Protein AF-A0A8H5GKX6-F1 (afdb_monomer_lite)

Secondary structure (DSSP, 8-state):
--PPPTTSTTS-HHHHHHHHHHHTT-TTTTSTT-STTTT-TTTS-HHHHHHHHHHHHHHHHHHHHGGGHHHH-TT-S--SHHHHHHHHHHHHHHHHHHHHHHHHTT-HHHHHHHT----HHHHHH--HHHHHHHHHHHHHHHHHHHHHHHTTSSS--HHHHHHHHHHHHHHHHHHHHHHHHHHHHHHHHHHHHHHHHHHHHHH-----TTTTS-HHHHHHHHHHHHHHHHTSGGG-SHHHHHHHHHHHHHTT-----TT-------------------SSHHHHTT-HHHHHHHTS-HHHHHHHHHHHHHHHHHHHTTS-------THHHHHHHHHHHHHHHHHHHHHHHHHHHHHHHHHHHHHHHHHHHHHHTS---------S--------------HHHHHHHHHHHHHHHHHHHHHHHHTT--

Structure (mmCIF, N/CA/C/O backbone):
data_AF-A0A8H5GKX6-F1
#
_entry.id   AF-A0A8H5GKX6-F1
#
loop_
_atom_site.group_PDB
_atom_site.id
_atom_site.type_symbol
_atom_site.label_atom_id
_atom_site.label_alt_id
_atom_site.label_comp_id
_atom_site.label_asym_id
_atom_site.label_entity_id
_atom_site.label_seq_id
_atom_site.pdbx_PDB_ins_code
_atom_site.Cartn_x
_atom_site.Cartn_y
_atom_site.Cartn_z
_atom_site.occupancy
_atom_site.B_iso_or_equiv
_atom_site.auth_seq_id
_atom_site.auth_comp_id
_atom_site.auth_asym_id
_atom_site.auth_atom_id
_atom_site.pdbx_PDB_model_num
ATOM 1 N N . MET A 1 1 ? -4.868 22.974 -3.781 1.00 35.56 1 MET A N 1
ATOM 2 C CA . MET A 1 1 ? -3.713 22.080 -4.003 1.00 35.56 1 MET A CA 1
ATOM 3 C C . MET A 1 1 ? -3.679 21.113 -2.839 1.00 35.56 1 MET A C 1
ATOM 5 O O . MET A 1 1 ? -3.471 21.555 -1.722 1.00 35.56 1 MET A O 1
ATOM 9 N N . ASN A 1 2 ? -4.000 19.843 -3.072 1.00 34.03 2 ASN A N 1
ATOM 10 C CA . ASN A 1 2 ? -4.006 18.838 -2.012 1.00 34.03 2 ASN A CA 1
ATOM 11 C C . ASN A 1 2 ? -2.554 18.437 -1.746 1.00 34.03 2 ASN A C 1
ATOM 13 O O . ASN A 1 2 ? -1.939 17.802 -2.602 1.00 34.03 2 ASN A O 1
ATOM 17 N N . GLU A 1 3 ? -1.998 18.859 -0.611 1.00 35.94 3 GLU A N 1
ATOM 18 C CA . GLU A 1 3 ? -0.699 18.372 -0.149 1.00 35.94 3 GLU A CA 1
ATOM 19 C C . GLU A 1 3 ? -0.780 16.845 -0.030 1.00 35.94 3 GLU A C 1
ATOM 21 O O . GLU A 1 3 ? -1.661 16.312 0.651 1.00 35.94 3 GLU A O 1
ATOM 26 N N . LEU A 1 4 ? 0.094 16.126 -0.747 1.00 47.97 4 LEU A N 1
ATOM 27 C CA . LEU A 1 4 ? 0.244 14.691 -0.525 1.00 47.97 4 LEU A CA 1
ATOM 28 C C . LEU A 1 4 ? 0.603 14.472 0.955 1.00 47.97 4 LEU A C 1
ATOM 30 O O . LEU A 1 4 ? 1.373 15.259 1.511 1.00 47.97 4 LEU A O 1
ATOM 34 N N . PRO A 1 5 ? 0.081 13.419 1.602 1.00 44.38 5 PRO A N 1
ATOM 35 C CA . PRO A 1 5 ? 0.433 13.114 2.982 1.00 44.38 5 PRO A CA 1
ATOM 36 C C . PRO A 1 5 ? 1.957 12.974 3.105 1.00 44.38 5 PRO A C 1
ATOM 38 O O . PRO A 1 5 ? 2.549 12.082 2.494 1.00 44.38 5 PRO A O 1
ATOM 41 N N . LYS A 1 6 ? 2.572 13.858 3.906 1.00 49.34 6 LYS A N 1
ATOM 42 C CA . LYS A 1 6 ? 4.030 13.975 4.128 1.00 49.34 6 LYS A CA 1
ATOM 43 C C . LYS A 1 6 ? 4.700 12.647 4.517 1.00 49.34 6 LYS A C 1
ATOM 45 O O . LYS A 1 6 ? 5.879 12.447 4.264 1.00 49.34 6 LYS A O 1
ATOM 50 N N . ASN A 1 7 ? 3.921 11.702 5.033 1.00 48.16 7 ASN A N 1
ATOM 51 C CA . ASN A 1 7 ? 4.400 10.428 5.558 1.00 48.16 7 ASN A CA 1
ATOM 52 C C . ASN A 1 7 ? 4.845 9.430 4.470 1.00 48.16 7 ASN A C 1
ATOM 54 O O . ASN A 1 7 ? 5.562 8.484 4.771 1.00 48.16 7 ASN A O 1
ATOM 58 N N . VAL A 1 8 ? 4.413 9.585 3.211 1.00 49.75 8 VAL A N 1
ATOM 59 C CA . VAL A 1 8 ? 4.771 8.629 2.138 1.00 49.75 8 VAL A CA 1
ATOM 60 C C . VAL A 1 8 ? 6.132 8.947 1.518 1.00 49.75 8 VAL A C 1
ATOM 62 O O . VAL A 1 8 ? 6.836 8.046 1.070 1.00 49.75 8 VAL A O 1
ATOM 65 N N . THR A 1 9 ? 6.530 10.219 1.526 1.00 56.81 9 THR A N 1
ATOM 66 C CA . THR A 1 9 ? 7.820 10.676 0.991 1.00 56.81 9 THR A CA 1
ATOM 67 C C . THR A 1 9 ? 9.015 10.336 1.884 1.00 56.81 9 THR A C 1
ATOM 69 O O . THR A 1 9 ? 10.148 10.553 1.472 1.00 56.81 9 THR A O 1
ATOM 72 N N . GLU A 1 10 ? 8.783 9.798 3.083 1.00 74.31 10 GLU A N 1
ATOM 73 C CA . GLU A 1 10 ? 9.840 9.443 4.041 1.00 74.31 10 GLU A CA 1
ATOM 74 C C . GLU A 1 10 ? 10.400 8.026 3.836 1.00 74.31 10 GLU A C 1
ATOM 76 O O . GLU A 1 10 ? 11.446 7.684 4.386 1.00 74.31 10 GLU A O 1
ATOM 81 N N . LEU A 1 11 ? 9.734 7.188 3.033 1.00 80.06 11 LEU A N 1
ATOM 82 C CA . LEU A 1 11 ? 10.223 5.842 2.735 1.00 80.06 11 LEU A CA 1
ATOM 83 C C . LEU A 1 11 ? 11.444 5.901 1.799 1.00 80.06 11 LEU A C 1
ATOM 85 O O . LEU A 1 11 ? 11.398 6.598 0.781 1.00 80.06 11 LEU A O 1
ATOM 89 N N . PRO A 1 12 ? 12.511 5.120 2.068 1.00 90.94 12 PRO A N 1
ATOM 90 C CA . PRO A 1 12 ? 13.634 4.995 1.148 1.00 90.94 12 PRO A CA 1
ATOM 91 C C . PRO A 1 12 ? 13.162 4.573 -0.249 1.00 90.94 12 PRO A C 1
ATOM 93 O O . PRO A 1 12 ? 12.416 3.604 -0.401 1.00 90.94 12 PRO A O 1
ATOM 96 N N . LEU A 1 13 ? 13.631 5.272 -1.286 1.00 90.44 13 LEU A N 1
ATOM 97 C CA . LEU A 1 13 ? 13.225 5.019 -2.675 1.00 90.44 13 LEU A CA 1
ATOM 98 C C . LEU A 1 13 ? 13.402 3.564 -3.144 1.00 90.44 13 LEU A C 1
ATOM 100 O O . LEU A 1 13 ? 12.508 3.084 -3.842 1.00 90.44 13 LEU A O 1
ATOM 104 N N . PRO A 1 14 ? 14.485 2.836 -2.787 1.00 92.56 14 PRO A N 1
ATOM 105 C CA . PRO A 1 14 ? 14.607 1.433 -3.174 1.00 92.56 14 PRO A CA 1
ATOM 106 C C . PRO A 1 14 ? 13.485 0.574 -2.590 1.00 92.56 14 PRO A C 1
ATOM 108 O O . PRO A 1 14 ? 12.909 -0.250 -3.293 1.00 92.56 14 PRO A O 1
ATOM 111 N N . LEU A 1 15 ? 13.118 0.818 -1.328 1.00 89.44 15 LEU A N 1
ATOM 112 C CA . LEU A 1 15 ? 12.037 0.095 -0.669 1.00 89.44 15 LEU A CA 1
ATOM 113 C C . LEU A 1 15 ? 10.699 0.390 -1.350 1.00 89.44 15 LEU A C 1
ATOM 115 O O . LEU A 1 15 ? 9.940 -0.529 -1.636 1.00 89.44 15 LEU A O 1
ATOM 119 N N . LEU A 1 16 ? 10.435 1.657 -1.678 1.00 89.06 16 LEU A N 1
ATOM 120 C CA . LEU A 1 16 ? 9.231 2.044 -2.411 1.00 89.06 16 LEU A CA 1
ATOM 121 C C . LEU A 1 16 ? 9.159 1.381 -3.798 1.00 89.06 16 LEU A C 1
ATOM 123 O O . LEU A 1 16 ? 8.092 0.934 -4.216 1.00 89.06 16 LEU A O 1
ATOM 127 N N . LEU A 1 17 ? 10.293 1.263 -4.495 1.00 93.44 17 LEU A N 1
ATOM 128 C CA . LEU A 1 17 ? 10.361 0.544 -5.764 1.00 93.44 17 LEU A CA 1
ATOM 129 C C . LEU A 1 17 ? 10.027 -0.942 -5.583 1.00 93.44 17 LEU A C 1
ATOM 131 O O . LEU A 1 17 ? 9.151 -1.438 -6.285 1.00 93.44 17 LEU A O 1
ATOM 135 N N . LEU A 1 18 ? 10.655 -1.637 -4.628 1.00 91.88 18 LEU A N 1
ATOM 136 C CA . LEU A 1 18 ? 10.366 -3.051 -4.336 1.00 91.88 18 LEU A CA 1
ATOM 137 C C . LEU A 1 18 ? 8.887 -3.271 -4.008 1.00 91.88 18 LEU A C 1
ATOM 139 O O . LEU A 1 18 ? 8.263 -4.206 -4.506 1.00 91.88 18 LEU A O 1
ATOM 143 N N . ILE A 1 19 ? 8.307 -2.352 -3.234 1.00 88.88 19 ILE A N 1
ATOM 144 C CA . ILE A 1 19 ? 6.883 -2.331 -2.914 1.00 88.88 19 ILE A CA 1
ATOM 145 C C . ILE A 1 19 ? 6.038 -2.297 -4.193 1.00 88.88 19 ILE A C 1
ATOM 147 O O . ILE A 1 19 ? 5.119 -3.101 -4.355 1.00 88.88 19 ILE A O 1
ATOM 151 N N . HIS A 1 20 ? 6.358 -1.401 -5.131 1.00 92.00 20 HIS A N 1
ATOM 152 C CA . HIS A 1 20 ? 5.631 -1.319 -6.396 1.00 92.00 20 HIS A CA 1
ATOM 153 C C . HIS A 1 20 ? 5.776 -2.590 -7.232 1.00 92.00 20 HIS A C 1
ATOM 155 O O . HIS A 1 20 ? 4.793 -3.050 -7.812 1.00 92.00 20 HIS A O 1
ATOM 161 N N . LEU A 1 21 ? 6.975 -3.171 -7.283 1.00 93.06 21 LEU A N 1
ATOM 162 C CA . LEU A 1 21 ? 7.231 -4.403 -8.028 1.00 93.06 21 LEU A CA 1
ATOM 163 C C . LEU A 1 21 ? 6.457 -5.590 -7.457 1.00 93.06 21 LEU A C 1
ATOM 165 O O . LEU A 1 21 ? 5.887 -6.359 -8.232 1.00 93.06 21 LEU A O 1
ATOM 169 N N . GLN A 1 22 ? 6.356 -5.688 -6.130 1.00 90.75 22 GLN A N 1
ATOM 170 C CA . GLN A 1 22 ? 5.552 -6.712 -5.468 1.00 90.75 22 GLN A CA 1
ATOM 171 C C . GLN A 1 22 ? 4.064 -6.560 -5.803 1.00 90.75 22 GLN A C 1
ATOM 173 O O . GLN A 1 22 ? 3.411 -7.531 -6.180 1.00 90.75 22 GLN A O 1
ATOM 178 N N . ILE A 1 23 ? 3.523 -5.336 -5.735 1.00 86.81 23 ILE A N 1
ATOM 179 C CA . ILE A 1 23 ? 2.110 -5.070 -6.066 1.00 86.81 23 ILE A CA 1
ATOM 180 C C . ILE A 1 23 ? 1.822 -5.382 -7.541 1.00 86.81 23 ILE A C 1
ATOM 182 O O . ILE A 1 23 ? 0.769 -5.923 -7.873 1.00 86.81 23 ILE A O 1
ATOM 186 N N . LEU A 1 24 ? 2.758 -5.059 -8.436 1.00 89.19 24 LEU A N 1
ATOM 187 C CA . LEU A 1 24 ? 2.642 -5.346 -9.866 1.00 89.19 24 LEU A CA 1
ATOM 188 C C . LEU A 1 24 ? 2.914 -6.826 -10.217 1.00 89.19 24 LEU A C 1
ATOM 190 O O . LEU A 1 24 ? 2.796 -7.190 -11.393 1.00 89.19 24 LEU A O 1
ATOM 194 N N . GLN A 1 25 ? 3.242 -7.661 -9.222 1.00 92.00 25 GLN A N 1
ATOM 195 C CA . GLN A 1 25 ? 3.573 -9.083 -9.357 1.00 92.00 25 GLN A CA 1
ATOM 196 C C . GLN A 1 25 ? 4.727 -9.314 -10.340 1.00 92.00 25 GLN A C 1
ATOM 198 O O . GLN A 1 25 ? 4.605 -10.067 -11.312 1.00 92.00 25 GLN A O 1
ATOM 203 N N . TYR A 1 26 ? 5.841 -8.606 -10.140 1.00 93.69 26 TYR A N 1
ATOM 204 C CA . TYR A 1 26 ? 7.043 -8.853 -10.929 1.00 93.69 26 TYR A CA 1
ATOM 205 C C . TYR A 1 26 ? 7.587 -10.269 -10.628 1.00 93.69 26 TY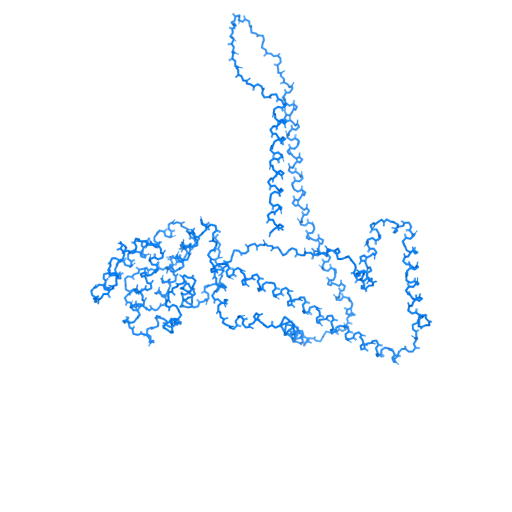R A C 1
ATOM 207 O O . TYR A 1 26 ? 7.713 -10.628 -9.458 1.00 93.69 26 TYR A O 1
ATOM 215 N N . PRO A 1 27 ? 7.878 -11.108 -11.645 1.00 89.56 27 PRO A N 1
ATOM 216 C CA . PRO A 1 27 ? 8.153 -12.532 -11.424 1.00 89.56 27 PRO A CA 1
ATOM 217 C C . PRO A 1 27 ? 9.353 -12.814 -10.517 1.00 89.56 27 PRO A C 1
ATOM 219 O O . PRO A 1 27 ? 9.318 -13.765 -9.747 1.00 89.56 27 PRO A O 1
ATOM 222 N N . ALA A 1 28 ? 10.389 -11.977 -10.593 1.00 86.81 28 ALA A N 1
ATOM 223 C CA . ALA A 1 28 ? 11.640 -12.182 -9.870 1.00 86.81 28 ALA A CA 1
ATOM 224 C C . ALA A 1 28 ? 11.704 -11.444 -8.519 1.00 86.81 28 ALA A C 1
ATOM 226 O O . ALA A 1 28 ? 12.755 -11.418 -7.899 1.00 86.81 28 ALA A O 1
ATOM 227 N N . VAL A 1 29 ? 10.610 -10.840 -8.021 1.00 82.56 29 VAL A N 1
ATOM 228 C CA . VAL A 1 29 ? 10.658 -10.100 -6.732 1.00 82.56 29 VAL A CA 1
ATOM 229 C C . VAL A 1 29 ? 10.996 -11.006 -5.551 1.00 82.56 29 VAL A C 1
ATOM 231 O O . VAL A 1 29 ? 11.575 -10.537 -4.579 1.00 82.56 29 VAL A O 1
ATOM 234 N N . ASN A 1 30 ? 10.651 -12.292 -5.633 1.00 76.56 30 ASN A N 1
ATOM 235 C CA . ASN A 1 30 ? 10.942 -13.255 -4.572 1.00 76.56 30 ASN A CA 1
ATOM 236 C C . ASN A 1 30 ? 12.366 -13.825 -4.645 1.00 76.56 30 ASN A C 1
ATOM 238 O O . ASN A 1 30 ? 12.731 -14.611 -3.776 1.00 76.56 30 ASN A O 1
ATOM 242 N N . ASP A 1 31 ? 13.150 -13.468 -5.664 1.00 87.88 31 ASP A N 1
ATOM 243 C CA . ASP A 1 31 ? 14.541 -13.892 -5.736 1.00 87.88 31 ASP A CA 1
ATOM 244 C C . ASP A 1 31 ? 15.358 -13.085 -4.720 1.00 87.88 31 ASP A C 1
ATOM 246 O O . ASP A 1 31 ? 15.210 -11.865 -4.625 1.00 87.88 31 ASP A O 1
ATOM 250 N N . ASP A 1 32 ? 16.306 -13.730 -4.034 1.00 83.69 32 ASP A N 1
ATOM 251 C CA . ASP A 1 32 ? 17.217 -13.081 -3.069 1.00 83.69 32 ASP A CA 1
ATOM 252 C C . ASP A 1 32 ? 18.021 -11.917 -3.686 1.00 83.69 32 ASP A C 1
ATOM 254 O O . ASP A 1 32 ? 18.623 -11.096 -2.997 1.00 83.69 32 ASP A O 1
ATOM 258 N N . GLN A 1 33 ? 18.020 -11.827 -5.017 1.00 83.69 33 GLN A N 1
ATOM 259 C CA . GLN A 1 33 ? 18.612 -10.744 -5.788 1.00 83.69 33 GLN A CA 1
ATOM 260 C C . GLN A 1 33 ? 17.774 -9.456 -5.795 1.00 83.69 33 GLN A C 1
ATOM 262 O O . GLN A 1 33 ? 18.244 -8.467 -6.359 1.00 83.69 33 GLN A O 1
ATOM 267 N N . PHE A 1 34 ? 16.579 -9.411 -5.207 1.00 87.69 34 PHE A N 1
ATOM 268 C CA . PHE A 1 34 ? 15.748 -8.205 -5.118 1.00 87.69 34 PHE A CA 1
ATOM 269 C C . PHE A 1 34 ? 15.714 -7.652 -3.687 1.00 87.69 34 PHE A C 1
ATOM 271 O O . PHE A 1 34 ? 14.730 -7.774 -2.963 1.00 87.69 34 PHE A O 1
ATOM 278 N N . ASP A 1 35 ? 16.813 -7.005 -3.294 1.00 90.62 35 ASP A N 1
ATOM 279 C CA . ASP A 1 35 ? 17.009 -6.369 -1.990 1.00 90.62 35 ASP A CA 1
ATOM 280 C C . ASP A 1 35 ? 16.969 -4.830 -2.068 1.00 90.62 35 ASP A C 1
ATOM 282 O O . ASP A 1 35 ? 16.834 -4.224 -3.135 1.00 90.62 35 ASP A O 1
ATOM 286 N N . ILE A 1 36 ? 17.079 -4.167 -0.910 1.00 91.25 36 ILE A N 1
ATOM 287 C CA . ILE A 1 36 ? 17.129 -2.693 -0.797 1.00 91.25 36 ILE A CA 1
ATOM 288 C C . ILE A 1 36 ? 18.320 -2.119 -1.591 1.00 91.25 36 ILE A C 1
ATOM 290 O O . ILE A 1 36 ? 18.286 -0.970 -2.034 1.00 91.25 36 ILE A O 1
ATOM 294 N N . ASP A 1 37 ? 19.340 -2.938 -1.834 1.00 93.06 37 ASP A N 1
ATOM 295 C CA . ASP A 1 37 ? 20.574 -2.591 -2.526 1.00 93.06 37 ASP A CA 1
ATOM 296 C C . ASP A 1 37 ? 20.551 -2.928 -4.030 1.00 93.06 37 ASP A C 1
ATOM 298 O O . ASP A 1 37 ? 21.600 -2.982 -4.680 1.00 93.06 37 ASP A O 1
ATOM 302 N N . LEU A 1 38 ? 19.359 -3.109 -4.617 1.00 91.81 38 LEU A N 1
ATOM 303 C CA . LEU A 1 38 ? 19.153 -3.497 -6.021 1.00 91.81 38 LEU A CA 1
ATOM 304 C C . LEU A 1 38 ? 19.981 -2.671 -7.024 1.00 91.81 38 LEU A C 1
ATOM 306 O O . LEU A 1 38 ? 20.470 -3.200 -8.024 1.00 91.81 38 LEU A O 1
ATOM 310 N N . PHE A 1 39 ? 20.147 -1.374 -6.749 1.00 95.19 39 PHE A N 1
ATOM 311 C CA . PHE A 1 39 ? 20.893 -0.424 -7.581 1.00 95.19 39 PHE A CA 1
ATOM 312 C C . PHE A 1 39 ? 22.049 0.263 -6.835 1.00 95.19 39 PHE A C 1
ATOM 314 O O . PHE A 1 39 ? 22.498 1.336 -7.249 1.00 95.19 39 PHE A O 1
ATOM 321 N N . ASP A 1 40 ? 22.550 -0.343 -5.755 1.00 94.69 40 ASP A N 1
ATOM 322 C CA . ASP A 1 40 ? 23.729 0.160 -5.048 1.00 94.69 40 ASP A CA 1
ATOM 323 C C . ASP A 1 40 ? 25.000 -0.092 -5.878 1.00 94.69 40 ASP A C 1
ATOM 325 O O . ASP A 1 40 ? 25.330 -1.228 -6.237 1.00 94.69 40 ASP A O 1
ATOM 329 N N . SER A 1 41 ? 25.728 0.982 -6.193 1.00 96.00 41 SER A N 1
ATOM 330 C CA . SER A 1 41 ? 26.987 0.924 -6.935 1.00 96.00 41 SER A CA 1
ATOM 331 C C . SER A 1 41 ? 28.113 0.229 -6.176 1.00 96.00 41 SER A C 1
ATOM 333 O O . SER A 1 41 ? 29.036 -0.264 -6.820 1.00 96.00 41 SER A O 1
ATOM 335 N N . HIS A 1 42 ? 28.051 0.185 -4.843 1.00 96.44 42 HIS A N 1
ATOM 336 C CA . HIS A 1 42 ? 29.086 -0.431 -4.013 1.00 96.44 42 HIS A CA 1
ATOM 337 C C . HIS A 1 42 ? 28.940 -1.948 -3.927 1.00 96.44 42 HIS A C 1
ATOM 339 O O . HIS A 1 42 ? 29.939 -2.663 -3.901 1.00 96.44 42 HIS A O 1
ATOM 345 N N . LYS A 1 43 ? 27.700 -2.446 -3.909 1.00 94.88 43 LYS A N 1
ATOM 346 C CA . LYS A 1 43 ? 27.406 -3.878 -3.762 1.00 94.88 43 LYS A CA 1
ATOM 347 C C . LYS A 1 43 ? 27.258 -4.594 -5.101 1.00 94.88 43 LYS A C 1
ATOM 349 O O . LYS A 1 43 ? 27.577 -5.776 -5.197 1.00 94.88 43 LYS A O 1
ATOM 354 N N . ARG A 1 44 ? 26.796 -3.900 -6.151 1.00 95.06 44 ARG A N 1
ATOM 355 C CA . ARG A 1 44 ? 26.541 -4.501 -7.470 1.00 95.06 44 ARG A CA 1
ATOM 356 C C . ARG A 1 44 ? 27.339 -3.829 -8.580 1.00 95.06 44 ARG A C 1
ATOM 358 O O . ARG A 1 44 ? 27.273 -2.617 -8.800 1.00 95.06 44 ARG A O 1
ATOM 365 N N . GLY A 1 45 ? 28.027 -4.656 -9.366 1.00 96.56 45 GLY A N 1
ATOM 366 C CA . GLY A 1 45 ? 28.746 -4.209 -10.556 1.00 96.56 45 GLY A CA 1
ATOM 367 C C . GLY A 1 45 ? 27.819 -3.576 -11.602 1.00 96.56 45 GLY A C 1
ATOM 368 O O . GLY A 1 45 ? 26.651 -3.949 -11.735 1.00 96.56 45 GLY A O 1
ATOM 369 N N . LEU A 1 46 ? 28.360 -2.641 -12.389 1.00 95.50 46 LEU A N 1
ATOM 370 C CA . LEU A 1 46 ? 27.614 -1.879 -13.400 1.00 95.50 46 LEU A CA 1
ATOM 371 C C . LEU A 1 46 ? 26.840 -2.778 -14.378 1.00 95.50 46 LEU A C 1
ATOM 373 O O . LEU A 1 46 ? 25.684 -2.512 -14.685 1.00 95.50 46 LEU A O 1
ATOM 377 N N . ARG A 1 47 ? 27.450 -3.882 -14.824 1.00 95.38 47 ARG A N 1
ATOM 378 C CA . ARG A 1 47 ? 26.822 -4.837 -15.750 1.00 95.38 47 ARG A CA 1
ATOM 379 C C . ARG A 1 47 ? 25.561 -5.487 -15.171 1.00 95.38 47 ARG A C 1
ATOM 381 O O . ARG A 1 47 ? 24.582 -5.642 -15.892 1.00 95.38 47 ARG A O 1
ATOM 388 N N . ALA A 1 48 ? 25.579 -5.854 -13.888 1.00 95.38 48 ALA A N 1
ATOM 389 C CA . ALA A 1 48 ? 24.422 -6.449 -13.219 1.00 95.38 48 ALA A CA 1
ATOM 390 C C . ALA A 1 48 ? 23.293 -5.422 -13.062 1.00 95.38 48 ALA A C 1
ATOM 392 O O . ALA A 1 48 ? 22.142 -5.721 -13.364 1.00 95.38 48 ALA A O 1
ATOM 393 N N . ARG A 1 49 ? 23.636 -4.186 -12.672 1.00 96.06 49 ARG A N 1
ATOM 394 C CA . ARG A 1 49 ? 22.670 -3.085 -12.535 1.00 96.06 49 ARG A CA 1
ATOM 395 C C . ARG A 1 49 ? 22.041 -2.685 -13.871 1.00 96.06 49 ARG A C 1
ATOM 397 O O . ARG A 1 49 ? 20.836 -2.469 -13.920 1.00 96.06 49 ARG A O 1
ATOM 404 N N . LEU A 1 50 ? 22.824 -2.650 -14.953 1.00 96.25 50 LEU A N 1
ATOM 405 C CA . LEU A 1 50 ? 22.315 -2.400 -16.307 1.00 96.25 50 LEU A CA 1
ATOM 406 C C . LEU A 1 50 ? 21.336 -3.487 -16.745 1.00 96.25 50 LEU A C 1
ATOM 408 O O . LEU A 1 50 ? 20.228 -3.163 -17.156 1.00 96.25 50 LEU A O 1
ATOM 412 N N . LYS A 1 51 ? 21.703 -4.763 -16.578 1.00 95.81 51 LYS A N 1
ATOM 413 C CA . LYS A 1 51 ? 20.815 -5.882 -16.911 1.00 95.81 51 LYS A CA 1
ATOM 414 C C . LYS A 1 51 ? 19.499 -5.815 -16.128 1.00 95.81 51 LYS A C 1
ATOM 416 O O . LYS A 1 51 ? 18.431 -5.918 -16.718 1.00 95.81 51 LYS A O 1
ATOM 421 N N . LEU A 1 52 ? 19.571 -5.555 -14.821 1.00 95.69 52 LEU A N 1
ATOM 422 C CA . LEU A 1 52 ? 18.381 -5.377 -13.983 1.00 95.69 52 LEU A CA 1
ATOM 423 C C . LEU A 1 52 ? 17.524 -4.193 -14.440 1.00 95.69 52 LEU A C 1
ATOM 425 O O . LEU A 1 52 ? 16.306 -4.314 -14.489 1.00 95.69 52 LEU A O 1
ATOM 429 N N . MET A 1 53 ? 18.134 -3.058 -14.791 1.00 96.69 53 MET A N 1
ATOM 430 C CA . MET A 1 53 ? 17.410 -1.902 -15.327 1.00 96.69 53 MET A CA 1
ATOM 431 C C . MET A 1 53 ? 16.722 -2.225 -16.658 1.00 96.69 53 MET A C 1
ATOM 433 O O . MET A 1 53 ? 15.585 -1.804 -16.854 1.00 96.69 53 MET A O 1
ATOM 437 N N . GLU A 1 54 ? 17.370 -2.981 -17.545 1.00 96.56 54 GLU A N 1
ATOM 438 C CA . GLU A 1 54 ? 16.805 -3.402 -18.831 1.00 96.56 54 GLU A CA 1
ATOM 439 C C . GLU A 1 54 ? 15.607 -4.334 -18.649 1.00 96.56 54 GLU A C 1
ATOM 441 O O . GLU A 1 54 ? 14.534 -4.058 -19.189 1.00 96.56 54 GLU A O 1
ATOM 446 N N . ASP A 1 55 ? 15.770 -5.387 -17.846 1.00 96.88 55 ASP A N 1
ATOM 447 C CA . ASP A 1 55 ? 14.717 -6.363 -17.556 1.00 96.88 55 ASP A CA 1
ATOM 448 C C . ASP A 1 55 ? 13.518 -5.685 -16.879 1.00 96.88 55 ASP A C 1
ATOM 450 O O . ASP A 1 55 ? 12.365 -5.842 -17.299 1.00 96.88 55 ASP A O 1
ATOM 454 N N . LEU A 1 56 ? 13.793 -4.839 -15.882 1.00 97.00 56 LEU A N 1
ATOM 455 C CA . LEU A 1 56 ? 12.770 -4.102 -15.152 1.00 97.00 56 LEU A CA 1
ATOM 456 C C . LEU A 1 56 ? 12.070 -3.064 -16.032 1.00 97.00 56 LEU A C 1
ATOM 458 O O . LEU A 1 56 ? 10.844 -2.949 -16.015 1.00 97.00 56 LEU A O 1
ATOM 462 N N . GLY A 1 57 ? 12.842 -2.305 -16.810 1.00 97.44 57 GLY A N 1
ATOM 463 C CA . GLY A 1 57 ? 12.338 -1.288 -17.723 1.00 97.44 57 GLY A CA 1
ATOM 464 C C . GLY A 1 57 ? 11.447 -1.896 -18.798 1.00 97.44 57 GLY A C 1
ATOM 465 O O . GLY A 1 57 ? 10.324 -1.430 -18.993 1.00 97.44 57 GLY A O 1
ATOM 466 N N . TYR A 1 58 ? 11.894 -2.978 -19.441 1.00 98.00 58 TYR A N 1
ATOM 467 C CA . TYR A 1 58 ? 11.099 -3.690 -20.437 1.00 98.00 58 TYR A CA 1
ATOM 468 C C . TYR A 1 58 ? 9.793 -4.213 -19.844 1.00 98.00 58 TYR A C 1
ATOM 470 O O . TYR A 1 58 ? 8.726 -3.980 -20.413 1.00 98.00 58 TYR A O 1
ATOM 478 N N . TRP A 1 59 ? 9.853 -4.863 -18.680 1.00 97.81 59 TRP A N 1
ATOM 479 C CA . TRP A 1 59 ? 8.665 -5.407 -18.032 1.00 97.81 59 TRP A CA 1
ATOM 480 C C . TRP A 1 59 ? 7.659 -4.320 -17.624 1.00 97.81 59 TRP A C 1
ATOM 482 O O . TRP A 1 59 ? 6.457 -4.465 -17.862 1.00 97.81 59 TRP A O 1
ATOM 492 N N . LEU A 1 60 ? 8.124 -3.195 -17.068 1.00 97.62 60 LEU A N 1
ATOM 493 C CA . LEU A 1 60 ? 7.251 -2.070 -16.716 1.00 97.62 60 LEU A CA 1
ATOM 494 C C . LEU A 1 60 ? 6.578 -1.475 -17.962 1.00 97.62 60 LEU A C 1
ATOM 496 O O . LEU A 1 60 ? 5.367 -1.238 -17.959 1.00 97.62 60 LEU A O 1
ATOM 500 N N . VAL A 1 61 ? 7.324 -1.293 -19.056 1.00 97.69 61 VAL A N 1
ATOM 501 C CA . VAL A 1 61 ? 6.756 -0.823 -20.333 1.00 97.69 61 VAL A CA 1
ATOM 502 C C . VAL A 1 61 ? 5.800 -1.859 -20.923 1.00 97.69 61 VAL A C 1
ATOM 504 O O . VAL A 1 61 ? 4.751 -1.492 -21.446 1.00 97.69 61 VAL A O 1
ATOM 507 N N . GLN A 1 62 ? 6.080 -3.153 -20.778 1.00 97.25 62 GLN A N 1
ATOM 508 C CA . GLN A 1 62 ? 5.171 -4.223 -21.183 1.00 97.25 62 GLN A CA 1
ATOM 509 C C . GLN A 1 62 ? 3.846 -4.169 -20.417 1.00 97.25 62 GLN A C 1
ATOM 511 O O . GLN A 1 62 ? 2.788 -4.327 -21.025 1.00 97.25 62 GLN A O 1
ATOM 516 N N . LYS A 1 63 ? 3.861 -3.888 -19.109 1.00 95.69 63 LYS A N 1
ATOM 517 C CA . LYS A 1 63 ? 2.630 -3.686 -18.325 1.00 95.69 63 LYS A CA 1
ATOM 518 C C . LYS A 1 63 ? 1.850 -2.448 -18.790 1.00 95.69 63 LYS A C 1
ATOM 520 O O . LYS A 1 63 ? 0.618 -2.480 -18.848 1.00 95.69 63 LYS A O 1
ATOM 525 N N . LEU A 1 64 ? 2.541 -1.375 -19.181 1.00 95.94 64 LEU A N 1
ATOM 526 C CA . LEU A 1 64 ? 1.913 -0.154 -19.700 1.00 95.94 64 LEU A CA 1
ATOM 527 C C . LEU A 1 64 ? 1.321 -0.324 -21.104 1.00 95.94 64 LEU A C 1
ATOM 529 O O . LEU A 1 64 ? 0.168 0.051 -21.322 1.00 95.94 64 LEU A O 1
ATOM 533 N N . GLU A 1 65 ? 2.079 -0.876 -22.045 1.00 96.56 65 GLU A N 1
ATOM 534 C CA . GLU A 1 65 ? 1.754 -0.905 -23.481 1.00 96.56 65 GLU A CA 1
ATOM 535 C C . GLU A 1 65 ? 1.147 -2.235 -23.948 1.00 96.56 65 GLU A C 1
ATOM 537 O O . GLU A 1 65 ? 0.599 -2.337 -25.050 1.00 96.56 65 GLU A O 1
ATOM 542 N N . GLY A 1 66 ? 1.227 -3.278 -23.120 1.00 95.25 66 GLY A N 1
ATOM 543 C CA . GLY A 1 66 ? 0.755 -4.618 -23.446 1.00 95.25 66 GLY A CA 1
ATOM 544 C C . GLY A 1 66 ? 1.488 -5.187 -24.660 1.00 95.25 66 GLY A C 1
ATOM 545 O O . GLY A 1 66 ? 2.714 -5.294 -24.687 1.00 95.25 66 GLY A O 1
ATOM 546 N N . ARG A 1 67 ? 0.729 -5.538 -25.705 1.00 94.69 67 ARG A N 1
ATOM 547 C CA . ARG A 1 67 ? 1.267 -6.147 -26.937 1.00 94.69 67 ARG A CA 1
ATOM 548 C C . ARG A 1 67 ? 2.150 -5.194 -27.752 1.00 94.69 67 ARG A C 1
ATOM 550 O O . ARG A 1 67 ? 2.944 -5.656 -28.567 1.00 94.69 67 ARG A O 1
ATOM 557 N N . ASN A 1 68 ? 2.047 -3.883 -27.524 1.00 96.25 68 ASN A N 1
ATOM 558 C CA . ASN A 1 68 ? 2.797 -2.877 -28.276 1.00 96.25 68 ASN A CA 1
ATOM 559 C C . ASN A 1 68 ? 4.228 -2.651 -27.759 1.00 96.25 68 ASN A C 1
ATOM 561 O O . ASN A 1 68 ? 4.960 -1.877 -28.372 1.00 96.25 68 ASN A O 1
ATOM 565 N N . VAL A 1 69 ? 4.670 -3.342 -26.699 1.00 96.94 69 VAL A N 1
ATOM 566 C CA . VAL A 1 69 ? 6.027 -3.165 -26.143 1.00 96.94 69 VAL A CA 1
ATOM 567 C C . VAL A 1 69 ? 7.127 -3.369 -27.185 1.00 96.94 69 VAL A C 1
ATOM 569 O O . VAL A 1 69 ? 8.077 -2.599 -27.218 1.00 96.94 69 VAL A O 1
ATOM 572 N N . LYS A 1 70 ? 6.964 -4.325 -28.111 1.00 96.25 70 LYS A N 1
ATOM 573 C CA . LYS A 1 70 ? 7.943 -4.588 -29.180 1.00 96.25 70 LYS A CA 1
ATOM 574 C C . LYS A 1 70 ? 8.084 -3.428 -30.169 1.00 96.25 70 LYS A C 1
ATOM 576 O O . LYS A 1 70 ? 9.116 -3.312 -30.811 1.00 96.25 70 LYS A O 1
ATOM 581 N N . LYS A 1 71 ? 7.065 -2.572 -30.302 1.00 96.38 71 LYS A N 1
ATOM 582 C CA . LYS A 1 71 ? 7.147 -1.360 -31.134 1.00 96.38 71 LYS A CA 1
ATOM 583 C C . LYS A 1 71 ? 7.923 -0.250 -30.427 1.00 96.38 71 LYS A C 1
ATOM 585 O O . LYS A 1 71 ? 8.606 0.523 -31.085 1.00 96.38 71 LYS A O 1
ATOM 590 N N . VAL A 1 72 ? 7.809 -0.177 -29.100 1.00 96.31 72 VAL A N 1
ATOM 591 C CA . VAL A 1 72 ? 8.469 0.843 -28.273 1.00 96.31 72 VAL A CA 1
ATOM 592 C C . VAL A 1 72 ? 9.927 0.474 -27.994 1.00 96.31 72 VAL A C 1
ATOM 594 O O . VAL A 1 72 ? 10.814 1.310 -28.134 1.00 96.31 72 VAL A O 1
ATOM 597 N N . LEU A 1 73 ? 10.173 -0.785 -27.631 1.00 97.25 73 LEU A N 1
ATOM 598 C CA . LEU A 1 73 ? 11.479 -1.338 -27.274 1.00 97.25 73 LEU A CA 1
ATOM 599 C C . LEU A 1 73 ? 11.781 -2.569 -28.153 1.00 97.25 73 LEU A C 1
ATOM 601 O O . LEU A 1 73 ? 11.746 -3.699 -27.662 1.00 97.25 73 LEU A O 1
ATOM 605 N N . PRO A 1 74 ? 12.060 -2.383 -29.459 1.00 96.75 74 PRO A N 1
ATOM 606 C CA . PRO A 1 74 ? 12.263 -3.495 -30.395 1.00 96.75 74 PRO A CA 1
ATOM 607 C C . PRO A 1 74 ? 13.550 -4.295 -30.153 1.00 96.75 74 PRO A C 1
ATOM 609 O O . PRO A 1 74 ? 13.698 -5.386 -30.689 1.00 96.75 74 PRO A O 1
ATOM 612 N N . ILE A 1 75 ? 14.480 -3.749 -29.371 1.00 96.19 75 ILE A N 1
ATOM 613 C CA . ILE A 1 75 ? 15.857 -4.248 -29.232 1.00 96.19 75 ILE A CA 1
ATOM 614 C C . ILE A 1 75 ? 15.999 -5.239 -28.061 1.00 96.19 75 ILE A C 1
ATOM 616 O O . ILE A 1 75 ? 17.047 -5.843 -27.882 1.00 96.19 75 ILE A O 1
ATOM 620 N N . TYR A 1 76 ? 14.948 -5.436 -27.262 1.00 96.69 76 TYR A N 1
ATOM 621 C CA . TYR A 1 76 ? 14.982 -6.353 -26.124 1.00 96.69 76 TYR A CA 1
ATOM 622 C C . TYR A 1 76 ? 14.652 -7.803 -26.542 1.00 96.69 76 TYR A C 1
ATOM 624 O O . TYR A 1 76 ? 13.670 -8.004 -27.268 1.00 96.69 76 TYR A O 1
ATOM 632 N N . PRO A 1 77 ? 15.378 -8.823 -26.039 1.00 96.12 77 PRO A N 1
ATOM 633 C CA . PRO A 1 77 ? 16.486 -8.739 -25.080 1.00 96.12 77 PRO A CA 1
ATOM 634 C C . PRO A 1 77 ? 17.800 -8.268 -25.721 1.00 96.12 77 PRO A C 1
ATOM 636 O O . PRO A 1 77 ? 18.133 -8.677 -26.830 1.00 96.12 77 PRO A O 1
ATOM 639 N N . CYS A 1 78 ? 18.566 -7.446 -24.999 1.00 95.25 78 CYS A N 1
ATOM 640 C CA . CYS A 1 78 ? 19.862 -6.952 -25.461 1.00 95.25 78 CYS A CA 1
ATOM 641 C C . CYS A 1 78 ? 20.922 -8.058 -25.336 1.00 95.25 78 CYS A C 1
ATOM 643 O O . CYS A 1 78 ? 21.317 -8.427 -24.230 1.00 95.25 78 CYS A O 1
ATOM 645 N N . ILE A 1 79 ? 21.412 -8.583 -26.458 1.00 93.88 79 ILE A N 1
ATOM 646 C CA . ILE A 1 79 ? 22.455 -9.620 -26.479 1.00 93.88 79 ILE A CA 1
ATOM 647 C C . ILE A 1 79 ? 23.831 -8.966 -26.639 1.00 93.88 79 ILE A C 1
ATOM 649 O O . ILE A 1 79 ? 24.812 -9.398 -26.027 1.00 93.88 79 ILE A O 1
ATOM 653 N N . LYS A 1 80 ? 23.915 -7.902 -27.447 1.00 95.25 80 LYS A N 1
ATOM 654 C CA . LYS A 1 80 ? 25.171 -7.203 -27.756 1.00 95.25 80 LYS A CA 1
ATOM 655 C C . LYS A 1 80 ? 25.319 -5.899 -26.961 1.00 95.25 80 LYS A C 1
ATOM 657 O O . LYS A 1 80 ? 24.338 -5.191 -26.743 1.00 95.25 80 LYS A O 1
ATOM 662 N N . PRO A 1 81 ? 26.549 -5.474 -26.619 1.00 90.44 81 PRO A N 1
ATOM 663 C CA . PRO A 1 81 ? 26.776 -4.177 -25.971 1.00 90.44 81 PRO A CA 1
ATOM 664 C C . PRO A 1 81 ? 26.257 -2.968 -26.771 1.00 90.44 81 PRO A C 1
ATOM 666 O O . PRO A 1 81 ? 25.830 -1.972 -26.188 1.00 90.44 81 PRO A O 1
ATOM 669 N N . SER A 1 82 ? 26.257 -3.045 -28.106 1.00 93.31 82 SER A N 1
ATOM 670 C CA . SER A 1 82 ? 25.691 -2.002 -28.974 1.00 93.31 82 SER A CA 1
ATOM 671 C C . SER A 1 82 ? 24.168 -1.892 -28.841 1.00 93.31 82 SER A C 1
ATOM 673 O O . SER A 1 82 ? 23.624 -0.786 -28.839 1.00 93.31 82 SER A O 1
ATOM 675 N N . GLU A 1 83 ? 23.486 -3.023 -28.662 1.00 96.25 83 GLU A N 1
ATOM 676 C CA . GLU A 1 83 ? 22.036 -3.102 -28.461 1.00 96.25 83 GLU A CA 1
ATOM 677 C C . GLU A 1 83 ? 21.628 -2.452 -27.133 1.00 96.25 83 GLU A C 1
ATOM 679 O O . GLU A 1 83 ? 20.643 -1.720 -27.096 1.00 96.25 83 GLU A O 1
ATOM 684 N N . ILE A 1 84 ? 22.450 -2.583 -26.086 1.00 94.94 84 ILE A N 1
ATOM 685 C CA . ILE A 1 84 ? 22.247 -1.916 -24.787 1.00 94.94 84 ILE A CA 1
ATOM 686 C C . ILE A 1 84 ? 22.207 -0.384 -24.937 1.00 94.94 84 ILE A C 1
ATOM 688 O O . ILE A 1 84 ? 21.390 0.310 -24.325 1.00 94.94 84 ILE A O 1
ATOM 692 N N . ILE A 1 85 ? 23.084 0.198 -25.764 1.00 95.62 85 ILE A N 1
ATOM 693 C CA . ILE A 1 85 ? 23.088 1.650 -26.021 1.00 95.62 85 ILE A CA 1
ATOM 694 C C . ILE A 1 85 ? 21.798 2.074 -26.733 1.00 95.62 85 ILE A C 1
ATOM 696 O O . ILE A 1 85 ? 21.197 3.101 -26.391 1.00 95.62 85 ILE A O 1
ATOM 700 N N . ALA A 1 86 ? 21.365 1.285 -27.714 1.00 96.12 86 ALA A N 1
ATOM 701 C CA . ALA A 1 86 ? 20.169 1.568 -28.489 1.00 96.12 86 ALA A CA 1
ATOM 702 C C . ALA A 1 86 ? 18.891 1.407 -27.643 1.00 96.12 86 ALA A C 1
ATOM 704 O O . ALA A 1 86 ? 18.044 2.305 -27.656 1.00 96.12 86 ALA A O 1
ATOM 705 N N . PHE A 1 87 ? 18.806 0.359 -26.815 1.00 97.44 87 PHE A N 1
ATOM 706 C CA . PHE A 1 87 ? 17.742 0.166 -25.830 1.00 97.44 87 PHE A CA 1
ATOM 707 C C . PHE A 1 87 ? 17.637 1.373 -24.898 1.00 97.44 87 PHE A C 1
ATOM 709 O O . PHE A 1 87 ? 16.588 2.011 -24.855 1.00 97.44 87 PHE A O 1
ATOM 716 N N . ARG A 1 88 ? 18.732 1.782 -24.242 1.00 95.75 88 ARG A N 1
ATOM 717 C CA . ARG A 1 88 ? 18.743 2.945 -23.332 1.00 95.75 88 ARG A CA 1
ATOM 718 C C . ARG A 1 88 ? 18.303 4.237 -24.012 1.00 95.75 88 ARG A C 1
ATOM 720 O O . ARG A 1 88 ? 17.591 5.039 -23.415 1.00 95.75 88 ARG A O 1
ATOM 727 N N . THR A 1 89 ? 18.689 4.431 -25.271 1.00 96.62 89 THR A N 1
ATOM 728 C CA . THR A 1 89 ? 18.278 5.605 -26.054 1.00 96.62 89 THR A CA 1
ATOM 729 C C . THR A 1 89 ? 16.774 5.580 -26.339 1.00 96.62 89 THR A C 1
ATOM 731 O O . THR A 1 89 ? 16.100 6.591 -26.142 1.00 96.62 89 THR A O 1
ATOM 734 N N . SER A 1 90 ? 16.229 4.431 -26.755 1.00 97.25 90 SER A N 1
ATOM 735 C CA . SER A 1 90 ? 14.784 4.265 -26.971 1.00 97.25 90 SER A CA 1
ATOM 736 C C . SER A 1 90 ? 13.983 4.400 -25.671 1.00 97.25 90 SER A C 1
ATOM 738 O O . SER A 1 90 ? 12.976 5.106 -25.637 1.00 97.25 90 SER A O 1
ATOM 740 N N . PHE A 1 91 ? 14.485 3.827 -24.576 1.00 97.62 91 PHE A N 1
ATOM 741 C CA . PHE A 1 91 ? 13.853 3.865 -23.267 1.00 97.62 91 PHE A CA 1
ATOM 742 C C . PHE A 1 91 ? 13.854 5.282 -22.680 1.00 97.62 91 PHE A C 1
ATOM 744 O O . PHE A 1 91 ? 12.804 5.760 -22.268 1.00 97.62 91 PHE A O 1
ATOM 751 N N . SER A 1 92 ? 14.973 6.015 -22.738 1.00 97.56 92 SER A N 1
ATOM 752 C CA . SER A 1 92 ? 15.035 7.427 -22.319 1.00 97.56 92 SER A CA 1
ATOM 753 C C . SER A 1 92 ? 14.039 8.301 -23.087 1.00 97.56 92 SER A C 1
ATOM 755 O O . SER A 1 92 ? 13.323 9.084 -22.465 1.00 97.56 92 SER A O 1
ATOM 757 N N . ARG A 1 93 ? 13.925 8.129 -24.414 1.00 97.81 93 ARG A N 1
ATOM 758 C CA . ARG A 1 93 ? 12.929 8.853 -25.225 1.00 97.81 93 ARG A CA 1
ATOM 759 C C . ARG A 1 93 ? 11.502 8.521 -24.797 1.00 97.81 93 ARG A C 1
ATOM 761 O O . ARG A 1 93 ? 10.701 9.434 -24.630 1.00 97.81 93 ARG A O 1
ATOM 768 N N . TYR A 1 94 ? 11.202 7.240 -24.579 1.00 97.88 94 TYR A N 1
ATOM 769 C CA . TYR A 1 94 ? 9.886 6.809 -24.109 1.00 97.88 94 TYR A CA 1
ATOM 770 C C . TYR A 1 94 ? 9.534 7.419 -22.746 1.00 97.88 94 TYR A C 1
ATOM 772 O O . TYR A 1 94 ? 8.439 7.952 -22.581 1.00 97.88 94 TYR A O 1
ATOM 780 N N . LEU A 1 95 ? 10.465 7.399 -21.788 1.00 97.69 95 LEU A N 1
ATOM 781 C CA . LEU A 1 95 ? 10.258 7.979 -20.459 1.00 97.69 95 LEU A CA 1
ATOM 782 C C . LEU A 1 95 ? 10.034 9.492 -20.518 1.00 97.69 95 LEU A C 1
ATOM 784 O O . LEU A 1 95 ? 9.169 10.001 -19.810 1.00 97.69 95 LEU A O 1
ATOM 788 N N . GLU A 1 96 ? 10.756 10.208 -21.381 1.00 97.44 96 GLU A N 1
ATOM 789 C CA . GLU A 1 96 ? 10.558 11.649 -21.555 1.00 97.44 96 GLU A CA 1
ATOM 790 C C . GLU A 1 96 ? 9.201 11.964 -22.207 1.00 97.44 96 GLU A C 1
ATOM 792 O O . GLU A 1 96 ? 8.495 12.867 -21.759 1.00 97.44 96 GLU A O 1
ATOM 797 N N . SER A 1 97 ? 8.768 11.184 -23.203 1.00 97.19 97 SER A N 1
ATOM 798 C CA . SER A 1 97 ? 7.416 11.311 -23.763 1.00 97.19 97 SER A CA 1
ATOM 799 C C . SER A 1 97 ? 6.335 11.014 -22.718 1.00 97.19 97 SER A C 1
ATOM 801 O O . SER A 1 97 ? 5.372 11.771 -22.592 1.00 97.19 97 SER A O 1
ATOM 803 N N . LEU A 1 98 ? 6.508 9.955 -21.919 1.00 95.88 98 LEU A N 1
ATOM 804 C CA . LEU A 1 98 ? 5.576 9.584 -20.851 1.00 95.88 98 LEU A CA 1
ATOM 805 C C . LEU A 1 98 ? 5.483 10.675 -19.776 1.00 95.88 98 LEU A C 1
ATOM 807 O O . LEU A 1 98 ? 4.389 10.990 -19.298 1.00 95.88 98 LEU A O 1
ATOM 811 N N . ARG A 1 99 ? 6.620 11.288 -19.430 1.00 95.69 99 ARG A N 1
ATOM 812 C CA . ARG A 1 99 ? 6.711 12.443 -18.533 1.00 95.69 99 ARG A CA 1
ATOM 813 C C . ARG A 1 99 ? 5.902 13.625 -19.065 1.00 95.69 99 ARG A C 1
ATOM 815 O O . ARG A 1 99 ? 5.074 14.163 -18.333 1.00 95.69 99 ARG A O 1
ATOM 822 N N . GLN A 1 100 ? 6.104 14.007 -20.327 1.00 96.31 100 GLN A N 1
ATOM 823 C CA . GLN A 1 100 ? 5.403 15.140 -20.945 1.00 96.31 100 GLN A CA 1
ATOM 824 C C . GLN A 1 100 ? 3.883 14.948 -20.944 1.00 96.31 100 GLN A C 1
ATOM 826 O O . GLN A 1 100 ? 3.151 15.859 -20.553 1.00 96.31 100 GLN A O 1
ATOM 831 N N . VAL A 1 101 ? 3.412 13.751 -21.307 1.00 95.12 101 VAL A N 1
ATOM 832 C CA . VAL A 1 101 ? 1.982 13.402 -21.269 1.00 95.12 101 VAL A CA 1
ATOM 833 C C . VAL A 1 101 ? 1.446 13.466 -19.835 1.00 95.12 101 VAL A C 1
ATOM 835 O O . VAL A 1 101 ? 0.456 14.142 -19.574 1.00 95.12 101 VAL A O 1
ATOM 838 N N . SER A 1 102 ? 2.151 12.857 -18.875 1.00 92.88 102 SER A N 1
ATOM 839 C CA . SER A 1 102 ? 1.712 12.807 -17.471 1.00 92.88 102 SER A CA 1
ATOM 840 C C . SER A 1 102 ? 1.583 14.190 -16.828 1.00 92.88 102 SER A C 1
ATOM 842 O O . SER A 1 102 ? 0.675 14.405 -16.022 1.00 92.88 102 SER A O 1
ATOM 844 N N . ILE A 1 103 ? 2.497 15.110 -17.161 1.00 92.62 103 ILE A N 1
ATOM 845 C CA . ILE A 1 103 ? 2.475 16.497 -16.680 1.00 92.62 103 ILE A CA 1
ATOM 846 C C . ILE A 1 103 ? 1.318 17.266 -17.329 1.00 92.62 103 ILE A C 1
ATOM 848 O O . ILE A 1 103 ? 0.602 17.977 -16.626 1.00 92.62 103 ILE A O 1
ATOM 852 N N . LYS A 1 104 ? 1.108 17.100 -18.642 1.00 94.38 104 LYS A N 1
ATOM 853 C CA . LYS A 1 104 ? 0.041 17.785 -19.386 1.00 94.38 104 LYS A CA 1
ATOM 854 C C . LYS A 1 104 ? -1.354 17.379 -18.912 1.00 94.38 104 LYS A C 1
ATOM 856 O O . LYS A 1 104 ? -2.211 18.243 -18.755 1.00 94.38 104 LYS A O 1
ATOM 861 N N . ASP A 1 105 ? -1.560 16.098 -18.624 1.00 87.38 105 ASP A N 1
ATOM 862 C CA . ASP A 1 105 ? -2.859 15.570 -18.191 1.00 87.38 105 ASP A CA 1
ATOM 863 C C . ASP A 1 105 ? -3.229 15.981 -16.751 1.00 87.38 105 ASP A C 1
ATOM 865 O O . ASP A 1 105 ? -4.327 15.682 -16.285 1.00 87.38 105 ASP A O 1
ATOM 869 N N . ASN A 1 106 ? -2.313 16.634 -16.018 1.00 80.25 106 ASN A N 1
ATOM 870 C CA . ASN A 1 106 ? -2.449 17.015 -14.604 1.00 80.25 106 ASN A CA 1
ATOM 871 C C . ASN A 1 106 ? -2.960 15.870 -13.702 1.00 80.25 106 ASN A C 1
ATOM 873 O O . ASN A 1 106 ? -3.644 16.073 -12.696 1.00 80.25 106 ASN A O 1
ATOM 877 N N . SER A 1 107 ? -2.630 14.641 -14.094 1.00 76.12 107 SER A N 1
ATOM 878 C CA . SER A 1 107 ? -2.977 13.416 -13.384 1.00 76.12 107 SER A CA 1
ATOM 879 C C . SER A 1 107 ? -2.214 13.319 -12.058 1.00 76.12 107 SER A C 1
ATOM 881 O O . SER A 1 107 ? -1.155 13.924 -11.886 1.00 76.12 107 SER A O 1
ATOM 883 N N . ILE A 1 108 ? -2.698 12.496 -11.119 1.00 73.56 108 ILE A N 1
ATOM 884 C CA . ILE A 1 108 ? -1.986 12.224 -9.852 1.00 73.56 108 ILE A CA 1
ATOM 885 C C . ILE A 1 108 ? -0.575 11.670 -10.128 1.00 73.56 108 ILE A C 1
ATOM 887 O O . ILE A 1 108 ? 0.378 12.016 -9.429 1.00 73.56 108 ILE A O 1
ATOM 891 N N . SER A 1 109 ? -0.410 10.881 -11.197 1.00 74.38 109 SER A N 1
ATOM 892 C CA . SER A 1 109 ? 0.899 10.427 -11.677 1.00 74.38 109 SER A CA 1
ATOM 893 C C . SER A 1 109 ? 1.823 11.579 -12.069 1.00 74.38 109 SER A C 1
ATOM 895 O O . SER A 1 109 ? 3.023 11.483 -11.836 1.00 74.38 109 SER A O 1
ATOM 897 N N . GLY A 1 110 ? 1.291 12.680 -12.607 1.00 79.69 110 GLY A N 1
ATOM 898 C CA . GLY A 1 110 ? 2.069 13.844 -13.030 1.00 79.69 110 GLY A CA 1
ATOM 899 C C . GLY A 1 110 ? 2.902 14.471 -11.912 1.00 79.69 110 GLY A C 1
ATOM 900 O O . GLY A 1 110 ? 3.975 14.995 -12.193 1.00 79.69 110 GLY A O 1
ATOM 901 N N . VAL A 1 111 ? 2.473 14.363 -10.647 1.00 83.69 111 VAL A N 1
ATOM 902 C CA . VAL A 1 111 ? 3.232 14.870 -9.487 1.00 83.69 111 VAL A CA 1
ATOM 903 C C . VAL A 1 111 ? 4.603 14.197 -9.378 1.00 83.69 111 VAL A C 1
ATOM 905 O O . VAL A 1 111 ? 5.600 14.884 -9.183 1.00 83.69 111 VAL A O 1
ATOM 908 N N . TRP A 1 112 ? 4.672 12.883 -9.602 1.00 84.69 112 TRP A N 1
ATOM 909 C CA . TRP A 1 112 ? 5.915 12.105 -9.531 1.00 84.69 112 TRP A CA 1
ATOM 910 C C . TRP A 1 112 ? 6.881 12.392 -10.686 1.00 84.69 112 TRP A C 1
ATOM 912 O O . TRP A 1 112 ? 8.067 12.099 -10.587 1.00 84.69 112 TRP A O 1
ATOM 922 N N . TRP A 1 113 ? 6.385 12.979 -11.775 1.00 92.56 113 TRP A N 1
ATOM 923 C CA . TRP A 1 113 ? 7.162 13.286 -12.976 1.00 92.56 113 TRP A CA 1
ATOM 924 C C . TRP A 1 113 ? 7.733 14.713 -13.000 1.00 92.56 113 TRP A C 1
ATOM 926 O O . TRP A 1 113 ? 8.597 15.000 -13.834 1.00 92.56 113 TRP A O 1
ATOM 936 N N . ARG A 1 114 ? 7.286 15.611 -12.106 1.00 89.25 114 ARG A N 1
ATOM 937 C CA . ARG A 1 114 ? 7.731 17.021 -12.090 1.00 89.25 114 ARG A CA 1
ATOM 938 C C . ARG A 1 114 ? 9.227 17.147 -11.819 1.00 89.25 114 ARG A C 1
ATOM 940 O O . ARG A 1 114 ? 9.925 17.813 -12.581 1.00 89.25 114 ARG A O 1
ATOM 947 N N . ASP A 1 115 ? 9.708 16.428 -10.808 1.00 86.50 115 ASP A N 1
ATOM 948 C CA . ASP A 1 115 ? 11.085 16.536 -10.304 1.00 86.50 115 ASP A CA 1
ATOM 949 C C . ASP A 1 115 ? 12.032 15.473 -10.880 1.00 86.50 115 ASP A C 1
ATOM 951 O O . ASP A 1 115 ? 13.174 15.322 -10.442 1.00 86.50 115 ASP A O 1
ATOM 955 N N . VAL A 1 116 ? 11.563 14.713 -11.870 1.00 93.00 116 VAL A N 1
ATOM 956 C CA . VAL A 1 116 ? 12.305 13.615 -12.488 1.00 93.00 116 VAL A CA 1
ATOM 957 C C . VAL A 1 116 ? 12.738 14.024 -13.890 1.00 93.00 116 VAL A C 1
ATOM 959 O O . VAL A 1 116 ? 11.928 14.489 -14.687 1.00 93.00 116 VAL A O 1
ATOM 962 N N . GLN A 1 117 ? 14.020 13.831 -14.207 1.00 92.94 117 GLN A N 1
ATOM 963 C CA . GLN A 1 117 ? 14.571 14.068 -15.543 1.00 92.94 117 GLN A CA 1
ATOM 964 C C . GLN A 1 117 ? 15.028 12.744 -16.158 1.00 92.94 117 GLN A C 1
ATOM 966 O O . GLN A 1 117 ? 15.919 12.085 -15.619 1.00 92.94 117 GLN A O 1
ATOM 971 N N . ALA A 1 118 ? 14.455 12.364 -17.301 1.00 93.12 118 ALA A N 1
ATOM 972 C CA . ALA A 1 118 ? 14.775 11.115 -17.987 1.00 93.12 118 ALA A CA 1
ATOM 973 C C . ALA A 1 118 ? 15.974 11.287 -18.940 1.00 93.12 118 ALA A C 1
ATOM 975 O O . ALA A 1 118 ? 15.853 11.179 -20.159 1.00 93.12 118 ALA A O 1
ATOM 976 N N . ARG A 1 119 ? 17.159 11.577 -18.387 1.00 94.00 119 ARG A N 1
ATOM 977 C CA . ARG A 1 119 ? 18.394 11.729 -19.178 1.00 94.00 119 ARG A CA 1
ATOM 978 C C . ARG A 1 119 ? 19.032 10.377 -19.488 1.00 94.00 119 ARG A C 1
ATOM 980 O O . ARG A 1 119 ? 19.029 9.481 -18.651 1.00 94.00 119 ARG A O 1
ATOM 987 N N . LYS A 1 120 ? 19.677 10.269 -20.654 1.00 94.75 120 LYS A N 1
ATOM 988 C CA . LYS A 1 120 ? 20.420 9.065 -21.054 1.00 94.75 120 LYS A CA 1
ATOM 989 C C . LYS A 1 120 ? 21.511 8.688 -20.044 1.00 94.75 120 LYS A C 1
ATOM 991 O O . LYS A 1 120 ? 21.545 7.538 -19.635 1.00 94.75 120 LYS A O 1
ATOM 996 N N . SER A 1 121 ? 22.326 9.644 -19.589 1.00 95.69 121 SER A N 1
ATOM 997 C CA . SER A 1 121 ? 23.430 9.395 -18.641 1.00 95.69 121 SER A CA 1
ATOM 998 C C . SER A 1 121 ? 22.971 8.739 -17.333 1.00 95.69 121 SER A C 1
ATOM 1000 O O . SER A 1 121 ? 23.640 7.865 -16.797 1.00 95.69 121 SER A O 1
ATOM 1002 N N . LEU A 1 122 ? 21.768 9.080 -16.868 1.00 96.25 122 LEU A N 1
ATOM 1003 C CA . LEU A 1 122 ? 21.159 8.497 -15.673 1.00 96.25 122 LEU A CA 1
ATOM 1004 C C . LEU A 1 122 ? 20.891 6.988 -15.832 1.00 96.25 122 LEU A C 1
ATOM 1006 O O . LEU A 1 122 ? 21.060 6.216 -14.891 1.00 96.25 122 LEU A O 1
ATOM 1010 N N . LEU A 1 123 ? 20.492 6.568 -17.038 1.00 96.56 123 LEU A N 1
ATOM 1011 C CA . LEU A 1 123 ? 20.309 5.159 -17.402 1.00 96.56 123 LEU A CA 1
ATOM 1012 C C . LEU A 1 123 ? 21.633 4.457 -17.734 1.00 96.56 123 LEU A C 1
ATOM 1014 O O . LEU A 1 123 ? 21.652 3.239 -17.879 1.00 96.56 123 LEU A O 1
ATOM 1018 N N . GLU A 1 124 ? 22.726 5.196 -17.923 1.00 95.81 124 GLU A N 1
ATOM 1019 C CA . GLU A 1 124 ? 24.054 4.606 -18.106 1.00 95.81 124 GLU A CA 1
ATOM 1020 C C . GLU A 1 124 ? 24.696 4.265 -16.765 1.00 95.81 124 GLU A C 1
ATOM 1022 O O . GLU A 1 124 ? 25.341 3.227 -16.663 1.00 95.81 124 GLU A O 1
ATOM 1027 N N . GLU A 1 125 ? 24.468 5.092 -15.744 1.00 95.50 125 GLU A N 1
ATOM 1028 C CA . GLU A 1 125 ? 24.986 4.878 -14.393 1.00 95.50 125 GLU A CA 1
ATOM 1029 C C . GLU A 1 125 ? 24.178 3.842 -13.599 1.00 95.50 125 GLU A C 1
ATOM 1031 O O . GLU A 1 125 ? 24.771 3.098 -12.820 1.00 95.50 125 GLU A O 1
ATOM 1036 N N . CYS A 1 126 ? 22.848 3.775 -13.781 1.00 96.25 126 CYS A N 1
ATOM 1037 C CA . CYS A 1 126 ? 21.934 2.873 -13.053 1.00 96.25 126 CYS A CA 1
ATOM 1038 C C . CYS A 1 126 ? 22.152 2.859 -11.526 1.00 96.25 126 CYS A C 1
ATOM 1040 O O . CYS A 1 126 ? 22.102 1.804 -10.888 1.00 96.25 126 CYS A O 1
ATOM 1042 N N . SER A 1 127 ? 22.463 4.015 -10.941 1.00 96.38 127 SER A N 1
ATOM 1043 C CA . SER A 1 127 ? 22.684 4.203 -9.501 1.00 96.38 127 SER A CA 1
ATOM 1044 C C . SER A 1 127 ? 22.224 5.577 -9.047 1.00 96.38 127 SER A C 1
ATOM 1046 O O . SER A 1 127 ? 22.038 6.498 -9.842 1.00 96.38 127 SER A O 1
ATOM 1048 N N . GLY A 1 128 ? 22.107 5.714 -7.730 1.00 95.12 128 GLY A N 1
ATOM 1049 C CA . GLY A 1 128 ? 21.871 6.989 -7.080 1.00 95.12 128 GLY A CA 1
ATOM 1050 C C . GLY A 1 128 ? 20.400 7.374 -7.019 1.00 95.12 128 GLY A C 1
ATOM 1051 O O . GLY A 1 128 ? 19.515 6.783 -7.643 1.00 95.12 128 GLY A O 1
ATOM 1052 N N . GLU A 1 129 ? 20.142 8.407 -6.227 1.00 94.12 129 GLU A N 1
ATOM 1053 C CA . GLU A 1 129 ? 18.789 8.805 -5.865 1.00 94.12 129 GLU A CA 1
ATOM 1054 C C . GLU A 1 129 ? 17.960 9.228 -7.085 1.00 94.12 129 GLU A C 1
ATOM 1056 O O . GLU A 1 129 ? 16.806 8.832 -7.228 1.00 94.12 129 GLU A O 1
ATOM 1061 N N . ARG A 1 130 ? 18.558 9.979 -8.017 1.00 95.19 130 ARG A N 1
ATOM 1062 C CA . ARG A 1 130 ? 17.865 10.466 -9.220 1.00 95.19 130 ARG A CA 1
ATOM 1063 C C . ARG A 1 130 ? 17.396 9.319 -10.126 1.00 95.19 130 ARG A C 1
ATOM 1065 O O . ARG A 1 130 ? 16.295 9.393 -10.667 1.00 95.19 130 ARG A O 1
ATOM 1072 N N . PHE A 1 131 ? 18.204 8.265 -10.267 1.00 96.75 131 PHE A N 1
ATOM 1073 C CA . PHE A 1 131 ? 17.837 7.062 -11.019 1.00 96.75 131 PHE A CA 1
ATOM 1074 C C . PHE A 1 131 ? 16.691 6.310 -10.343 1.00 96.75 131 PHE A C 1
ATOM 1076 O O . PHE A 1 131 ? 15.697 5.976 -10.987 1.00 96.75 131 PHE A O 1
ATOM 1083 N N . LEU A 1 132 ? 16.779 6.119 -9.027 1.00 95.62 132 LEU A N 1
ATOM 1084 C CA . LEU A 1 132 ? 15.720 5.470 -8.260 1.00 95.62 132 LEU A CA 1
ATOM 1085 C C . LEU A 1 132 ? 14.404 6.252 -8.324 1.00 95.62 132 LEU A C 1
ATOM 1087 O O . LEU A 1 132 ? 13.359 5.646 -8.539 1.00 95.62 132 LEU A O 1
ATOM 1091 N N . ARG A 1 133 ? 14.440 7.590 -8.233 1.00 94.31 133 ARG A N 1
ATOM 1092 C CA . ARG A 1 133 ? 13.247 8.436 -8.422 1.00 94.31 133 ARG A CA 1
ATOM 1093 C C . ARG A 1 133 ? 12.614 8.225 -9.799 1.00 94.31 133 ARG A C 1
ATOM 1095 O O . ARG A 1 133 ? 11.392 8.149 -9.881 1.00 94.31 133 ARG A O 1
ATOM 1102 N N . LEU A 1 134 ? 13.414 8.075 -10.860 1.00 96.38 134 LEU A N 1
ATOM 1103 C CA . LEU A 1 134 ? 12.907 7.768 -12.204 1.00 96.38 134 LEU A CA 1
ATOM 1104 C C . LEU A 1 134 ? 12.195 6.408 -12.254 1.00 96.38 134 LEU A C 1
ATOM 1106 O O . LEU A 1 134 ? 11.078 6.322 -12.764 1.00 96.38 134 LEU A O 1
ATOM 1110 N N . MET A 1 135 ? 12.797 5.362 -11.685 1.00 97.12 135 MET A N 1
ATOM 1111 C CA . MET A 1 135 ? 12.189 4.024 -11.648 1.00 97.12 135 MET A CA 1
ATOM 1112 C C . MET A 1 135 ? 10.931 3.978 -10.766 1.00 97.12 135 MET A C 1
ATOM 1114 O O . MET A 1 135 ? 9.941 3.326 -11.114 1.00 97.12 135 MET A O 1
ATOM 1118 N N . VAL A 1 136 ? 10.922 4.712 -9.651 1.00 94.56 136 VAL A N 1
ATOM 1119 C CA . VAL A 1 136 ? 9.745 4.884 -8.788 1.00 94.56 136 VAL A CA 1
ATOM 1120 C C . VAL A 1 136 ? 8.636 5.633 -9.527 1.00 94.56 136 VAL A C 1
ATOM 1122 O O . VAL A 1 136 ? 7.494 5.183 -9.501 1.00 94.56 136 VAL A O 1
ATOM 1125 N N . ALA A 1 137 ? 8.944 6.720 -10.240 1.00 94.44 137 ALA A N 1
ATOM 1126 C CA . ALA A 1 137 ? 7.953 7.468 -11.015 1.00 94.44 137 ALA A CA 1
ATOM 1127 C C . ALA A 1 137 ? 7.324 6.601 -12.117 1.00 94.44 137 ALA A C 1
ATOM 1129 O O . ALA A 1 137 ? 6.099 6.578 -12.266 1.00 94.44 137 ALA A O 1
ATOM 1130 N N . LEU A 1 138 ? 8.144 5.820 -12.831 1.00 96.69 138 LEU A N 1
ATOM 1131 C CA . LEU A 1 138 ? 7.672 4.876 -13.841 1.00 96.69 138 LEU A CA 1
ATOM 1132 C C . LEU A 1 138 ? 6.768 3.794 -13.237 1.00 96.69 138 LEU A C 1
ATOM 1134 O O . LEU A 1 138 ? 5.646 3.610 -13.703 1.00 96.69 138 LEU A O 1
ATOM 1138 N N . SER A 1 139 ? 7.221 3.103 -12.189 1.00 95.31 139 SER A N 1
ATOM 1139 C CA . SER A 1 139 ? 6.445 2.039 -11.529 1.00 95.31 139 SER A CA 1
ATOM 1140 C C . SER A 1 139 ? 5.143 2.555 -10.910 1.00 95.31 139 SER A C 1
ATOM 1142 O O . SER A 1 139 ? 4.098 1.922 -11.059 1.00 95.31 139 SER A O 1
ATOM 1144 N N . THR A 1 140 ? 5.166 3.751 -10.321 1.00 91.75 140 THR A N 1
ATOM 1145 C CA . THR A 1 140 ? 3.963 4.452 -9.846 1.00 91.75 140 THR A CA 1
ATOM 1146 C C . THR A 1 140 ? 2.985 4.699 -10.989 1.00 91.75 140 THR A C 1
ATOM 1148 O O . THR A 1 140 ? 1.796 4.409 -10.863 1.00 91.75 140 THR A O 1
ATOM 1151 N N . HIS A 1 141 ? 3.469 5.198 -12.132 1.00 92.75 141 HIS A N 1
ATOM 1152 C CA . HIS A 1 141 ? 2.630 5.406 -13.311 1.00 92.75 141 HIS A CA 1
ATOM 1153 C C . HIS A 1 141 ? 2.000 4.080 -13.776 1.00 92.75 141 HIS A C 1
ATOM 1155 O O . HIS A 1 141 ? 0.801 4.038 -14.064 1.00 92.75 141 HIS A O 1
ATOM 1161 N N . VAL A 1 142 ? 2.769 2.983 -13.798 1.00 94.50 142 VAL A N 1
ATOM 1162 C CA . VAL A 1 142 ? 2.261 1.644 -14.149 1.00 94.50 142 VAL A CA 1
ATOM 1163 C C . VAL A 1 142 ? 1.154 1.198 -13.204 1.00 94.50 142 VAL A C 1
ATOM 1165 O O . VAL A 1 142 ? 0.118 0.724 -13.675 1.00 94.50 142 VAL A O 1
ATOM 1168 N N . LEU A 1 143 ? 1.329 1.387 -11.895 1.00 90.25 143 LEU A N 1
ATOM 1169 C CA . LEU A 1 143 ? 0.315 1.067 -10.891 1.00 90.25 143 LEU A CA 1
ATOM 1170 C C . LEU A 1 143 ? -0.985 1.835 -11.129 1.00 90.25 143 LEU A C 1
ATOM 1172 O O . LEU A 1 143 ? -2.045 1.217 -11.218 1.00 90.25 143 LEU A O 1
ATOM 1176 N N . TYR A 1 144 ? -0.909 3.156 -11.309 1.00 86.75 144 TYR A N 1
ATOM 1177 C CA . TYR A 1 144 ? -2.094 3.980 -11.563 1.00 86.75 144 TYR A CA 1
ATOM 1178 C C . TYR A 1 144 ? -2.816 3.572 -12.848 1.00 86.75 144 TYR A C 1
ATOM 1180 O O . TYR A 1 144 ? -4.038 3.417 -12.845 1.00 86.75 144 TYR A O 1
ATOM 1188 N N . LYS A 1 145 ? -2.080 3.344 -13.942 1.00 89.81 145 LYS A N 1
ATOM 1189 C CA . LYS A 1 145 ? -2.677 2.930 -15.221 1.00 89.81 145 LYS A CA 1
ATOM 1190 C C . LYS A 1 145 ? -3.286 1.528 -15.136 1.00 89.81 145 LYS A C 1
ATOM 1192 O O . LYS A 1 145 ? -4.345 1.285 -15.711 1.00 89.81 145 LYS A O 1
ATOM 1197 N N . SER A 1 146 ? -2.656 0.615 -14.398 1.00 87.25 146 SER A N 1
ATOM 1198 C CA . SER A 1 146 ? -3.176 -0.740 -14.165 1.00 87.25 146 SER A CA 1
ATOM 1199 C C . SER A 1 146 ? -4.447 -0.713 -13.319 1.00 87.25 146 SER A C 1
ATOM 1201 O O . SER A 1 146 ? -5.413 -1.399 -13.641 1.00 87.25 146 SER A O 1
ATOM 1203 N N . GLN A 1 147 ? -4.487 0.138 -12.291 1.00 81.81 147 GLN A N 1
ATOM 1204 C CA . GLN A 1 147 ? -5.678 0.336 -11.472 1.00 81.81 147 GLN A CA 1
ATOM 1205 C C . GLN A 1 147 ? -6.823 0.959 -12.279 1.00 81.81 147 GLN A C 1
ATOM 1207 O O . GLN A 1 147 ? -7.956 0.503 -12.172 1.00 81.81 147 GLN A O 1
ATOM 1212 N N . ALA A 1 148 ? -6.534 1.948 -13.130 1.00 82.25 148 ALA A N 1
ATOM 1213 C CA . ALA A 1 148 ? -7.534 2.549 -14.012 1.00 82.25 148 ALA A CA 1
ATOM 1214 C C . ALA A 1 148 ? -8.113 1.535 -15.015 1.00 82.25 148 ALA A C 1
ATOM 1216 O O . ALA A 1 148 ? -9.305 1.570 -15.299 1.00 82.25 148 ALA A O 1
ATOM 1217 N N . ARG A 1 149 ? -7.292 0.602 -15.519 1.00 81.12 149 ARG A N 1
ATOM 1218 C CA . ARG A 1 149 ? -7.758 -0.505 -16.373 1.00 81.12 149 ARG A CA 1
ATOM 1219 C C . ARG A 1 149 ? -8.619 -1.511 -15.611 1.00 81.12 149 ARG A C 1
ATOM 1221 O O . ARG A 1 149 ? -9.614 -1.968 -16.157 1.00 81.12 149 ARG A O 1
ATOM 1228 N N . SER A 1 150 ? -8.246 -1.835 -14.371 1.00 68.88 150 SER A N 1
ATOM 1229 C CA . SER A 1 150 ? -9.012 -2.744 -13.507 1.00 68.88 150 SER A CA 1
ATOM 1230 C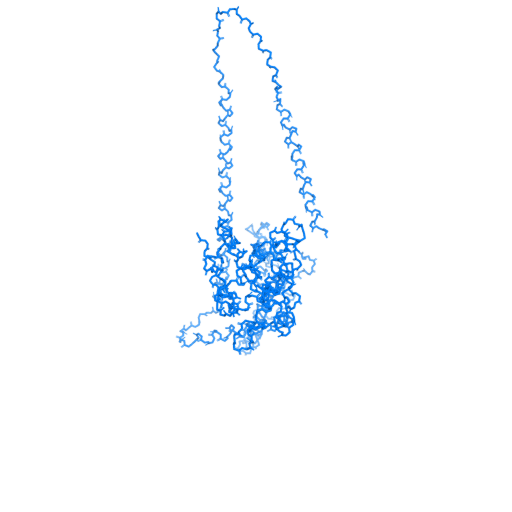 C . SER A 1 150 ? -10.345 -2.143 -13.073 1.00 68.88 150 SER A C 1
ATOM 1232 O O . SER A 1 150 ? -11.305 -2.883 -12.983 1.00 68.88 150 SER A O 1
ATOM 1234 N N . ALA A 1 151 ? -10.449 -0.828 -12.866 1.00 66.62 151 ALA A N 1
ATOM 1235 C CA . ALA A 1 151 ? -11.700 -0.191 -12.445 1.00 66.62 151 ALA A CA 1
ATOM 1236 C C . ALA A 1 151 ? -12.849 -0.293 -13.472 1.00 66.62 151 ALA A C 1
ATOM 1238 O O . ALA A 1 151 ? -13.994 -0.050 -13.110 1.00 66.62 151 ALA A O 1
ATOM 1239 N N . ASN A 1 152 ? -12.554 -0.641 -14.729 1.00 63.00 152 ASN A N 1
ATOM 1240 C CA . ASN A 1 152 ? -13.558 -0.865 -15.777 1.00 63.00 152 ASN A CA 1
ATOM 1241 C C . ASN A 1 152 ? -14.016 -2.330 -15.883 1.00 63.00 152 ASN A C 1
ATOM 1243 O O . ASN A 1 152 ? -14.856 -2.642 -16.723 1.00 63.00 152 ASN A O 1
ATOM 1247 N N . ILE A 1 153 ? -13.444 -3.230 -15.085 1.00 62.03 153 ILE A N 1
ATOM 1248 C CA . ILE A 1 153 ? -13.824 -4.639 -15.014 1.00 62.03 153 ILE A CA 1
ATOM 1249 C C . ILE A 1 153 ? -14.294 -4.848 -13.574 1.00 62.03 153 ILE A C 1
ATOM 1251 O O . ILE A 1 153 ? -13.531 -4.583 -12.653 1.00 62.03 153 ILE A O 1
ATOM 1255 N N . ASP A 1 154 ? -15.528 -5.307 -13.366 1.00 60.41 154 ASP A N 1
ATOM 1256 C CA . ASP A 1 154 ? -16.150 -5.497 -12.038 1.00 60.41 154 ASP A CA 1
ATOM 1257 C C . ASP A 1 154 ? -15.401 -6.472 -11.097 1.00 60.41 154 ASP A C 1
ATOM 1259 O O . ASP A 1 154 ? -15.855 -6.732 -9.986 1.00 60.41 154 ASP A O 1
ATOM 1263 N N . ASP A 1 155 ? -14.234 -6.978 -11.501 1.00 53.19 155 ASP A N 1
ATOM 1264 C CA . ASP A 1 155 ? -13.320 -7.737 -10.658 1.00 53.19 155 ASP A CA 1
ATOM 1265 C C . ASP A 1 155 ? -12.237 -6.819 -10.061 1.00 53.19 155 ASP A C 1
ATOM 1267 O O . ASP A 1 155 ? -11.248 -6.471 -10.728 1.00 53.19 155 ASP A O 1
ATOM 1271 N N . PRO A 1 156 ? -12.365 -6.413 -8.783 1.00 55.72 156 PRO A N 1
ATOM 1272 C CA . PRO A 1 156 ? -11.273 -5.758 -8.085 1.00 55.72 156 PRO A CA 1
ATOM 1273 C C . PRO A 1 156 ? -10.068 -6.701 -8.034 1.00 55.72 156 PRO A C 1
ATOM 1275 O O . PRO A 1 156 ? -10.162 -7.839 -7.576 1.00 55.72 156 PRO A O 1
ATOM 1278 N N . SER A 1 157 ? -8.914 -6.202 -8.492 1.00 58.53 157 SER A N 1
ATOM 1279 C CA . SER A 1 157 ? -7.645 -6.935 -8.466 1.00 58.53 157 SER A CA 1
ATOM 1280 C C . SER A 1 157 ? -7.447 -7.663 -7.123 1.00 58.53 157 SER A C 1
ATOM 1282 O O . SER A 1 157 ? -7.575 -7.030 -6.068 1.00 58.53 157 SER A O 1
ATOM 1284 N N . PRO A 1 158 ? -7.094 -8.963 -7.122 1.00 59.09 158 PRO A N 1
ATOM 1285 C CA . PRO A 1 158 ? -6.995 -9.773 -5.906 1.00 59.09 158 PRO A CA 1
ATOM 1286 C C . PRO A 1 158 ? -6.020 -9.196 -4.868 1.00 59.09 158 PRO A C 1
ATOM 1288 O O . PRO A 1 158 ? -6.218 -9.377 -3.669 1.00 59.09 158 PRO A O 1
ATOM 1291 N N . ALA A 1 159 ? -5.013 -8.428 -5.297 1.00 55.62 159 ALA A N 1
ATOM 1292 C CA . ALA A 1 159 ? -4.100 -7.722 -4.397 1.00 55.62 159 ALA A CA 1
ATOM 1293 C C . ALA A 1 159 ? -4.778 -6.562 -3.639 1.00 55.62 159 ALA A C 1
ATOM 1295 O O . ALA A 1 159 ? -4.511 -6.350 -2.457 1.00 55.62 159 ALA A O 1
ATOM 1296 N N . LEU A 1 160 ? -5.689 -5.832 -4.293 1.00 63.38 160 LEU A N 1
ATOM 1297 C CA . LEU A 1 160 ? -6.484 -4.780 -3.653 1.00 63.38 160 LEU A CA 1
ATOM 1298 C C . LEU A 1 160 ? -7.542 -5.370 -2.716 1.00 63.38 160 LEU A C 1
ATOM 1300 O O . LEU A 1 160 ? -7.758 -4.820 -1.640 1.00 63.38 160 LEU A O 1
ATOM 1304 N N . LEU A 1 161 ? -8.145 -6.503 -3.091 1.00 62.66 161 LEU A N 1
ATOM 1305 C CA . LEU A 1 161 ? -9.064 -7.249 -2.227 1.00 62.66 161 LEU A CA 1
ATOM 1306 C C . LEU A 1 161 ? -8.371 -7.797 -0.977 1.00 62.66 161 LEU A C 1
ATOM 1308 O O . LEU A 1 161 ? -8.912 -7.728 0.124 1.00 62.66 161 LEU A O 1
ATOM 1312 N N . TYR A 1 162 ? -7.167 -8.346 -1.131 1.00 62.62 162 TYR A N 1
ATOM 1313 C CA . TYR A 1 162 ? -6.379 -8.836 -0.005 1.00 62.62 162 TYR A CA 1
ATOM 1314 C C . TYR A 1 162 ? -6.023 -7.698 0.955 1.00 62.62 162 TYR A C 1
ATOM 1316 O O . TYR A 1 162 ? -6.223 -7.806 2.164 1.00 62.62 162 TYR A O 1
ATOM 1324 N N . ALA A 1 163 ? -5.575 -6.571 0.409 1.00 63.59 163 ALA A N 1
ATOM 1325 C CA . ALA A 1 163 ? -5.270 -5.375 1.174 1.00 63.59 163 ALA A CA 1
ATOM 1326 C C . ALA A 1 163 ? -6.465 -4.805 1.935 1.00 63.59 163 ALA A C 1
ATOM 1328 O O . ALA A 1 163 ? -6.336 -4.471 3.114 1.00 63.59 163 ALA A O 1
ATOM 1329 N N . SER A 1 164 ? -7.618 -4.690 1.271 1.00 66.94 164 SER A N 1
ATOM 1330 C CA . SER A 1 164 ? -8.835 -4.212 1.920 1.00 66.94 164 SER A CA 1
ATOM 1331 C C . SER A 1 164 ? -9.245 -5.164 3.038 1.00 66.94 164 SER A C 1
ATOM 1333 O O . SER A 1 164 ? -9.467 -4.715 4.156 1.00 66.94 164 SER A O 1
ATOM 1335 N N . ARG A 1 165 ? -9.205 -6.481 2.793 1.00 70.88 165 ARG A N 1
ATOM 1336 C CA . ARG A 1 165 ? -9.500 -7.489 3.820 1.00 70.88 165 ARG A CA 1
ATOM 1337 C C . ARG A 1 165 ? -8.554 -7.410 5.014 1.00 70.88 165 ARG A C 1
ATOM 1339 O O . ARG A 1 165 ? -9.010 -7.513 6.146 1.00 70.88 165 ARG A O 1
ATOM 1346 N N 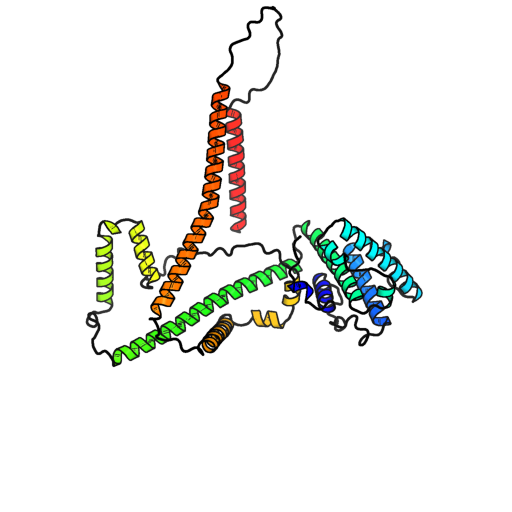. ILE A 1 166 ? -7.254 -7.207 4.801 1.00 73.00 166 ILE A N 1
ATOM 1347 C CA . ILE A 1 166 ? -6.308 -7.045 5.914 1.00 73.00 166 ILE A CA 1
ATOM 1348 C C . ILE A 1 166 ? -6.603 -5.786 6.715 1.00 73.00 166 ILE A C 1
ATOM 1350 O O . ILE A 1 166 ? -6.552 -5.826 7.945 1.00 73.00 166 ILE A O 1
ATOM 1354 N N . LEU A 1 167 ? -6.916 -4.679 6.043 1.00 75.69 167 LEU A N 1
ATOM 1355 C CA . LEU A 1 167 ? -7.285 -3.447 6.724 1.00 75.69 167 LEU A CA 1
ATOM 1356 C C . LEU A 1 167 ? -8.554 -3.645 7.564 1.00 75.69 167 LEU A C 1
ATOM 1358 O O . LEU A 1 167 ? -8.573 -3.254 8.730 1.00 75.69 167 LEU A O 1
ATOM 1362 N N . ASP A 1 168 ? -9.566 -4.314 7.015 1.00 74.00 168 ASP A N 1
ATOM 1363 C CA . ASP A 1 168 ? -10.812 -4.626 7.718 1.00 74.00 168 ASP A CA 1
ATOM 1364 C C . ASP A 1 168 ? -10.553 -5.502 8.951 1.00 74.00 168 ASP A C 1
ATOM 1366 O O . ASP A 1 168 ? -11.032 -5.200 10.047 1.00 74.00 168 ASP A O 1
ATOM 1370 N N . VAL A 1 169 ? -9.718 -6.538 8.815 1.00 77.69 169 VAL A N 1
ATOM 1371 C CA . VAL A 1 169 ? -9.311 -7.406 9.931 1.00 77.69 169 VAL A CA 1
ATOM 1372 C C . VAL A 1 169 ? -8.533 -6.621 10.989 1.00 77.69 169 VAL A C 1
ATOM 1374 O O . VAL A 1 169 ? -8.785 -6.791 12.180 1.00 77.69 169 VAL A O 1
ATOM 1377 N N . GLN A 1 170 ? -7.625 -5.725 10.596 1.00 82.12 170 GLN A N 1
ATOM 1378 C CA . GLN A 1 170 ? -6.872 -4.882 11.530 1.00 82.12 170 GLN A CA 1
ATOM 1379 C C . GLN A 1 170 ? -7.773 -3.907 12.291 1.00 82.12 170 GLN A C 1
ATOM 1381 O O . GLN A 1 170 ? -7.597 -3.711 13.496 1.00 82.12 170 GLN A O 1
ATOM 1386 N N . LEU A 1 171 ? -8.732 -3.285 11.606 1.00 79.94 171 LEU A N 1
ATOM 1387 C CA . LEU A 1 171 ? -9.702 -2.386 12.226 1.00 79.94 171 LEU A CA 1
ATOM 1388 C C . LEU A 1 171 ? -10.605 -3.147 13.198 1.00 79.94 171 LEU A C 1
ATOM 1390 O O . LEU A 1 171 ? -10.790 -2.698 14.332 1.00 79.94 171 LEU A O 1
ATOM 1394 N N . ALA A 1 172 ? -11.091 -4.325 12.799 1.00 81.56 172 ALA A N 1
ATOM 1395 C CA . ALA A 1 172 ? -11.842 -5.208 13.678 1.00 81.56 172 ALA A CA 1
ATOM 1396 C C . ALA A 1 172 ? -11.005 -5.597 14.904 1.00 81.56 172 ALA A C 1
ATOM 1398 O O . ALA A 1 172 ? -11.466 -5.430 16.032 1.00 81.56 172 ALA A O 1
ATOM 1399 N N . GLN A 1 173 ? -9.757 -6.038 14.710 1.00 88.12 173 GLN A N 1
ATOM 1400 C CA . GLN A 1 173 ? -8.855 -6.419 15.797 1.00 88.12 173 GLN A CA 1
ATOM 1401 C C . GLN A 1 173 ? -8.633 -5.262 16.778 1.00 88.12 173 GLN A C 1
ATOM 1403 O O . GLN A 1 173 ? -8.719 -5.479 17.982 1.00 88.12 173 GLN A O 1
ATOM 1408 N N . ARG A 1 174 ? -8.413 -4.028 16.301 1.00 83.56 174 ARG A N 1
ATOM 1409 C CA . ARG A 1 174 ? -8.307 -2.843 17.175 1.00 83.56 174 ARG A CA 1
ATOM 1410 C C . ARG A 1 174 ? -9.572 -2.641 18.007 1.00 83.56 174 ARG A C 1
ATOM 1412 O O . ARG A 1 174 ? -9.469 -2.474 19.218 1.00 83.56 174 ARG A O 1
ATOM 1419 N N . GLY A 1 175 ? -10.747 -2.738 17.383 1.00 84.56 175 GLY A N 1
ATOM 1420 C CA . GLY A 1 175 ? -12.026 -2.650 18.089 1.00 84.56 175 GLY A CA 1
ATOM 1421 C C . GLY A 1 175 ? -12.197 -3.738 19.155 1.00 84.56 175 GLY A C 1
ATOM 1422 O O . GLY A 1 175 ? -12.673 -3.458 20.255 1.00 84.56 175 GLY A O 1
ATOM 1423 N N . TRP A 1 176 ? -11.768 -4.969 18.869 1.00 90.19 176 TRP A N 1
ATOM 1424 C CA . TRP A 1 176 ? -11.770 -6.061 19.843 1.00 90.19 176 TRP A CA 1
ATOM 1425 C C . TRP A 1 176 ? -10.773 -5.840 20.981 1.00 90.19 176 TRP A C 1
ATOM 1427 O O . TRP A 1 176 ? -11.127 -6.063 22.136 1.00 90.19 176 TRP A O 1
ATOM 1437 N N . VAL A 1 177 ? -9.563 -5.366 20.677 1.00 92.62 177 VAL A N 1
ATOM 1438 C CA . VAL A 1 177 ? -8.545 -5.029 21.681 1.00 92.62 177 VAL A CA 1
ATOM 1439 C C . VAL A 1 177 ? -9.062 -3.936 22.612 1.00 92.62 177 VAL A C 1
ATOM 1441 O O . VAL A 1 177 ? -8.951 -4.083 23.822 1.00 92.62 177 VAL A O 1
ATOM 1444 N N . ASP A 1 178 ? -9.700 -2.888 22.090 1.00 89.00 178 ASP A N 1
ATOM 1445 C CA . ASP A 1 178 ? -10.269 -1.814 22.914 1.00 89.00 178 ASP A CA 1
ATOM 1446 C C . ASP A 1 178 ? -11.381 -2.317 23.845 1.00 89.00 178 ASP A C 1
ATOM 1448 O O . ASP A 1 178 ? -11.436 -1.946 25.018 1.00 89.00 178 ASP A O 1
ATOM 1452 N N . ARG A 1 179 ? -12.252 -3.210 23.358 1.00 90.44 179 ARG A N 1
ATOM 1453 C CA . ARG A 1 179 ? -13.283 -3.850 24.195 1.00 90.44 179 ARG A CA 1
ATOM 1454 C C . ARG A 1 179 ? -12.671 -4.758 25.259 1.00 90.44 179 ARG A C 1
ATOM 1456 O O . ARG A 1 179 ? -13.134 -4.754 26.396 1.00 90.44 179 ARG A O 1
ATOM 1463 N N . ALA A 1 180 ? -11.640 -5.517 24.899 1.00 93.56 180 ALA A N 1
ATOM 1464 C CA . ALA A 1 180 ? -10.920 -6.384 25.821 1.00 93.56 180 ALA A CA 1
ATOM 1465 C C . ALA A 1 180 ? -10.197 -5.580 26.912 1.00 93.56 180 ALA A C 1
ATOM 1467 O O . ALA A 1 180 ? -10.250 -5.976 28.071 1.00 93.56 180 ALA A O 1
ATOM 1468 N N . VAL A 1 181 ? -9.606 -4.425 26.580 1.00 93.12 181 VAL A N 1
ATOM 1469 C CA . VAL A 1 181 ? -9.020 -3.505 27.572 1.00 93.12 181 VAL A CA 1
ATOM 1470 C C . VAL A 1 181 ? -10.077 -3.073 28.588 1.00 93.12 181 VAL A C 1
ATOM 1472 O O . VAL A 1 181 ? -9.871 -3.267 29.782 1.00 93.12 181 VAL A O 1
ATOM 1475 N N . ARG A 1 182 ? -11.251 -2.612 28.135 1.00 90.19 182 ARG A N 1
ATOM 1476 C CA . ARG A 1 182 ? -12.356 -2.230 29.037 1.00 90.19 182 ARG A CA 1
ATOM 1477 C C . ARG A 1 182 ? -12.842 -3.388 29.909 1.00 90.19 182 ARG A C 1
ATOM 1479 O O . ARG A 1 182 ? -13.271 -3.179 31.040 1.00 90.19 182 ARG A O 1
ATOM 1486 N N . LEU A 1 183 ? -12.822 -4.612 29.384 1.00 92.88 183 LEU A N 1
ATOM 1487 C CA . LEU A 1 183 ? -13.191 -5.801 30.149 1.00 92.88 183 LEU A CA 1
ATOM 1488 C C . LEU A 1 183 ? -12.167 -6.093 31.252 1.00 92.88 183 LEU A C 1
ATOM 1490 O O . LEU A 1 183 ? -12.570 -6.331 32.386 1.00 92.88 183 LEU A O 1
ATOM 1494 N N . LEU A 1 184 ? -10.869 -6.012 30.948 1.00 94.69 184 LEU A N 1
ATOM 1495 C CA . LEU A 1 184 ? -9.794 -6.186 31.932 1.00 94.69 184 LEU A CA 1
ATOM 1496 C C . LEU A 1 184 ? -9.803 -5.068 32.991 1.00 94.69 184 LEU A C 1
ATOM 1498 O O . LEU A 1 184 ? -9.606 -5.325 34.178 1.00 94.69 184 LEU A O 1
ATOM 1502 N N . GLU A 1 185 ? -10.106 -3.828 32.604 1.00 91.31 185 GLU A N 1
ATOM 1503 C CA . GLU A 1 185 ? -10.322 -2.721 33.547 1.00 91.31 185 GLU A CA 1
ATOM 1504 C C . GLU A 1 185 ? -11.501 -3.007 34.487 1.00 91.31 185 GLU A C 1
ATOM 1506 O O . GLU A 1 185 ? -11.400 -2.821 35.699 1.00 91.31 185 GLU A O 1
ATOM 1511 N N . ARG A 1 186 ? -12.612 -3.539 33.965 1.00 88.81 186 ARG A N 1
ATOM 1512 C CA . ARG A 1 186 ? -13.748 -3.965 34.797 1.00 88.81 186 ARG A CA 1
ATOM 1513 C C . ARG A 1 186 ? -13.392 -5.130 35.712 1.00 88.81 186 ARG A C 1
ATOM 1515 O O . ARG A 1 186 ? -13.824 -5.134 36.859 1.00 88.81 186 ARG A O 1
ATOM 1522 N N . GLU A 1 187 ? -12.614 -6.097 35.238 1.00 94.12 187 GLU A N 1
ATOM 1523 C CA . GLU A 1 187 ? -12.146 -7.226 36.047 1.00 94.12 187 GLU A CA 1
ATOM 1524 C C . GLU A 1 187 ? -11.293 -6.744 37.226 1.00 94.12 187 GLU A C 1
ATOM 1526 O O . GLU A 1 187 ? -11.570 -7.095 38.373 1.00 94.12 187 GLU A O 1
ATOM 1531 N N . THR A 1 188 ? -10.313 -5.875 36.966 1.00 91.94 188 THR A N 1
ATOM 1532 C CA . THR A 1 188 ? -9.470 -5.283 38.018 1.00 91.94 188 THR A CA 1
ATOM 1533 C C . THR A 1 188 ? -10.283 -4.427 38.990 1.00 91.94 188 THR A C 1
ATOM 1535 O O . THR A 1 188 ? -10.066 -4.497 40.199 1.00 91.94 188 THR A O 1
ATOM 1538 N N . HIS A 1 189 ? -11.276 -3.685 38.497 1.00 86.81 189 HIS A N 1
ATOM 1539 C CA . HIS A 1 189 ? -12.196 -2.925 39.338 1.00 86.81 189 HIS A CA 1
ATOM 1540 C C . HIS A 1 189 ? -13.054 -3.830 40.232 1.00 86.81 189 HIS A C 1
ATOM 1542 O O . HIS A 1 189 ? -13.172 -3.583 41.430 1.00 86.81 189 HIS A O 1
ATOM 1548 N N . LEU A 1 190 ? -13.624 -4.903 39.680 1.00 87.44 190 LEU A N 1
ATOM 1549 C CA . LEU A 1 190 ? -14.401 -5.878 40.446 1.00 87.44 190 LEU A CA 1
ATOM 1550 C C . LEU A 1 190 ? -13.533 -6.599 41.482 1.00 87.44 190 LEU A C 1
ATOM 1552 O O . LEU A 1 190 ? -13.991 -6.832 42.599 1.00 87.44 190 LEU A O 1
ATOM 1556 N N . ALA A 1 191 ? -12.281 -6.919 41.149 1.00 91.19 191 ALA A N 1
ATOM 1557 C CA . ALA A 1 191 ? -11.327 -7.479 42.099 1.00 91.19 191 ALA A CA 1
ATOM 1558 C C . ALA A 1 191 ? -11.045 -6.500 43.252 1.00 91.19 191 ALA A C 1
ATOM 1560 O O . ALA A 1 191 ? -11.133 -6.891 44.414 1.00 91.19 191 ALA A O 1
ATOM 1561 N N . ALA A 1 192 ? -10.809 -5.218 42.953 1.00 88.25 192 ALA A N 1
ATOM 1562 C CA . ALA A 1 192 ? -10.616 -4.184 43.971 1.00 88.25 192 ALA A CA 1
ATOM 1563 C C . ALA A 1 192 ? -11.861 -3.996 44.856 1.00 88.25 192 ALA A C 1
ATOM 1565 O O . ALA A 1 192 ? -11.744 -3.895 46.075 1.00 88.25 192 ALA A O 1
ATOM 1566 N N . GLN A 1 193 ? -13.062 -4.013 44.269 1.00 83.25 193 GLN A N 1
ATOM 1567 C CA . GLN A 1 193 ? -14.315 -3.949 45.025 1.00 83.25 193 GLN A CA 1
ATOM 1568 C C . GLN A 1 193 ? -14.514 -5.170 45.925 1.00 83.25 193 GLN A C 1
ATOM 1570 O O . GLN A 1 193 ? -14.969 -5.021 47.055 1.00 83.25 193 GLN A O 1
ATOM 1575 N N . ARG A 1 194 ? -14.157 -6.375 45.464 1.00 87.50 194 ARG A N 1
ATOM 1576 C CA . ARG A 1 194 ? -14.200 -7.586 46.298 1.00 87.50 194 ARG A CA 1
ATOM 1577 C C . ARG A 1 194 ? -13.280 -7.459 47.507 1.00 87.50 194 ARG A C 1
ATOM 1579 O O . ARG A 1 194 ? -13.728 -7.746 48.611 1.00 87.50 194 ARG A O 1
ATOM 1586 N N . VAL A 1 195 ? -12.055 -6.969 47.308 1.00 89.31 195 VAL A N 1
ATOM 1587 C CA . VAL A 1 195 ? -11.101 -6.710 48.399 1.00 89.31 195 VAL A CA 1
ATOM 1588 C C . VAL A 1 195 ? -11.671 -5.684 49.385 1.00 89.31 195 VAL A C 1
ATOM 1590 O O . VAL A 1 195 ? -11.734 -5.956 50.582 1.00 89.31 195 VAL A O 1
ATOM 1593 N N . GLN A 1 196 ? -12.210 -4.564 48.893 1.00 84.44 196 GLN A N 1
ATOM 1594 C CA . GLN A 1 196 ? -12.851 -3.552 49.742 1.00 84.44 196 GLN A CA 1
ATOM 1595 C C . GLN A 1 196 ? -14.054 -4.098 50.519 1.00 84.44 196 GLN A C 1
ATOM 1597 O O . GLN A 1 196 ? -14.246 -3.739 51.678 1.00 84.44 196 GLN A O 1
ATOM 1602 N N . LEU A 1 197 ? -14.873 -4.968 49.923 1.00 81.62 197 LEU A N 1
ATOM 1603 C CA . LEU A 1 197 ? -16.001 -5.603 50.611 1.00 81.62 197 LEU A CA 1
ATOM 1604 C C . LEU A 1 197 ? -15.527 -6.568 51.705 1.00 81.62 197 LEU A C 1
ATOM 1606 O O . LEU A 1 197 ? -16.109 -6.593 52.789 1.00 81.62 197 LEU A O 1
ATOM 1610 N N . THR A 1 198 ? -14.448 -7.317 51.465 1.00 86.31 198 THR A N 1
ATOM 1611 C CA . THR A 1 198 ? -13.858 -8.194 52.487 1.00 86.31 198 THR A CA 1
ATOM 1612 C C . THR A 1 198 ? -13.194 -7.412 53.624 1.00 86.31 198 THR A C 1
ATOM 1614 O O . THR A 1 198 ? -13.340 -7.792 54.783 1.00 86.31 198 THR A O 1
ATOM 1617 N N . GLU A 1 199 ? -12.533 -6.289 53.328 1.00 85.88 199 GLU A N 1
ATOM 1618 C CA . GLU A 1 199 ? -11.881 -5.426 54.326 1.00 85.88 199 GLU A CA 1
ATOM 1619 C C . GLU A 1 199 ? -12.888 -4.572 55.114 1.00 85.88 199 GLU A C 1
ATOM 1621 O O . GLU A 1 199 ? -12.789 -4.423 56.330 1.00 85.88 199 GLU A O 1
ATOM 1626 N N . SER A 1 200 ? -13.917 -4.033 54.458 1.00 74.62 200 SER A N 1
ATOM 1627 C CA . SER A 1 200 ? -14.968 -3.266 55.144 1.00 74.62 200 SER A CA 1
ATOM 1628 C C . SER A 1 200 ? -15.809 -4.140 56.076 1.00 74.62 200 SER A C 1
ATOM 1630 O O . SER A 1 200 ? -16.228 -3.667 57.137 1.00 74.62 200 SER A O 1
ATOM 1632 N N . SER A 1 201 ? -15.981 -5.426 55.746 1.00 67.25 201 SER A N 1
ATOM 1633 C CA . SER A 1 201 ? -16.650 -6.397 56.617 1.00 67.25 201 SER A CA 1
ATOM 1634 C C . SER A 1 201 ? -15.929 -6.609 57.952 1.00 67.25 201 SER A C 1
ATOM 1636 O O . SER A 1 201 ? -16.582 -6.995 58.923 1.00 67.25 201 SER A O 1
ATOM 1638 N N . THR A 1 202 ? -14.614 -6.387 58.035 1.00 69.75 202 THR A N 1
ATOM 1639 C CA . THR A 1 202 ? -13.863 -6.574 59.286 1.00 69.75 202 THR A CA 1
ATOM 1640 C C . THR A 1 202 ? -13.793 -5.296 60.124 1.00 69.75 202 THR A C 1
ATOM 1642 O O . THR A 1 202 ? -13.763 -5.384 61.353 1.00 69.75 202 THR A O 1
ATOM 1645 N N . VAL A 1 203 ? -13.845 -4.113 59.498 1.00 68.19 203 VAL A N 1
ATOM 1646 C CA . VAL A 1 203 ? -13.627 -2.822 60.182 1.00 68.19 203 VAL A CA 1
ATOM 1647 C C . VAL A 1 203 ? -14.928 -2.101 60.578 1.00 68.19 203 VAL A C 1
ATOM 1649 O O . VAL A 1 203 ? -14.948 -1.408 61.595 1.00 68.19 203 VAL A O 1
ATOM 1652 N N . GLN A 1 204 ? -16.050 -2.289 59.870 1.00 57.00 204 GLN A N 1
ATOM 1653 C CA . GLN A 1 204 ? -17.342 -1.684 60.237 1.00 57.00 204 GLN A CA 1
ATOM 1654 C C . GLN A 1 204 ? -18.376 -2.741 60.647 1.00 57.00 204 GLN A C 1
ATOM 1656 O O . GLN A 1 204 ? -19.228 -3.158 59.869 1.00 57.00 204 GLN A O 1
ATOM 1661 N N . LYS A 1 205 ? -18.374 -3.109 61.935 1.00 58.38 205 LYS A N 1
ATOM 1662 C CA . LYS A 1 205 ? -19.398 -3.952 62.593 1.00 58.38 205 LYS A CA 1
ATOM 1663 C C . LYS A 1 205 ? -20.782 -3.281 62.719 1.00 58.38 205 LYS A C 1
ATOM 1665 O O . LYS A 1 205 ? -21.491 -3.507 63.696 1.00 58.38 205 LYS A O 1
ATOM 1670 N N . LYS A 1 206 ? -21.190 -2.428 61.777 1.00 70.00 206 LYS A N 1
ATOM 1671 C CA . LYS A 1 206 ? -22.602 -2.058 61.646 1.00 70.00 206 LYS A CA 1
ATOM 1672 C C . LYS A 1 206 ? -23.166 -2.920 60.525 1.00 70.00 206 LYS A C 1
ATOM 1674 O O . LYS A 1 206 ? -22.999 -2.549 59.365 1.00 70.00 206 LYS A O 1
ATOM 1679 N N . PRO A 1 207 ? -23.766 -4.085 60.844 1.00 71.38 207 PRO A N 1
ATOM 1680 C CA . PRO A 1 207 ? -24.423 -4.886 59.825 1.00 71.38 207 PRO A CA 1
ATOM 1681 C C . PRO A 1 207 ? -25.385 -3.982 59.052 1.00 71.38 207 PRO A C 1
ATOM 1683 O O . PRO A 1 207 ? -26.042 -3.119 59.643 1.00 71.38 207 PRO A O 1
ATOM 1686 N N . SER A 1 208 ? -25.426 -4.147 57.727 1.00 77.81 208 SER A N 1
ATOM 1687 C CA . SER A 1 208 ? -26.427 -3.498 56.877 1.00 77.81 208 SER A CA 1
ATOM 1688 C C . SER A 1 208 ? -27.790 -3.556 57.571 1.00 77.81 208 SER A C 1
ATOM 1690 O O . SER A 1 208 ? -28.141 -4.589 58.144 1.00 77.81 208 SER A O 1
ATOM 1692 N N . LYS A 1 209 ? -28.590 -2.483 57.492 1.00 83.38 209 LYS A N 1
ATOM 1693 C CA . LYS A 1 209 ? -29.971 -2.489 58.017 1.00 83.38 209 LYS A CA 1
ATOM 1694 C C . LYS A 1 209 ? -30.804 -3.654 57.460 1.00 83.38 209 LYS A C 1
ATOM 1696 O O . LYS A 1 209 ? -31.817 -4.013 58.045 1.00 83.38 209 LYS A O 1
ATOM 1701 N N . TYR A 1 210 ? -30.358 -4.242 56.351 1.00 84.94 210 TYR A N 1
ATOM 1702 C CA . TYR A 1 210 ? -30.977 -5.379 55.691 1.00 84.94 210 TYR A CA 1
ATOM 1703 C C . TYR A 1 210 ? -30.226 -6.707 55.871 1.00 84.94 210 TYR A C 1
ATOM 1705 O O . TYR A 1 210 ? -30.566 -7.676 55.206 1.00 84.94 210 TYR A O 1
ATOM 1713 N N . ALA A 1 211 ? -29.215 -6.786 56.742 1.00 83.94 211 ALA A N 1
ATOM 1714 C CA . ALA A 1 211 ? -28.425 -8.005 56.946 1.00 83.94 211 ALA A CA 1
ATOM 1715 C C . ALA A 1 211 ? -29.255 -9.184 57.486 1.00 83.94 211 ALA A C 1
ATOM 1717 O O . ALA A 1 211 ? -28.899 -10.335 57.268 1.00 83.94 211 ALA A O 1
ATOM 1718 N N . SER A 1 212 ? -30.365 -8.900 58.173 1.00 90.88 212 SER A N 1
ATOM 1719 C CA . SER A 1 212 ? -31.312 -9.910 58.660 1.00 90.88 212 SER A CA 1
ATOM 1720 C C . SER A 1 212 ? -32.300 -10.392 57.594 1.00 90.88 212 SER A C 1
ATOM 1722 O O . SER A 1 212 ? -33.041 -11.344 57.835 1.00 90.88 212 SER A O 1
ATOM 1724 N N . LEU A 1 213 ? -32.358 -9.737 56.430 1.00 89.94 213 LEU A N 1
ATOM 1725 C CA . LEU A 1 213 ? -33.278 -10.107 55.363 1.00 89.94 213 LEU A CA 1
ATOM 1726 C C . LEU A 1 213 ? -32.616 -11.121 54.435 1.00 89.94 213 LEU A C 1
ATOM 1728 O O . LEU A 1 213 ? -31.500 -10.920 53.961 1.00 89.94 213 LEU A O 1
ATOM 1732 N N . SER A 1 214 ? -33.344 -12.193 54.124 1.00 91.75 214 SER A N 1
ATOM 1733 C CA . SER A 1 214 ? -32.931 -13.116 53.073 1.00 91.75 214 SER A CA 1
ATOM 1734 C C . SER A 1 214 ? -32.856 -12.395 51.726 1.00 91.75 214 SER A C 1
ATOM 1736 O O . SER A 1 214 ? -33.597 -11.443 51.461 1.00 91.75 214 SER A O 1
ATOM 1738 N N . THR A 1 215 ? -31.995 -12.887 50.838 1.00 86.88 215 THR A N 1
ATOM 1739 C CA . THR A 1 215 ? -31.879 -12.408 49.454 1.00 86.88 215 THR A CA 1
ATOM 1740 C C . THR A 1 215 ? -33.232 -12.389 48.746 1.00 86.88 215 THR A C 1
ATOM 1742 O O . THR A 1 215 ? -33.547 -11.411 48.077 1.00 86.88 215 THR A O 1
ATOM 1745 N N . THR A 1 216 ? -34.079 -13.397 48.971 1.00 90.06 216 THR A N 1
ATOM 1746 C CA . THR A 1 216 ? -35.445 -13.475 48.427 1.00 90.06 216 THR A CA 1
ATOM 1747 C C . THR A 1 216 ? -36.354 -12.354 48.935 1.00 90.06 216 THR A C 1
ATOM 1749 O O . THR A 1 216 ? -37.177 -11.820 48.193 1.00 90.06 216 THR A O 1
ATOM 1752 N N . ARG A 1 217 ? -36.215 -11.961 50.206 1.00 90.75 217 ARG A N 1
ATOM 1753 C CA . ARG A 1 217 ? -37.002 -10.863 50.782 1.00 90.75 217 ARG A CA 1
ATOM 1754 C C . ARG A 1 217 ? -36.499 -9.502 50.309 1.00 90.75 217 ARG A C 1
ATOM 1756 O O . ARG A 1 217 ? -37.301 -8.599 50.102 1.00 90.75 217 ARG A O 1
ATOM 1763 N N . LEU A 1 218 ? -35.194 -9.370 50.085 1.00 88.44 218 LEU A N 1
ATOM 1764 C CA . LEU A 1 218 ? -34.593 -8.190 49.468 1.00 88.44 218 LEU A CA 1
ATOM 1765 C C . LEU A 1 218 ? -35.036 -8.003 48.014 1.00 88.44 218 LEU A C 1
ATOM 1767 O O . LEU A 1 218 ? -35.360 -6.882 47.628 1.00 88.44 218 LEU A O 1
ATOM 1771 N N . THR A 1 219 ? -35.105 -9.079 47.224 1.00 85.56 219 THR A N 1
ATOM 1772 C CA . THR A 1 219 ? -35.642 -9.010 45.858 1.00 85.56 219 THR A CA 1
ATOM 1773 C C . THR A 1 219 ? -37.120 -8.642 45.866 1.00 85.56 219 THR A C 1
ATOM 1775 O O . THR A 1 219 ? -37.506 -7.737 45.137 1.00 85.56 219 THR A O 1
ATOM 1778 N N . ALA A 1 220 ? -37.921 -9.232 46.760 1.00 89.38 220 ALA A N 1
ATOM 1779 C CA . ALA A 1 220 ? -39.334 -8.877 46.894 1.00 89.38 220 ALA A CA 1
ATOM 1780 C C . ALA A 1 220 ? -39.536 -7.406 47.305 1.00 89.38 220 ALA A C 1
ATOM 1782 O O . ALA A 1 220 ? -40.408 -6.732 46.771 1.00 89.38 220 ALA A O 1
ATOM 1783 N N . LEU A 1 221 ? -38.710 -6.880 48.218 1.00 91.06 221 LEU A N 1
ATOM 1784 C CA . LEU A 1 221 ? -38.785 -5.480 48.652 1.00 91.06 221 LEU A CA 1
ATOM 1785 C C . LEU A 1 221 ? -38.359 -4.518 47.536 1.00 91.06 221 LEU A C 1
ATOM 1787 O O . LEU A 1 221 ? -38.986 -3.474 47.360 1.00 91.06 221 LEU A O 1
ATOM 1791 N N . ARG A 1 222 ? -37.332 -4.881 46.756 1.00 88.44 222 ARG A N 1
ATOM 1792 C CA . ARG A 1 222 ? -36.943 -4.156 45.538 1.00 88.44 222 ARG A CA 1
ATOM 1793 C C . ARG A 1 222 ? -38.106 -4.098 44.551 1.00 88.44 222 ARG A C 1
ATOM 1795 O O . ARG A 1 222 ? -38.414 -3.015 44.069 1.00 88.44 222 ARG A O 1
ATOM 1802 N N . ASP A 1 223 ? -38.727 -5.238 44.262 1.00 87.56 223 ASP A N 1
ATOM 1803 C CA . ASP A 1 223 ? -39.796 -5.337 43.264 1.00 87.56 223 ASP A CA 1
ATOM 1804 C C . ASP A 1 223 ? -41.052 -4.591 43.724 1.00 87.56 223 ASP A C 1
ATOM 1806 O O . ASP A 1 223 ? -41.600 -3.799 42.966 1.00 87.56 223 ASP A O 1
ATOM 1810 N N . ALA A 1 224 ? -41.419 -4.707 45.004 1.00 92.12 224 ALA A N 1
ATOM 1811 C CA . ALA A 1 224 ? -42.494 -3.917 45.599 1.00 92.12 224 ALA A CA 1
ATOM 1812 C C . ALA A 1 224 ? -42.218 -2.407 45.528 1.00 92.12 224 ALA A C 1
ATOM 1814 O O . ALA A 1 224 ? -43.112 -1.629 45.214 1.00 92.12 224 ALA A O 1
ATOM 1815 N N . LYS A 1 225 ? -40.974 -1.968 45.775 1.00 90.12 225 LYS A N 1
ATOM 1816 C CA . LYS A 1 225 ? -40.615 -0.548 45.645 1.00 90.12 225 LYS A CA 1
ATOM 1817 C C . LYS A 1 225 ? -40.609 -0.061 44.205 1.00 90.12 225 LYS A C 1
ATOM 1819 O O . LYS A 1 225 ? -40.915 1.105 43.974 1.00 90.12 225 LYS A O 1
ATOM 1824 N N . LEU A 1 226 ? -40.264 -0.929 43.262 1.00 84.62 226 LEU A N 1
ATOM 1825 C CA . LEU A 1 226 ? -40.344 -0.628 41.842 1.00 84.62 226 LEU A CA 1
ATOM 1826 C C . LEU A 1 226 ? -41.811 -0.442 41.426 1.00 84.62 226 LEU A C 1
ATOM 1828 O O . LEU A 1 226 ? -42.136 0.583 40.832 1.00 84.62 226 LEU A O 1
ATOM 1832 N N . GLU A 1 227 ? -42.705 -1.344 41.829 1.00 89.00 227 GLU A N 1
ATOM 1833 C CA . GLU A 1 227 ? -44.152 -1.200 41.618 1.00 89.00 227 GLU A CA 1
ATOM 1834 C C . GLU A 1 227 ? -44.713 0.070 42.279 1.00 89.00 227 GLU A C 1
ATOM 1836 O O . GLU A 1 227 ? -45.408 0.844 41.625 1.00 89.00 227 GLU A O 1
ATOM 1841 N N . ASP A 1 228 ? -44.335 0.371 43.530 1.00 92.06 228 ASP A N 1
ATOM 1842 C CA . ASP A 1 228 ? -44.701 1.632 44.199 1.00 92.06 228 ASP A CA 1
ATOM 1843 C C . ASP A 1 228 ? -44.288 2.856 43.366 1.00 92.06 228 ASP A C 1
ATOM 1845 O O . ASP A 1 228 ? -45.025 3.839 43.293 1.00 92.06 228 ASP A O 1
ATOM 1849 N N . THR A 1 229 ? -43.092 2.833 42.763 1.00 88.25 229 THR A N 1
ATOM 1850 C CA . THR A 1 229 ? -42.630 3.943 41.920 1.00 88.25 229 THR A CA 1
ATOM 1851 C C . THR A 1 229 ? -43.392 4.029 40.607 1.00 88.25 229 THR A C 1
ATOM 1853 O O . THR A 1 229 ? -43.748 5.135 40.219 1.00 88.25 229 THR A O 1
ATOM 1856 N N . LEU A 1 230 ? -43.696 2.899 39.961 1.00 85.62 230 LEU A N 1
ATOM 1857 C CA . LEU A 1 230 ? -44.445 2.861 38.702 1.00 85.62 230 LEU A CA 1
ATOM 1858 C C . LEU A 1 230 ? -45.920 3.245 38.857 1.00 85.62 230 LEU A C 1
ATOM 1860 O O . LEU A 1 230 ? -46.516 3.753 37.909 1.00 85.62 230 LEU A O 1
ATOM 1864 N N . ASN A 1 231 ? -46.496 3.025 40.038 1.00 88.38 231 ASN A N 1
ATOM 1865 C CA . ASN A 1 231 ? -47.884 3.369 40.345 1.00 88.38 231 ASN A CA 1
ATOM 1866 C C . ASN A 1 231 ? -48.091 4.855 40.676 1.00 88.38 231 ASN A C 1
ATOM 1868 O O . ASN A 1 231 ? -49.232 5.307 40.755 1.00 88.38 231 ASN A O 1
ATOM 1872 N N . LYS A 1 232 ? -47.021 5.642 40.850 1.00 90.94 232 LYS A N 1
ATOM 1873 C CA . LYS A 1 232 ? -47.138 7.104 40.947 1.00 90.94 232 LYS A CA 1
ATOM 1874 C C . LYS A 1 232 ? -47.472 7.677 39.571 1.00 90.94 232 LYS A C 1
ATOM 1876 O O . LYS A 1 232 ? -46.831 7.314 38.588 1.00 90.94 232 LYS A O 1
ATOM 1881 N N . GLU A 1 233 ? -48.429 8.605 39.510 1.00 82.69 233 GLU A N 1
ATOM 1882 C CA . GLU A 1 233 ? -48.946 9.174 38.251 1.00 82.69 233 GLU A CA 1
ATOM 1883 C C . GLU A 1 233 ? -47.831 9.668 37.310 1.00 82.69 233 GLU A C 1
ATOM 1885 O O . GLU A 1 233 ? -47.886 9.417 36.107 1.00 82.69 233 GLU A O 1
ATOM 1890 N N . GLU A 1 234 ? -46.765 10.251 37.866 1.00 84.12 234 GLU A N 1
ATOM 1891 C CA . GLU A 1 234 ? -45.597 10.771 37.138 1.00 84.12 234 GLU A CA 1
ATOM 1892 C C . GLU A 1 234 ? -44.785 9.698 36.381 1.00 84.12 234 GLU A C 1
ATOM 1894 O O . GLU A 1 234 ? -44.161 10.001 35.364 1.00 84.12 234 GLU A O 1
ATOM 1899 N N . TRP A 1 235 ? -44.806 8.441 36.841 1.00 84.88 235 TRP A N 1
ATOM 1900 C CA . TRP A 1 235 ? -44.042 7.321 36.265 1.00 84.88 235 TRP A CA 1
ATOM 1901 C C . TRP A 1 235 ? -44.924 6.259 35.597 1.00 84.88 235 TRP A C 1
ATOM 1903 O O . TRP A 1 235 ? -44.427 5.234 35.125 1.00 84.88 235 TRP A O 1
ATOM 1913 N N . SER A 1 236 ? -46.229 6.519 35.513 1.00 87.75 236 SER A N 1
ATOM 1914 C CA . SER A 1 236 ? -47.201 5.618 34.889 1.00 87.75 236 SER A CA 1
ATOM 1915 C C . SER A 1 236 ? -47.044 5.517 33.365 1.00 87.75 236 SER A C 1
ATOM 1917 O O . SER A 1 236 ? -47.490 4.540 32.756 1.00 87.75 236 SER A O 1
ATOM 1919 N N . SER A 1 237 ? -46.387 6.501 32.738 1.00 92.06 237 SER A N 1
ATOM 1920 C CA . SER A 1 237 ? -46.206 6.537 31.289 1.00 92.06 237 SER A CA 1
ATOM 1921 C C . SER A 1 237 ? -45.277 5.422 30.794 1.00 92.06 237 SER A C 1
ATOM 1923 O O . SER A 1 237 ? -44.317 5.015 31.454 1.00 92.06 237 SER A O 1
ATOM 1925 N N . ALA A 1 238 ? -45.544 4.932 29.581 1.00 90.50 238 ALA A N 1
ATOM 1926 C CA . ALA A 1 238 ? -44.721 3.901 28.950 1.00 90.50 238 ALA A CA 1
ATOM 1927 C C . ALA A 1 238 ? -43.255 4.344 28.773 1.00 90.50 238 ALA A C 1
ATOM 1929 O O . ALA A 1 238 ? -42.345 3.518 28.841 1.00 90.50 238 ALA A O 1
ATOM 1930 N N . ASP A 1 239 ? -43.019 5.642 28.587 1.00 83.88 239 ASP A N 1
ATOM 1931 C CA . ASP A 1 239 ? -41.675 6.196 28.430 1.00 83.88 239 ASP A CA 1
ATOM 1932 C C . ASP A 1 239 ? -40.940 6.307 29.770 1.00 83.88 239 ASP A C 1
ATOM 1934 O O . ASP A 1 239 ? -39.748 6.008 29.839 1.00 83.88 239 ASP A O 1
ATOM 1938 N N . ALA A 1 240 ? -41.649 6.631 30.856 1.00 82.94 240 ALA A N 1
ATOM 1939 C CA . ALA A 1 240 ? -41.082 6.623 32.201 1.00 82.94 240 ALA A CA 1
ATOM 1940 C C . ALA A 1 240 ? -40.659 5.209 32.633 1.00 82.94 240 ALA A C 1
ATOM 1942 O O . ALA A 1 240 ? -39.578 5.038 33.199 1.00 82.94 240 ALA A O 1
ATOM 1943 N N . ARG A 1 241 ? -41.443 4.179 32.282 1.00 85.94 241 ARG A N 1
ATOM 1944 C CA . ARG A 1 241 ? -41.061 2.766 32.478 1.00 85.94 241 ARG A CA 1
ATOM 1945 C C . ARG A 1 241 ? -39.765 2.417 31.749 1.00 85.94 241 ARG A C 1
ATOM 1947 O O . ARG A 1 241 ? -38.847 1.888 32.370 1.00 85.94 241 ARG A O 1
ATOM 1954 N N . LYS A 1 242 ? -39.647 2.790 30.470 1.00 85.25 242 LYS A N 1
ATOM 1955 C CA . LYS A 1 242 ? -38.418 2.582 29.682 1.00 85.25 242 LYS A CA 1
ATOM 1956 C C . LYS A 1 242 ? -37.220 3.332 30.264 1.00 85.25 242 LYS A C 1
ATOM 1958 O O . LYS A 1 242 ? -36.120 2.789 30.301 1.00 85.25 242 LYS A O 1
ATOM 1963 N N . ALA A 1 243 ? -37.415 4.562 30.739 1.00 84.88 243 ALA A N 1
ATOM 1964 C CA . ALA A 1 243 ? -36.359 5.340 31.383 1.00 84.88 243 ALA A CA 1
ATOM 1965 C C . ALA A 1 243 ? -35.891 4.686 32.696 1.00 84.88 243 ALA A C 1
ATOM 1967 O O . ALA A 1 243 ? -34.693 4.625 32.970 1.00 84.88 243 ALA A O 1
ATOM 1968 N N . LEU A 1 244 ? -36.819 4.142 33.486 1.00 84.94 244 LEU A N 1
ATOM 1969 C CA . LEU A 1 244 ? -36.512 3.462 34.743 1.00 84.94 244 LEU A CA 1
ATOM 1970 C C . LEU A 1 244 ? -35.813 2.111 34.503 1.00 84.94 244 LEU A C 1
ATOM 1972 O O . LEU A 1 244 ? -34.837 1.794 35.186 1.00 84.94 244 LEU A O 1
ATOM 1976 N N . GLU A 1 245 ? -36.221 1.357 33.479 1.00 84.25 245 GLU A N 1
ATOM 1977 C CA . GLU A 1 245 ? -35.506 0.163 33.003 1.00 84.25 245 GLU A CA 1
ATOM 1978 C C . GLU A 1 245 ? -34.101 0.493 32.489 1.00 84.25 245 GLU A C 1
ATOM 1980 O O . GLU A 1 245 ? -33.137 -0.220 32.788 1.00 84.25 245 GLU A O 1
ATOM 1985 N N . PHE A 1 246 ? -33.948 1.608 31.776 1.00 78.50 246 PHE A N 1
ATOM 1986 C CA . PHE A 1 246 ? -32.651 2.093 31.321 1.00 78.50 246 PHE A CA 1
ATOM 1987 C C . PHE A 1 246 ? -31.738 2.460 32.500 1.00 78.50 246 PHE A C 1
ATOM 1989 O O . PHE A 1 246 ? -30.596 2.005 32.551 1.00 78.50 246 PHE A O 1
ATOM 1996 N N . LEU A 1 247 ? -32.240 3.186 33.504 1.00 79.94 247 LEU A N 1
ATOM 1997 C CA . LEU A 1 247 ? -31.490 3.507 34.726 1.00 79.94 247 LEU A CA 1
ATOM 1998 C C . LEU A 1 247 ? -31.115 2.250 35.522 1.00 79.94 247 LEU A C 1
ATOM 2000 O O . LEU A 1 247 ? -29.994 2.136 36.025 1.00 79.94 247 LEU A O 1
ATOM 2004 N N . ARG A 1 248 ? -32.024 1.272 35.600 1.00 78.44 248 ARG A N 1
ATOM 2005 C CA . ARG A 1 248 ? -31.762 -0.037 36.209 1.00 78.44 248 ARG A CA 1
ATOM 2006 C C . ARG A 1 248 ? -30.654 -0.788 35.464 1.00 78.44 248 ARG A C 1
ATOM 2008 O O . ARG A 1 248 ? -29.791 -1.393 36.102 1.00 78.44 248 ARG A O 1
ATOM 2015 N N . THR A 1 249 ? -30.644 -0.700 34.136 1.00 78.44 249 THR A N 1
ATOM 2016 C CA . THR A 1 249 ? -29.605 -1.275 33.270 1.00 78.44 249 THR A CA 1
ATOM 2017 C C . THR A 1 249 ? -28.262 -0.566 33.464 1.00 78.44 249 THR A C 1
ATOM 2019 O O . THR A 1 249 ? -27.247 -1.233 33.655 1.00 78.44 249 THR A O 1
ATOM 2022 N N . LEU A 1 250 ? -28.248 0.770 33.529 1.00 69.25 250 LEU A N 1
ATOM 2023 C CA . LEU A 1 250 ? -27.041 1.567 33.788 1.00 69.25 250 LEU A CA 1
ATOM 2024 C C . LEU A 1 250 ? -26.411 1.267 35.152 1.00 69.25 250 LEU A C 1
ATOM 2026 O O . LEU A 1 250 ? -25.189 1.261 35.284 1.00 69.25 250 LEU A O 1
ATOM 2030 N N . ARG A 1 251 ? -27.230 0.988 36.171 1.00 72.31 251 ARG A N 1
ATOM 2031 C CA . ARG A 1 251 ? -26.761 0.613 37.515 1.00 72.31 251 ARG A CA 1
ATOM 2032 C C . ARG A 1 251 ? -26.367 -0.862 37.64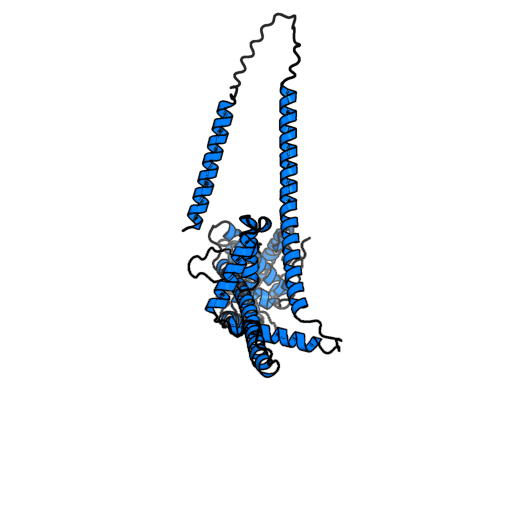3 1.00 72.31 251 ARG A C 1
ATOM 2034 O O . ARG A 1 251 ? -25.964 -1.273 38.727 1.00 72.31 251 ARG A O 1
ATOM 2041 N N . GLY A 1 252 ? -26.484 -1.659 36.577 1.00 64.56 252 GLY A N 1
ATOM 2042 C CA . GLY A 1 252 ? -26.166 -3.090 36.599 1.00 64.56 252 GLY A CA 1
ATOM 2043 C C . GLY A 1 252 ? -27.148 -3.938 37.418 1.00 64.56 252 GLY A C 1
ATOM 2044 O O . GLY A 1 252 ? -26.812 -5.048 37.814 1.00 64.56 252 GLY A O 1
ATOM 2045 N N . LEU A 1 253 ? -28.354 -3.422 37.686 1.00 68.12 253 LEU A N 1
ATOM 2046 C CA . LEU A 1 253 ? -29.414 -4.095 38.453 1.00 68.12 253 LEU A CA 1
ATOM 2047 C C . LEU A 1 253 ? -30.435 -4.817 37.550 1.00 68.12 253 LEU A C 1
ATOM 2049 O O . LEU A 1 253 ? -31.453 -5.335 38.026 1.00 68.12 253 LEU A O 1
ATOM 2053 N N . GLY A 1 254 ? -30.208 -4.816 36.236 1.00 66.81 254 GLY A N 1
ATOM 2054 C CA . GLY A 1 254 ? -31.025 -5.543 35.270 1.00 66.81 254 GLY A CA 1
ATOM 2055 C C . GLY A 1 254 ? -30.853 -7.052 35.436 1.00 66.81 254 GLY A C 1
ATOM 2056 O O . GLY A 1 254 ? -29.731 -7.551 35.473 1.00 66.81 254 GLY A O 1
ATOM 2057 N N . VAL A 1 255 ? -31.968 -7.780 35.533 1.00 56.44 255 VAL A N 1
ATOM 2058 C CA . VAL A 1 255 ? -31.947 -9.229 35.311 1.00 56.44 255 VAL A CA 1
ATOM 2059 C C . VAL A 1 255 ? -31.706 -9.384 33.817 1.00 56.44 255 VAL A C 1
ATOM 2061 O O . VAL A 1 255 ? -32.505 -8.904 33.019 1.00 56.44 255 VAL A O 1
ATOM 2064 N N . VAL A 1 256 ? -30.578 -9.982 33.437 1.00 51.78 256 VAL A N 1
ATOM 2065 C CA . VAL A 1 256 ? -30.373 -10.424 32.057 1.00 51.78 256 VAL A CA 1
ATOM 2066 C C . VAL A 1 256 ? -31.328 -11.594 31.860 1.00 51.78 256 VAL A C 1
ATOM 2068 O O . VAL A 1 256 ? -30.968 -12.750 32.079 1.00 51.78 256 VAL A O 1
ATOM 2071 N N . GLU A 1 257 ? -32.585 -11.293 31.541 1.00 53.56 257 GLU A N 1
ATOM 2072 C CA . GLU A 1 257 ? -33.516 -12.302 31.068 1.00 53.56 257 GLU A CA 1
ATOM 2073 C C . GLU A 1 257 ? -32.880 -12.905 29.821 1.00 53.56 257 GLU A C 1
ATOM 2075 O O . GLU A 1 257 ? -32.746 -12.264 28.780 1.00 53.56 257 GLU A O 1
ATOM 2080 N N . SER A 1 258 ? -32.393 -14.137 29.958 1.00 47.41 258 SER A N 1
ATOM 2081 C CA . SER A 1 258 ? -31.591 -14.834 28.948 1.00 47.41 258 SER A CA 1
ATOM 2082 C C . SER A 1 258 ? -32.380 -15.189 27.674 1.00 47.41 258 SER A C 1
ATOM 2084 O O . SER A 1 258 ? -31.922 -16.009 26.887 1.00 47.41 258 SER A O 1
ATOM 2086 N N . GLY A 1 259 ? -33.565 -14.608 27.460 1.00 48.72 259 GLY A N 1
ATOM 2087 C CA . GLY A 1 259 ? -34.548 -15.078 26.484 1.00 48.72 259 GLY A CA 1
ATOM 2088 C C . GLY A 1 259 ? -34.691 -14.253 25.209 1.00 48.72 259 GLY A C 1
ATOM 2089 O O . GLY A 1 259 ? -35.018 -14.814 24.171 1.00 48.72 259 GLY A O 1
ATOM 2090 N N . THR A 1 260 ? -34.416 -12.951 25.220 1.00 46.97 260 THR A N 1
ATOM 2091 C CA . THR A 1 260 ? -34.653 -12.114 24.034 1.00 46.97 260 THR A CA 1
ATOM 2092 C C . THR A 1 260 ? -33.561 -11.073 23.900 1.00 46.97 260 THR A C 1
ATOM 2094 O O . THR A 1 260 ? -33.654 -9.965 24.423 1.00 46.97 260 THR A O 1
ATOM 2097 N N . ARG A 1 261 ? -32.512 -11.441 23.153 1.00 41.97 261 ARG A N 1
ATOM 2098 C CA . ARG A 1 261 ? -31.591 -10.507 22.495 1.00 41.97 261 ARG A CA 1
ATOM 2099 C C . ARG A 1 261 ? -32.394 -9.642 21.515 1.00 41.97 261 ARG A C 1
ATOM 2101 O O . ARG A 1 261 ? -32.375 -9.851 20.308 1.00 41.97 261 ARG A O 1
ATOM 2108 N N . GLY A 1 262 ? -33.127 -8.669 22.041 1.00 43.09 262 GLY A N 1
ATOM 2109 C CA . GLY A 1 262 ? -33.372 -7.444 21.307 1.00 43.09 262 GLY A CA 1
ATOM 2110 C C . GLY A 1 262 ? -32.020 -6.765 21.205 1.00 43.09 262 GLY A C 1
ATOM 2111 O O . GLY A 1 262 ? -31.554 -6.185 22.184 1.00 43.09 262 GLY A O 1
ATOM 2112 N N . ASP A 1 263 ? -31.361 -6.916 20.058 1.00 38.09 263 ASP A N 1
ATOM 2113 C CA . ASP A 1 263 ? -30.181 -6.149 19.688 1.00 38.09 263 ASP A CA 1
ATOM 2114 C C . ASP A 1 263 ? -30.556 -4.656 19.683 1.00 38.09 263 ASP A C 1
ATOM 2116 O O . ASP A 1 263 ? -30.707 -4.024 18.641 1.00 38.09 263 ASP A O 1
ATOM 2120 N N . VAL A 1 264 ? -30.610 -4.031 20.863 1.00 42.41 264 VAL A N 1
ATOM 2121 C CA . VAL A 1 264 ? -30.234 -2.624 21.018 1.00 42.41 264 VAL A CA 1
ATOM 2122 C C . VAL A 1 264 ? -28.715 -2.599 20.935 1.00 42.41 264 VAL A C 1
ATOM 2124 O O . VAL A 1 264 ? -27.981 -2.223 21.849 1.00 42.41 264 VAL A O 1
ATOM 2127 N N . ALA A 1 265 ? -28.227 -3.060 19.790 1.00 40.16 265 ALA A N 1
ATOM 2128 C CA . ALA A 1 265 ? -26.954 -2.657 19.301 1.00 40.16 265 ALA A CA 1
ATOM 2129 C C . ALA A 1 265 ? -27.108 -1.147 19.120 1.00 40.16 265 ALA A C 1
ATOM 2131 O O . ALA A 1 265 ? -27.598 -0.655 18.103 1.00 40.16 265 ALA A O 1
ATOM 2132 N N . VAL A 1 266 ? -26.636 -0.397 20.117 1.00 43.16 266 VAL A N 1
ATOM 2133 C CA . VAL A 1 266 ? -25.936 0.857 19.861 1.00 43.16 266 VAL A CA 1
ATOM 2134 C C . VAL A 1 266 ? -24.750 0.460 18.982 1.00 43.16 266 VAL A C 1
ATOM 2136 O O . VAL A 1 266 ? -23.601 0.363 19.407 1.00 43.16 266 VAL A O 1
ATOM 2139 N N . MET A 1 267 ? -25.059 0.113 17.731 1.00 38.66 267 MET A N 1
ATOM 2140 C CA . MET A 1 267 ? -24.126 0.106 16.648 1.00 38.66 267 MET A CA 1
ATOM 2141 C C . MET A 1 267 ? -23.785 1.574 16.537 1.00 38.66 267 MET A C 1
ATOM 2143 O O . MET A 1 267 ? -24.460 2.348 15.859 1.00 38.66 267 MET A O 1
ATOM 2147 N N . SER A 1 268 ? -22.704 1.963 17.204 1.00 37.88 268 SER A N 1
ATOM 2148 C CA . SER A 1 268 ? -21.757 2.867 16.588 1.00 37.88 268 SER A CA 1
ATOM 2149 C C . SER A 1 268 ? -21.504 2.262 15.208 1.00 37.88 268 SER A C 1
ATOM 2151 O O . SER A 1 268 ? -20.633 1.409 15.061 1.00 37.88 268 SER A O 1
ATOM 2153 N N . ARG A 1 269 ? -22.356 2.583 14.218 1.00 34.19 269 ARG A N 1
ATOM 2154 C CA . ARG A 1 269 ? -22.091 2.280 12.820 1.00 34.19 269 ARG A CA 1
ATOM 2155 C C . ARG A 1 269 ? -20.721 2.901 12.628 1.00 34.19 269 ARG A C 1
ATOM 2157 O O . ARG A 1 269 ? -20.635 4.132 12.752 1.00 34.19 269 ARG A O 1
ATOM 2164 N N . PRO A 1 270 ? -19.648 2.101 12.457 1.00 41.84 270 PRO A N 1
ATOM 2165 C CA . PRO A 1 270 ? -18.370 2.690 12.137 1.00 41.84 270 PRO A CA 1
ATOM 2166 C C . PRO A 1 270 ? -18.683 3.552 10.929 1.00 41.84 270 PRO A C 1
ATOM 2168 O O . PRO A 1 270 ? -19.310 3.077 9.979 1.00 41.84 270 PRO A O 1
ATOM 2171 N N . HIS A 1 271 ? -18.429 4.854 11.041 1.00 39.03 271 HIS A N 1
ATOM 2172 C CA . HIS A 1 271 ? -18.568 5.734 9.904 1.00 39.03 271 HIS A CA 1
ATOM 2173 C C . HIS A 1 271 ? -17.645 5.144 8.850 1.00 39.03 271 HIS A C 1
ATOM 2175 O O . HIS A 1 271 ? -16.430 5.325 8.914 1.00 39.03 271 HIS A O 1
ATOM 2181 N N . ASN A 1 272 ? -18.244 4.391 7.926 1.00 36.97 272 ASN A N 1
ATOM 2182 C CA . ASN A 1 272 ? -17.631 3.831 6.741 1.00 36.97 272 ASN A CA 1
ATOM 2183 C C . ASN A 1 272 ? -17.381 5.021 5.819 1.00 36.97 272 ASN A C 1
ATOM 2185 O O . ASN A 1 272 ? -17.971 5.187 4.755 1.00 36.97 272 ASN A O 1
ATOM 2189 N N . ARG A 1 273 ? -16.496 5.918 6.259 1.00 36.06 273 ARG A N 1
ATOM 2190 C CA . ARG A 1 273 ? -15.691 6.669 5.324 1.00 36.06 273 ARG A CA 1
ATOM 2191 C C . ARG A 1 273 ? -14.902 5.574 4.642 1.00 36.06 273 ARG A C 1
ATOM 2193 O O . ARG A 1 273 ? -13.985 5.028 5.248 1.00 36.06 273 ARG A O 1
ATOM 2200 N N . HIS A 1 274 ? -15.344 5.197 3.444 1.00 43.34 274 HIS A N 1
ATOM 2201 C CA . HIS A 1 274 ? -14.577 4.389 2.514 1.00 43.34 274 HIS A CA 1
ATOM 2202 C C . HIS A 1 274 ? -13.253 5.120 2.294 1.00 43.34 274 HIS A C 1
ATOM 2204 O O . HIS A 1 274 ? -13.099 5.928 1.378 1.00 43.34 274 HIS A O 1
ATOM 2210 N N . LEU A 1 275 ? -12.314 4.910 3.212 1.00 46.16 275 LEU A N 1
ATOM 2211 C CA . LEU A 1 275 ? -10.938 5.304 3.055 1.00 46.16 275 LEU A CA 1
ATOM 2212 C C . LEU A 1 275 ? -10.472 4.441 1.901 1.00 46.16 275 LEU A C 1
ATOM 2214 O O . LEU A 1 275 ? -10.268 3.238 2.049 1.00 46.16 275 LEU A O 1
ATOM 2218 N N . ARG A 1 276 ? -10.429 5.060 0.719 1.00 45.44 276 ARG A N 1
ATOM 2219 C CA . ARG A 1 276 ? -9.897 4.461 -0.498 1.00 45.44 276 ARG A CA 1
ATOM 2220 C C . ARG A 1 276 ? -8.583 3.786 -0.094 1.00 45.44 276 ARG A C 1
ATOM 2222 O O . ARG A 1 276 ? -7.732 4.496 0.456 1.00 45.44 276 ARG A O 1
ATOM 2229 N N . PRO A 1 277 ? -8.444 2.459 -0.257 1.00 48.00 277 PRO A N 1
ATOM 2230 C CA . PRO A 1 277 ? -7.302 1.736 0.276 1.00 48.00 277 PRO A CA 1
ATOM 2231 C C . PRO A 1 277 ? -6.043 2.386 -0.287 1.0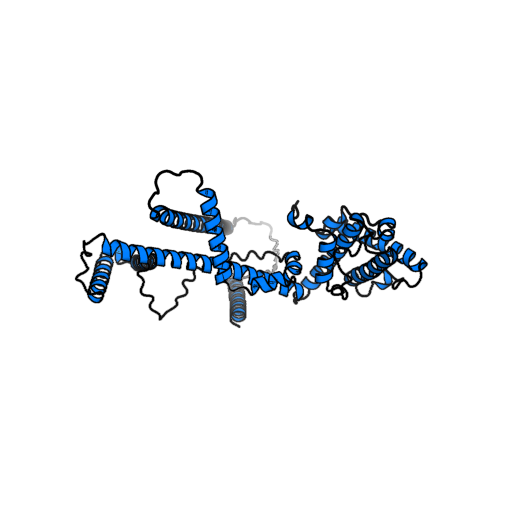0 48.00 277 PRO A C 1
ATOM 2233 O O . PRO A 1 277 ? -5.823 2.408 -1.499 1.00 48.00 277 PRO A O 1
ATOM 2236 N N . GLN A 1 278 ? -5.256 3.007 0.591 1.00 49.72 278 GLN A N 1
ATOM 2237 C CA . GLN A 1 278 ? -3.919 3.445 0.221 1.00 49.72 278 GLN A CA 1
ATOM 2238 C C . GLN A 1 278 ? -3.162 2.165 -0.156 1.00 49.72 278 GLN A C 1
ATOM 2240 O O . GLN A 1 278 ? -3.328 1.158 0.516 1.00 49.72 278 GLN A O 1
ATOM 2245 N N . LEU A 1 279 ? -2.399 2.152 -1.251 1.00 51.25 279 LEU A N 1
ATOM 2246 C CA . LEU A 1 279 ? -1.708 0.942 -1.737 1.00 51.25 279 LEU A CA 1
ATOM 2247 C C . LEU A 1 279 ? -0.431 0.600 -0.934 1.00 51.25 279 LEU A C 1
ATOM 2249 O O . LEU A 1 279 ? 0.193 -0.429 -1.161 1.00 51.25 279 LEU A O 1
ATOM 2253 N N . LEU A 1 280 ? -0.047 1.437 0.030 1.00 52.06 280 LEU A N 1
ATOM 2254 C CA . LEU A 1 280 ? 1.165 1.281 0.848 1.00 52.06 280 LEU A CA 1
ATOM 2255 C C . LEU A 1 280 ? 1.051 0.313 2.050 1.00 52.06 280 LEU A C 1
ATOM 2257 O O . LEU A 1 280 ? 2.042 -0.344 2.357 1.00 52.06 280 LEU A O 1
ATOM 2261 N N . PRO A 1 281 ? -0.108 0.116 2.714 1.00 49.91 281 PRO A N 1
ATOM 2262 C CA . PRO A 1 281 ? -0.303 -0.952 3.693 1.00 49.91 281 PRO A CA 1
ATOM 2263 C C . PRO A 1 281 ? -0.251 -2.351 3.067 1.00 49.91 281 PRO A C 1
ATOM 2265 O O . PRO A 1 281 ? -0.079 -3.317 3.798 1.00 49.91 281 PRO A O 1
ATOM 2268 N N . ILE A 1 282 ? -0.380 -2.475 1.739 1.00 46.03 282 ILE A N 1
ATOM 2269 C CA . ILE A 1 282 ? -0.405 -3.765 1.030 1.00 46.03 282 ILE A CA 1
ATOM 2270 C C . ILE A 1 282 ? 0.939 -4.473 1.153 1.00 46.03 282 ILE A C 1
ATOM 2272 O O . ILE A 1 282 ? 0.992 -5.677 1.356 1.00 46.03 282 ILE A O 1
ATOM 2276 N N . THR A 1 283 ? 2.038 -3.729 1.113 1.00 48.62 283 THR A N 1
ATOM 2277 C CA . THR A 1 283 ? 3.379 -4.309 1.202 1.00 48.62 283 THR A CA 1
ATOM 2278 C C . THR A 1 283 ? 3.895 -4.430 2.625 1.00 48.62 283 THR A C 1
ATOM 2280 O O . THR A 1 283 ? 4.598 -5.390 2.924 1.00 48.62 283 THR A O 1
ATOM 2283 N N . ALA A 1 284 ? 3.461 -3.558 3.539 1.00 49.47 284 ALA A N 1
ATOM 2284 C CA . ALA A 1 284 ? 3.657 -3.775 4.974 1.00 49.47 284 ALA A CA 1
ATOM 2285 C C . ALA A 1 284 ? 2.872 -5.002 5.490 1.00 49.47 284 ALA A C 1
ATOM 2287 O O . ALA A 1 284 ? 3.325 -5.694 6.401 1.00 49.47 284 ALA A O 1
ATOM 2288 N N . ALA A 1 285 ? 1.720 -5.312 4.885 1.00 47.41 285 ALA A N 1
ATOM 2289 C CA . ALA A 1 285 ? 0.895 -6.469 5.227 1.00 47.41 285 ALA A CA 1
ATOM 2290 C C . ALA A 1 285 ? 1.524 -7.825 4.860 1.00 47.41 285 ALA A C 1
ATOM 2292 O O . ALA A 1 285 ? 1.141 -8.842 5.435 1.00 47.41 285 ALA A O 1
ATOM 2293 N N . HIS A 1 286 ? 2.506 -7.847 3.954 1.00 47.12 286 HIS A N 1
ATOM 2294 C CA . HIS A 1 286 ? 3.224 -9.065 3.579 1.00 47.12 286 HIS A CA 1
ATOM 2295 C C . HIS A 1 286 ? 4.409 -9.397 4.497 1.00 47.12 286 HIS A C 1
ATOM 2297 O O . HIS A 1 286 ? 5.013 -10.454 4.330 1.00 47.12 286 HIS A O 1
ATOM 2303 N N . TYR A 1 287 ? 4.750 -8.557 5.483 1.00 53.34 287 TYR A N 1
ATOM 2304 C CA . TYR A 1 287 ? 5.820 -8.910 6.415 1.00 53.34 287 TYR A CA 1
ATOM 2305 C C . TYR A 1 287 ? 5.333 -10.007 7.383 1.00 53.34 287 TYR A C 1
ATOM 2307 O O . TYR A 1 287 ? 4.357 -9.785 8.110 1.00 53.34 287 TYR A O 1
ATOM 2315 N N . PRO A 1 288 ? 6.015 -11.166 7.480 1.00 61.94 288 PRO A N 1
ATOM 2316 C CA . PRO A 1 288 ? 5.586 -12.274 8.342 1.00 61.94 288 PRO A CA 1
ATOM 2317 C C . PRO A 1 288 ? 5.414 -11.877 9.814 1.00 61.94 288 PRO A C 1
ATOM 2319 O O . PRO A 1 288 ? 4.586 -12.438 10.527 1.00 61.94 288 PRO A O 1
ATOM 2322 N N . SER A 1 289 ? 6.162 -10.875 10.283 1.00 60.78 289 SER A N 1
ATOM 2323 C CA . SER A 1 289 ? 6.039 -10.338 11.642 1.00 60.78 289 SER A CA 1
ATOM 2324 C C . SER A 1 289 ? 4.694 -9.645 11.899 1.00 60.78 289 SER A C 1
ATOM 2326 O O . SER A 1 289 ? 4.171 -9.730 13.012 1.00 60.78 289 SER A O 1
ATOM 2328 N N . HIS A 1 290 ? 4.102 -8.994 10.891 1.00 63.25 290 HIS A N 1
ATOM 2329 C CA . HIS A 1 290 ? 2.785 -8.368 11.001 1.00 63.25 290 HIS A CA 1
ATOM 2330 C C . HIS A 1 290 ? 1.671 -9.412 11.031 1.00 63.25 290 HIS A C 1
ATOM 2332 O O . HIS A 1 290 ? 0.761 -9.287 11.849 1.00 63.25 290 HIS A O 1
ATOM 2338 N N . LEU A 1 291 ? 1.783 -10.475 10.232 1.00 67.19 291 LEU A N 1
ATOM 2339 C CA . LEU A 1 291 ? 0.853 -11.607 10.278 1.00 67.19 291 LEU A CA 1
ATOM 2340 C C . LEU A 1 291 ? 0.922 -12.331 11.631 1.00 67.19 291 LEU A C 1
ATOM 2342 O O . LEU A 1 291 ? -0.102 -12.491 12.288 1.00 67.19 291 LEU A O 1
ATOM 2346 N N . ARG A 1 292 ? 2.129 -12.608 12.142 1.00 79.00 292 ARG A N 1
ATOM 2347 C CA . ARG A 1 292 ? 2.312 -13.160 13.499 1.00 79.00 292 ARG A CA 1
ATOM 2348 C C . ARG A 1 292 ? 1.752 -12.255 14.599 1.00 79.00 292 ARG A C 1
ATOM 2350 O O . ARG A 1 292 ? 1.375 -12.731 15.662 1.00 79.00 292 ARG A O 1
ATOM 2357 N N . ARG A 1 293 ? 1.704 -10.933 14.385 1.00 75.69 293 ARG A N 1
ATOM 2358 C CA . ARG A 1 293 ? 1.064 -9.991 15.319 1.00 75.69 293 ARG A CA 1
ATOM 2359 C C . ARG A 1 293 ? -0.464 -10.056 15.244 1.00 75.69 293 ARG A C 1
ATOM 2361 O O . ARG A 1 293 ? -1.106 -9.857 16.273 1.00 75.69 293 ARG A O 1
ATOM 2368 N N . LEU A 1 294 ? -1.034 -10.330 14.070 1.00 76.75 294 LEU A N 1
ATOM 2369 C CA . LEU A 1 294 ? -2.472 -10.570 13.911 1.00 76.75 294 LEU A CA 1
ATOM 2370 C C . LEU A 1 294 ? -2.908 -11.875 14.588 1.00 76.75 294 LEU A C 1
ATOM 2372 O O . LEU A 1 294 ? -4.000 -11.925 15.142 1.00 76.75 294 LEU A O 1
ATOM 2376 N N . GLU A 1 295 ? -2.034 -12.881 14.615 1.00 82.75 295 GLU A N 1
ATOM 2377 C CA . GLU A 1 295 ? -2.267 -14.167 15.289 1.00 82.75 295 GLU A CA 1
ATOM 2378 C C . GLU A 1 295 ? -2.208 -14.087 16.822 1.00 82.75 295 GLU A C 1
ATOM 2380 O O . GLU A 1 295 ? -2.646 -15.013 17.505 1.00 82.75 295 GLU A O 1
ATOM 2385 N N . LYS A 1 296 ? -1.682 -12.995 17.395 1.00 88.44 296 LYS A N 1
ATOM 2386 C CA . LYS A 1 296 ? -1.610 -12.860 18.854 1.00 88.44 296 LYS A CA 1
ATOM 2387 C C . LYS A 1 296 ? -3.019 -12.829 19.463 1.00 88.44 296 LYS A C 1
ATOM 2389 O O . LYS A 1 296 ? -3.865 -12.073 18.974 1.00 88.44 296 LYS A O 1
ATOM 2394 N N . PRO A 1 297 ? -3.263 -13.560 20.568 1.00 94.12 297 PRO A N 1
ATOM 2395 C CA . PRO A 1 297 ? -4.537 -13.507 21.271 1.00 94.12 297 PRO A CA 1
ATOM 2396 C C . PRO A 1 297 ? -4.918 -12.067 21.632 1.00 94.12 297 PRO A C 1
ATOM 2398 O O . PRO A 1 297 ? -4.112 -11.306 22.174 1.00 94.12 297 PRO A O 1
ATOM 2401 N N . ILE A 1 298 ? -6.171 -11.692 21.358 1.00 93.06 298 ILE A N 1
ATOM 2402 C CA . ILE A 1 298 ? -6.695 -10.334 21.594 1.00 93.06 298 ILE A CA 1
ATOM 2403 C C . ILE A 1 298 ? -6.504 -9.911 23.059 1.00 93.06 298 ILE A C 1
ATOM 2405 O O . ILE A 1 298 ? -6.184 -8.754 23.326 1.00 93.06 298 ILE A O 1
ATOM 2409 N N . LEU A 1 299 ? -6.661 -10.847 24.001 1.00 94.69 299 LEU A N 1
ATOM 2410 C CA . LEU A 1 299 ? -6.481 -10.591 25.432 1.00 94.69 299 LEU A CA 1
ATOM 2411 C C . LEU A 1 299 ? -5.031 -10.254 25.794 1.00 94.69 299 LEU A C 1
ATOM 2413 O O . LEU A 1 299 ? -4.812 -9.383 26.630 1.00 94.69 299 LEU A O 1
ATOM 2417 N N . ASP A 1 300 ? -4.044 -10.874 25.150 1.00 95.19 300 ASP A N 1
ATOM 2418 C CA . ASP A 1 300 ? -2.635 -10.567 25.413 1.00 95.19 300 ASP A CA 1
ATOM 2419 C C . ASP A 1 300 ? -2.271 -9.187 24.867 1.00 95.19 300 ASP A C 1
ATOM 2421 O O . ASP A 1 300 ? -1.625 -8.393 25.551 1.00 95.19 300 ASP A O 1
ATOM 2425 N N . LEU A 1 301 ? -2.772 -8.849 23.675 1.00 93.12 301 LEU A N 1
ATOM 2426 C CA . LEU A 1 301 ? -2.653 -7.497 23.128 1.00 93.12 301 LEU A CA 1
ATOM 2427 C C . LEU A 1 301 ? -3.321 -6.463 24.049 1.00 93.12 301 LEU A C 1
ATOM 2429 O O . LEU A 1 301 ? -2.734 -5.419 24.329 1.00 93.12 301 LEU A O 1
ATOM 2433 N N . ALA A 1 302 ? -4.510 -6.763 24.572 1.00 95.38 302 ALA A N 1
ATOM 2434 C CA . ALA A 1 302 ? -5.205 -5.893 25.514 1.00 95.38 302 ALA A CA 1
ATOM 2435 C C . ALA A 1 302 ? -4.431 -5.715 26.828 1.00 95.38 302 ALA A C 1
ATOM 2437 O O . ALA A 1 302 ? -4.280 -4.585 27.287 1.00 95.38 302 ALA A O 1
ATOM 2438 N N . ARG A 1 303 ? -3.863 -6.789 27.392 1.00 96.25 303 ARG A N 1
ATOM 2439 C CA . ARG A 1 303 ? -2.995 -6.720 28.578 1.00 96.25 303 ARG A CA 1
ATOM 2440 C C . ARG A 1 303 ? -1.779 -5.835 28.332 1.00 96.25 303 ARG A C 1
ATOM 2442 O O . ARG A 1 303 ? -1.523 -4.950 29.139 1.00 96.25 303 ARG A O 1
ATOM 2449 N N . THR A 1 304 ? -1.080 -6.008 27.204 1.00 94.94 304 THR A N 1
ATOM 2450 C CA . THR A 1 304 ? 0.073 -5.150 26.864 1.00 94.94 304 THR A CA 1
ATOM 2451 C C . THR A 1 304 ? -0.323 -3.680 26.759 1.00 94.94 304 THR A C 1
ATOM 2453 O O . THR A 1 304 ? 0.343 -2.825 27.339 1.00 94.94 304 THR A O 1
ATOM 2456 N N . LYS A 1 305 ? -1.454 -3.385 26.105 1.00 94.56 305 LYS A N 1
ATOM 2457 C CA . LYS A 1 305 ? -1.975 -2.023 25.972 1.00 94.56 305 LYS A CA 1
ATOM 2458 C C . LYS A 1 305 ? -2.362 -1.424 27.327 1.00 94.56 305 LYS A C 1
ATOM 2460 O O . LYS A 1 305 ? -2.057 -0.264 27.584 1.00 94.56 305 LYS A O 1
ATOM 2465 N N . LEU A 1 306 ? -2.986 -2.209 28.203 1.00 95.50 306 LEU A N 1
ATOM 2466 C CA . LEU A 1 306 ? -3.330 -1.789 29.560 1.00 95.50 306 LEU A CA 1
ATOM 2467 C C . LEU A 1 306 ? -2.069 -1.501 30.394 1.00 95.50 306 LEU A C 1
ATOM 2469 O O . LEU A 1 306 ? -2.005 -0.471 31.053 1.00 95.50 306 LEU A O 1
ATOM 2473 N N . SER A 1 307 ? -1.037 -2.349 30.311 1.00 94.69 307 SER A N 1
ATOM 2474 C CA . SER A 1 307 ? 0.252 -2.116 30.983 1.00 94.69 307 SER A CA 1
ATOM 2475 C C . SER A 1 307 ? 0.979 -0.863 30.478 1.00 94.69 307 SER A C 1
ATOM 2477 O O . SER A 1 307 ? 1.652 -0.176 31.244 1.00 94.69 307 SER A O 1
ATOM 2479 N N . GLU A 1 308 ? 0.862 -0.542 29.188 1.00 93.94 308 GLU A N 1
ATOM 2480 C CA . GLU A 1 308 ? 1.394 0.706 28.633 1.00 93.94 308 GLU A CA 1
ATOM 2481 C C . GLU A 1 308 ? 0.643 1.936 29.158 1.00 93.94 308 GLU A C 1
ATOM 2483 O O . GLU A 1 308 ? 1.278 2.951 29.449 1.00 93.94 308 GLU A O 1
ATOM 2488 N N . LEU A 1 309 ? -0.686 1.852 29.294 1.00 92.38 309 LEU A N 1
ATOM 2489 C CA . LEU A 1 309 ? -1.509 2.923 29.863 1.00 92.38 309 LEU A CA 1
ATOM 2490 C C . LEU A 1 309 ? -1.144 3.176 31.329 1.00 92.38 309 LEU A C 1
ATOM 2492 O O . LEU A 1 309 ? -0.812 4.305 31.684 1.00 92.38 309 LEU A O 1
ATOM 2496 N N . THR A 1 310 ? -1.062 2.126 32.152 1.00 90.69 310 THR A N 1
ATOM 2497 C CA . THR A 1 310 ? -0.683 2.271 33.566 1.00 90.69 310 THR A CA 1
ATOM 2498 C C . THR A 1 310 ? 0.734 2.821 33.739 1.00 90.69 310 THR A C 1
ATOM 2500 O O . THR A 1 310 ? 0.987 3.609 34.652 1.00 90.69 310 THR A O 1
ATOM 2503 N N . ARG A 1 311 ? 1.673 2.453 32.854 1.00 91.88 311 ARG A N 1
ATOM 2504 C CA . ARG A 1 311 ? 3.039 2.998 32.872 1.00 91.88 311 ARG A CA 1
ATOM 2505 C C . ARG A 1 311 ? 3.065 4.488 32.527 1.00 91.88 311 ARG A C 1
ATOM 2507 O O . ARG A 1 311 ? 3.818 5.226 33.158 1.00 91.88 311 ARG A O 1
ATOM 2514 N N . LYS A 1 312 ? 2.255 4.928 31.556 1.00 89.25 312 LYS A N 1
ATOM 2515 C CA . LYS A 1 312 ? 2.131 6.350 31.188 1.00 89.25 312 LYS A CA 1
ATOM 2516 C C . LYS A 1 312 ? 1.548 7.180 32.327 1.00 89.25 312 LYS A C 1
ATOM 2518 O O . LYS A 1 312 ? 2.048 8.273 32.592 1.00 89.25 312 LYS A O 1
ATOM 2523 N N . ASP A 1 313 ? 0.560 6.643 33.034 1.00 84.44 313 ASP A N 1
ATOM 2524 C CA . ASP A 1 313 ? -0.026 7.323 34.187 1.00 84.44 313 ASP A CA 1
ATOM 2525 C C . ASP A 1 313 ? 1.004 7.478 35.309 1.00 84.44 313 ASP A C 1
ATOM 2527 O O . ASP A 1 313 ? 1.207 8.587 35.800 1.00 84.44 313 ASP A O 1
ATOM 2531 N N . ALA A 1 314 ? 1.754 6.418 35.631 1.00 84.69 314 ALA A N 1
ATOM 2532 C CA . ALA A 1 314 ? 2.797 6.458 36.658 1.00 84.69 314 ALA A CA 1
ATOM 2533 C C . ALA A 1 314 ? 3.896 7.499 36.370 1.00 84.69 314 ALA A C 1
ATOM 2535 O O . ALA A 1 314 ? 4.364 8.170 37.289 1.00 84.69 314 ALA A O 1
ATOM 2536 N N . THR A 1 315 ? 4.283 7.687 35.103 1.00 82.38 315 THR A N 1
ATOM 2537 C CA . THR A 1 315 ? 5.281 8.705 34.728 1.00 82.38 315 THR A CA 1
ATOM 2538 C C . THR A 1 315 ? 4.782 10.144 34.882 1.00 82.38 315 THR A C 1
ATOM 2540 O O . THR A 1 315 ? 5.592 11.048 35.071 1.00 82.38 315 THR A O 1
ATOM 2543 N N . ASN A 1 316 ? 3.465 10.369 34.862 1.00 71.06 316 ASN A N 1
ATOM 2544 C CA . ASN A 1 316 ? 2.874 11.702 34.990 1.00 71.06 316 ASN A CA 1
ATOM 2545 C C . ASN A 1 316 ? 2.580 12.110 36.450 1.00 71.06 316 ASN A C 1
ATOM 2547 O O . ASN A 1 316 ? 2.340 13.288 36.710 1.00 71.06 316 ASN A O 1
ATOM 2551 N N . VAL A 1 317 ? 2.652 11.184 37.418 1.00 59.53 317 VAL A N 1
ATOM 2552 C CA . VAL A 1 317 ? 2.338 11.442 38.845 1.00 59.53 317 VAL A CA 1
ATOM 2553 C C . VAL A 1 317 ? 3.508 12.062 39.636 1.00 59.53 317 VAL A C 1
ATOM 2555 O O . VAL A 1 317 ? 3.367 12.390 40.810 1.00 59.53 317 VAL A O 1
ATOM 2558 N N . ALA A 1 318 ? 4.655 12.355 39.013 1.00 57.34 318 ALA A N 1
ATOM 2559 C CA . ALA A 1 318 ? 5.772 13.033 39.692 1.00 57.34 318 ALA A CA 1
ATOM 2560 C C . ALA A 1 318 ? 5.508 14.517 40.061 1.00 57.34 318 ALA A C 1
ATOM 2562 O O . ALA A 1 318 ? 6.399 15.191 40.578 1.00 57.34 318 ALA A O 1
ATOM 2563 N N . LYS A 1 319 ? 4.295 15.046 39.836 1.00 56.09 319 LYS A N 1
ATOM 2564 C CA . LYS A 1 319 ? 3.846 16.320 40.420 1.00 56.09 319 LYS A CA 1
ATOM 2565 C C . LYS A 1 319 ? 2.923 16.035 41.614 1.00 56.09 319 LYS A C 1
ATOM 2567 O O . LYS A 1 319 ? 1.884 15.409 41.414 1.00 56.09 319 LYS A O 1
ATOM 2572 N N . PRO A 1 320 ? 3.257 16.497 42.835 1.00 48.84 320 PRO A N 1
ATOM 2573 C CA . PRO A 1 320 ? 2.462 16.229 44.029 1.00 48.84 320 PRO A CA 1
ATOM 2574 C C . PRO A 1 320 ? 1.109 16.944 43.927 1.00 48.84 320 PRO A C 1
ATOM 2576 O O . PRO A 1 320 ? 1.002 18.148 44.171 1.00 48.84 320 PRO A O 1
ATOM 2579 N N . LEU A 1 321 ? 0.071 16.204 43.533 1.00 42.03 321 LEU A N 1
ATOM 2580 C CA . LEU A 1 321 ? -1.294 16.707 43.465 1.00 42.03 321 LEU A CA 1
ATOM 2581 C C . LEU A 1 321 ? -1.970 16.517 44.826 1.00 42.03 321 LEU A C 1
ATOM 2583 O O . LEU A 1 321 ? -2.147 15.404 45.319 1.00 42.03 321 LEU A O 1
ATOM 2587 N N . LYS A 1 322 ? -2.314 17.650 45.437 1.00 46.44 322 LYS A N 1
ATOM 2588 C CA . LYS A 1 322 ? -3.104 17.756 46.660 1.00 46.44 322 LYS A CA 1
ATOM 2589 C C . LYS A 1 322 ? -4.454 17.058 46.471 1.00 46.44 322 LYS A C 1
ATOM 2591 O O . LYS A 1 322 ? -5.130 17.294 45.476 1.00 46.44 322 LYS A O 1
ATOM 2596 N N . THR A 1 323 ? -4.819 16.258 47.474 1.00 46.09 323 THR A N 1
ATOM 2597 C CA . THR A 1 323 ? -6.176 15.780 47.793 1.00 46.09 323 THR A CA 1
ATOM 2598 C C . THR A 1 323 ? -6.943 15.124 46.644 1.00 46.09 323 THR A C 1
ATOM 2600 O O . THR A 1 323 ? -7.602 15.777 45.842 1.00 46.09 323 THR A O 1
ATOM 2603 N N . SER A 1 324 ? -6.906 13.792 46.642 1.00 43.00 324 SER A N 1
ATOM 2604 C CA . SER A 1 324 ? -7.797 12.908 45.895 1.00 43.00 324 SER A CA 1
ATOM 2605 C C . SER A 1 324 ? -9.267 13.288 46.109 1.00 43.00 324 SER A C 1
ATOM 2607 O O . SER A 1 324 ? -9.845 12.972 47.153 1.00 43.00 324 SER A O 1
ATOM 2609 N N . LEU A 1 325 ? -9.877 13.936 45.116 1.00 51.94 325 LEU A N 1
ATOM 2610 C CA . LEU A 1 325 ? -11.330 13.923 44.982 1.00 51.94 325 LEU A CA 1
ATOM 2611 C C . LEU A 1 325 ? -11.807 12.474 44.769 1.00 51.94 325 LEU A C 1
ATOM 2613 O O . LEU A 1 325 ? -11.081 11.660 44.181 1.00 51.94 325 LEU A O 1
ATOM 2617 N N . PRO A 1 326 ? -12.996 12.117 45.282 1.00 57.00 326 PRO A N 1
ATOM 2618 C CA . PRO A 1 326 ? -13.514 10.764 45.201 1.00 57.00 326 PRO A CA 1
ATOM 2619 C C . PRO A 1 326 ? -13.659 10.349 43.734 1.00 57.00 326 PRO A C 1
ATOM 2621 O O . PRO A 1 326 ? -14.359 10.973 42.949 1.00 57.00 326 PRO A O 1
ATOM 2624 N N . ARG A 1 327 ? -13.010 9.238 43.381 1.00 54.09 327 ARG A N 1
ATOM 2625 C CA . ARG A 1 327 ? -12.925 8.618 42.043 1.00 54.09 327 ARG A CA 1
ATOM 2626 C C . ARG A 1 327 ? -14.276 8.401 41.328 1.00 54.09 327 ARG A C 1
ATOM 2628 O O . ARG A 1 327 ? -14.290 8.145 40.129 1.00 54.09 327 ARG A O 1
ATOM 2635 N N . ALA A 1 328 ? -15.396 8.528 42.043 1.00 51.94 328 ALA A N 1
ATOM 2636 C CA . ALA A 1 328 ? -16.741 8.591 41.478 1.00 51.94 328 ALA A CA 1
ATOM 2637 C C . ALA A 1 328 ? -16.951 9.820 40.572 1.00 51.94 328 ALA A C 1
ATOM 2639 O O . ALA A 1 328 ? -17.644 9.700 39.565 1.00 51.94 328 ALA A O 1
ATOM 2640 N N . ASP A 1 329 ? -16.302 10.949 40.865 1.00 56.44 329 ASP A N 1
ATOM 2641 C CA . ASP A 1 329 ? -16.420 12.179 40.074 1.00 56.44 329 ASP A CA 1
ATOM 2642 C C . ASP A 1 329 ? -15.799 12.015 38.683 1.00 56.44 329 ASP A C 1
ATOM 2644 O O . ASP A 1 329 ? -16.358 12.493 37.704 1.00 56.44 329 ASP A O 1
ATOM 2648 N N . VAL A 1 330 ? -14.712 11.244 38.563 1.00 60.34 330 VAL A N 1
ATOM 2649 C CA . VAL A 1 330 ? -14.065 10.957 37.268 1.00 60.34 330 VAL A CA 1
ATOM 2650 C C . VAL A 1 330 ? -14.973 10.112 36.370 1.00 60.34 330 VAL A C 1
ATOM 2652 O O . VAL A 1 330 ? -15.092 10.380 35.178 1.00 60.34 330 VAL A O 1
ATOM 2655 N N . ILE A 1 331 ? -15.663 9.119 36.941 1.00 60.12 331 ILE A N 1
ATOM 2656 C CA . ILE A 1 331 ? -16.604 8.271 36.192 1.00 60.12 331 ILE A CA 1
ATOM 2657 C C . ILE A 1 331 ? -17.850 9.075 35.797 1.00 60.12 331 ILE A C 1
ATOM 2659 O O . ILE A 1 331 ? -18.343 8.947 34.679 1.00 60.12 331 ILE A O 1
ATOM 2663 N N . MET A 1 332 ? -18.354 9.926 36.696 1.00 64.19 332 MET A N 1
ATOM 2664 C CA . MET A 1 332 ? -19.475 10.819 36.390 1.00 64.19 332 MET A CA 1
ATOM 2665 C C . MET A 1 332 ? -19.106 11.835 35.308 1.00 64.19 332 MET A C 1
ATOM 2667 O O . MET A 1 332 ? -19.928 12.111 34.439 1.00 64.19 332 MET A O 1
ATOM 2671 N N . GLN A 1 333 ? -17.871 12.334 35.310 1.00 70.00 333 GLN A N 1
ATOM 2672 C CA . GLN A 1 333 ? -17.375 13.251 34.293 1.00 70.00 333 GLN A CA 1
ATOM 2673 C C . GLN A 1 333 ? -17.251 12.575 32.922 1.00 70.00 333 GLN A C 1
ATOM 2675 O O . GLN A 1 333 ? -17.694 13.149 31.933 1.00 70.00 333 GLN A O 1
ATOM 2680 N N . GLU A 1 334 ? -16.772 11.329 32.849 1.00 69.00 334 GLU A N 1
ATOM 2681 C CA . GLU A 1 334 ? -16.752 10.582 31.583 1.00 69.00 334 GLU A CA 1
ATOM 2682 C C . GLU A 1 334 ? -18.176 10.334 31.048 1.00 69.00 334 GLU A C 1
ATOM 2684 O O . GLU A 1 334 ? -18.428 10.504 29.853 1.00 69.00 334 GLU A O 1
ATOM 2689 N N . CYS A 1 335 ? -19.133 10.002 31.923 1.00 72.00 335 CYS A N 1
ATOM 2690 C CA . CYS A 1 335 ? -20.542 9.877 31.542 1.00 72.00 335 CYS A CA 1
ATOM 2691 C C . CYS A 1 335 ? -21.107 11.200 31.000 1.00 72.00 335 CYS A C 1
ATOM 2693 O O . CYS A 1 335 ? -21.695 11.201 29.917 1.00 72.00 335 CYS A O 1
ATOM 2695 N N . LEU A 1 336 ? -20.868 12.319 31.692 1.00 83.31 336 LEU A N 1
ATOM 2696 C CA . LEU A 1 336 ? -21.304 13.651 31.259 1.00 83.31 336 LEU A CA 1
ATOM 2697 C C . LEU A 1 336 ? -20.693 14.038 29.906 1.00 83.31 336 LEU A C 1
ATOM 2699 O O . LEU A 1 336 ? -21.405 14.500 29.021 1.00 83.31 336 LEU A O 1
ATOM 2703 N N . GLU A 1 337 ? -19.407 13.764 29.687 1.00 82.56 337 GLU A N 1
ATOM 2704 C CA . GLU A 1 337 ? -18.753 14.027 28.403 1.00 82.56 337 GLU A CA 1
ATOM 2705 C C . GLU A 1 337 ? -19.307 13.153 27.269 1.00 82.56 337 GLU A C 1
ATOM 2707 O O . GLU A 1 337 ? -19.347 13.578 26.110 1.00 82.56 337 GLU A O 1
ATOM 2712 N N . THR A 1 338 ? -19.701 11.907 27.556 1.00 78.12 338 THR A N 1
ATOM 2713 C CA . THR A 1 338 ? -20.345 11.048 26.548 1.00 78.12 338 THR A CA 1
ATOM 2714 C C . THR A 1 338 ? -21.760 11.507 26.220 1.00 78.12 338 THR A C 1
ATOM 2716 O O . THR A 1 338 ? -22.151 11.454 25.053 1.00 78.12 338 THR A O 1
ATOM 2719 N N . GLU A 1 339 ? -22.496 11.996 27.215 1.00 83.62 339 GLU A N 1
ATOM 2720 C CA . GLU A 1 339 ? -23.824 12.577 27.045 1.00 83.62 339 GLU A CA 1
ATOM 2721 C C . GLU A 1 339 ? -23.752 13.874 26.234 1.00 83.62 339 GLU A C 1
ATOM 2723 O O . GLU A 1 339 ? -24.471 14.019 25.246 1.00 83.62 339 GLU A O 1
ATOM 2728 N N . GLU A 1 340 ? -22.808 14.762 26.552 1.00 89.44 340 GLU A N 1
ATOM 2729 C CA . GLU A 1 340 ? -22.571 16.000 25.807 1.00 89.44 340 GLU A CA 1
ATOM 2730 C C . GLU A 1 340 ? -22.171 15.713 24.352 1.00 89.44 340 GLU A C 1
ATOM 2732 O O . GLU A 1 340 ? -22.702 16.314 23.415 1.00 89.44 340 GLU A O 1
ATOM 2737 N N . ARG A 1 341 ? -21.300 14.720 24.121 1.00 81.81 341 ARG A N 1
ATOM 2738 C CA . ARG A 1 341 ? -20.954 14.268 22.763 1.00 81.81 341 ARG A CA 1
ATOM 2739 C C . ARG A 1 341 ? -22.160 13.717 22.004 1.00 81.81 341 ARG A C 1
ATOM 2741 O O . ARG A 1 341 ? -22.299 14.002 20.814 1.00 81.81 341 ARG A O 1
ATOM 2748 N N . ALA A 1 342 ? -23.024 12.943 22.659 1.00 78.12 342 ALA A N 1
ATOM 2749 C CA . ALA A 1 342 ? -24.242 12.423 22.044 1.00 78.12 342 ALA A CA 1
ATOM 2750 C C . ALA A 1 342 ? -25.233 13.550 21.713 1.00 78.12 342 ALA A C 1
ATOM 2752 O O . ALA A 1 342 ? -25.783 13.576 20.611 1.00 78.12 342 ALA A O 1
ATOM 2753 N N . HIS A 1 343 ? -25.398 14.515 22.620 1.00 86.56 343 HIS A N 1
ATOM 2754 C CA . HIS A 1 343 ? -26.220 15.701 22.406 1.00 86.56 343 HIS A CA 1
ATOM 2755 C C . HIS A 1 343 ? -25.716 16.517 21.207 1.00 86.56 343 HIS A C 1
ATOM 2757 O O . HIS A 1 343 ? -26.489 16.833 20.301 1.00 86.56 343 HIS A O 1
ATOM 2763 N N . ASN A 1 344 ? -24.408 16.782 21.139 1.00 86.44 344 ASN A N 1
ATOM 2764 C CA . ASN A 1 344 ? -23.792 17.510 20.030 1.00 86.44 344 ASN A CA 1
ATOM 2765 C C . ASN A 1 344 ? -23.959 16.773 18.693 1.00 86.44 344 ASN A C 1
ATOM 2767 O O . ASN A 1 344 ? -24.334 17.391 17.699 1.00 86.44 344 ASN A O 1
ATOM 2771 N N . ALA A 1 345 ? -23.775 15.449 18.666 1.00 80.06 345 ALA A N 1
ATOM 2772 C CA . ALA A 1 345 ? -23.982 14.644 17.461 1.00 80.06 345 ALA A CA 1
ATOM 2773 C C . ALA A 1 345 ? -25.446 14.666 16.980 1.00 80.06 345 ALA A C 1
ATOM 2775 O O . ALA A 1 345 ? -25.706 14.770 15.779 1.00 80.06 345 ALA A O 1
ATOM 2776 N N . LEU A 1 346 ? -26.415 14.607 17.902 1.00 84.62 346 LEU A N 1
ATOM 2777 C CA . LEU A 1 346 ? -27.836 14.741 17.571 1.00 84.62 346 LEU A CA 1
ATOM 2778 C C . LEU A 1 346 ? -28.157 16.140 17.040 1.00 84.62 346 LEU A C 1
ATOM 2780 O O . LEU A 1 346 ? -28.883 16.271 16.056 1.00 84.62 346 LEU A O 1
ATOM 2784 N N . GLN A 1 347 ? -27.584 17.182 17.639 1.00 90.94 347 GLN A N 1
ATOM 2785 C CA . GLN A 1 347 ? -27.767 18.560 17.193 1.00 90.94 347 GLN A CA 1
ATOM 2786 C C . GLN A 1 347 ? -27.158 18.791 15.800 1.00 90.94 347 GLN A C 1
ATOM 2788 O O . GLN A 1 347 ? -27.800 19.400 14.938 1.00 90.94 347 GLN A O 1
ATOM 2793 N N . GLU A 1 348 ? -25.970 18.241 15.537 1.00 87.50 348 GLU A N 1
ATOM 2794 C CA . GLU A 1 348 ? -25.341 18.242 14.214 1.00 87.50 348 GLU A CA 1
ATOM 2795 C C . GLU A 1 348 ? -26.174 17.495 13.171 1.00 87.50 348 GLU A C 1
ATOM 2797 O O . GLU A 1 348 ? -26.310 18.000 12.060 1.00 87.50 348 GLU A O 1
ATOM 2802 N N . ALA A 1 349 ? -26.775 16.350 13.514 1.00 81.62 349 ALA A N 1
ATOM 2803 C CA . ALA A 1 349 ? -27.651 15.590 12.617 1.00 81.62 349 ALA A CA 1
ATOM 2804 C C . ALA A 1 349 ? -29.006 16.280 12.366 1.00 81.62 349 ALA A C 1
ATOM 2806 O O . ALA A 1 349 ? -29.592 16.157 11.289 1.00 81.62 349 ALA A O 1
ATOM 2807 N N . LEU A 1 350 ? -29.499 17.053 13.333 1.00 92.75 350 LEU A N 1
ATOM 2808 C CA . LEU A 1 350 ? -30.775 17.763 13.249 1.00 92.75 350 LEU A CA 1
ATOM 2809 C C . LEU A 1 350 ? -30.678 19.044 12.397 1.00 92.75 350 LEU A C 1
ATOM 2811 O O . LEU A 1 350 ? -31.651 19.451 11.759 1.00 92.75 350 LEU A O 1
ATOM 2815 N N . ASN A 1 351 ? -29.495 19.656 12.315 1.00 93.44 351 ASN A N 1
ATOM 2816 C CA . ASN A 1 351 ? -29.230 20.832 11.482 1.00 93.44 351 ASN A CA 1
ATOM 2817 C C . ASN A 1 351 ? -29.448 20.622 9.963 1.00 93.44 351 ASN A C 1
ATOM 2819 O O . ASN A 1 351 ? -30.138 21.450 9.359 1.00 93.44 351 ASN A O 1
ATOM 2823 N N . PRO A 1 352 ? -28.920 19.572 9.299 1.00 86.62 352 PRO A N 1
ATOM 2824 C CA . PRO A 1 352 ? -29.186 19.319 7.884 1.00 86.62 352 PRO A CA 1
ATOM 2825 C C . PRO A 1 352 ? -30.660 18.995 7.628 1.00 86.62 352 PRO A C 1
ATOM 2827 O O . PRO A 1 352 ? -31.207 19.509 6.657 1.00 86.62 352 PRO A O 1
ATOM 2830 N N . LEU A 1 353 ? -31.336 18.269 8.529 1.00 85.81 353 LEU A N 1
ATOM 2831 C CA . LEU A 1 353 ? -32.778 18.005 8.422 1.00 85.81 353 LEU A CA 1
ATOM 2832 C C . LEU A 1 353 ? -33.609 19.295 8.499 1.00 85.81 353 LEU A C 1
ATOM 2834 O O . LEU A 1 353 ? -34.545 19.477 7.722 1.00 85.81 353 LEU A O 1
ATOM 2838 N N . LYS A 1 354 ? -33.244 20.237 9.380 1.00 94.50 354 LYS A N 1
ATOM 2839 C CA . LYS A 1 354 ? -33.865 21.573 9.421 1.00 94.50 354 LYS A CA 1
ATOM 2840 C C . LYS A 1 354 ? -33.654 22.348 8.118 1.00 94.50 354 LYS A C 1
ATOM 2842 O O . LYS A 1 354 ? -34.592 22.974 7.628 1.00 94.50 354 LYS A O 1
ATOM 2847 N N . ARG A 1 355 ? -32.448 22.296 7.537 1.00 93.94 355 ARG A N 1
ATOM 2848 C CA . ARG A 1 355 ? -32.154 22.943 6.243 1.00 93.94 355 ARG A CA 1
ATOM 2849 C C . ARG A 1 355 ? -32.963 22.319 5.109 1.00 93.94 355 ARG A C 1
ATOM 2851 O O . ARG A 1 355 ? -33.522 23.048 4.297 1.00 93.94 355 ARG A O 1
ATOM 2858 N N . GLU A 1 356 ? -33.058 20.995 5.071 1.00 93.88 356 GLU A N 1
ATOM 2859 C CA . GLU A 1 356 ? -33.841 20.271 4.071 1.00 93.88 356 GLU A CA 1
ATOM 2860 C C . GLU A 1 356 ? -35.336 20.590 4.189 1.00 93.88 356 GLU A C 1
ATOM 2862 O O . GLU A 1 356 ? -35.973 20.919 3.188 1.00 93.88 356 GLU A O 1
ATOM 2867 N N . LYS A 1 357 ? -35.873 20.622 5.416 1.00 95.94 357 LYS A N 1
ATOM 2868 C CA . LYS A 1 357 ? -37.245 21.067 5.687 1.00 95.94 357 LYS A CA 1
ATOM 2869 C C . LYS A 1 357 ? -37.498 22.483 5.156 1.00 95.94 357 LYS A C 1
ATOM 2871 O O . LYS A 1 357 ? -38.471 22.686 4.438 1.00 95.94 357 LYS A O 1
ATOM 2876 N N . MET A 1 358 ? -36.599 23.432 5.427 1.00 96.94 358 MET A N 1
ATOM 2877 C CA . MET A 1 358 ? -36.722 24.815 4.947 1.00 96.94 358 MET A CA 1
ATOM 2878 C C . MET A 1 358 ? -36.700 24.903 3.409 1.00 96.94 358 MET A C 1
ATOM 2880 O O . MET A 1 358 ? -37.456 25.669 2.813 1.00 96.94 358 MET A O 1
ATOM 2884 N N . ILE A 1 359 ? -35.872 24.089 2.742 1.00 95.81 359 ILE A N 1
ATOM 2885 C CA . ILE A 1 359 ? -35.840 24.001 1.271 1.00 95.81 359 ILE A CA 1
ATOM 2886 C C . ILE A 1 359 ? -37.165 23.448 0.729 1.00 95.81 359 ILE A C 1
ATOM 2888 O O . ILE A 1 359 ? -37.674 23.943 -0.281 1.00 95.81 359 ILE A O 1
ATOM 2892 N N . LEU A 1 360 ? -37.733 22.429 1.379 1.00 92.56 360 LEU A N 1
ATOM 2893 C CA . LEU A 1 360 ? -39.011 21.834 0.986 1.00 92.56 360 LEU A CA 1
ATOM 2894 C C . LEU A 1 360 ? -40.184 22.800 1.195 1.00 92.56 360 LEU A C 1
ATOM 2896 O O . LEU A 1 360 ? -41.021 22.924 0.301 1.00 92.56 360 LEU A O 1
ATOM 2900 N N . GLU A 1 361 ? -40.211 23.538 2.304 1.00 96.81 361 GLU A N 1
ATOM 2901 C CA . GLU A 1 361 ? -41.199 24.595 2.560 1.00 96.81 361 GLU A CA 1
ATOM 2902 C C . GLU A 1 361 ? -41.107 25.698 1.495 1.00 96.81 361 GLU A C 1
ATOM 2904 O O . GLU A 1 361 ? -42.102 26.012 0.841 1.00 96.81 361 GLU A O 1
ATOM 2909 N N . GLN A 1 362 ? -39.897 26.173 1.178 1.00 96.69 362 GLN A N 1
ATOM 2910 C CA . GLN A 1 362 ? -39.697 27.173 0.124 1.00 96.69 362 GLN A CA 1
ATOM 2911 C C . GLN A 1 362 ? -40.145 26.672 -1.263 1.00 96.69 362 GLN A C 1
ATOM 2913 O O . GLN A 1 362 ? -40.671 27.439 -2.076 1.00 96.69 362 GLN A O 1
ATOM 2918 N N . ARG A 1 363 ? -39.939 25.383 -1.572 1.00 94.88 363 ARG A N 1
ATOM 2919 C CA . ARG A 1 363 ? -40.431 24.762 -2.816 1.00 94.88 363 ARG A CA 1
ATOM 2920 C C . ARG A 1 363 ? -41.954 24.637 -2.829 1.00 94.88 363 ARG A C 1
ATOM 2922 O O . ARG A 1 363 ? -42.563 24.875 -3.876 1.00 94.88 363 ARG A O 1
ATOM 2929 N N . SER A 1 364 ? -42.562 24.297 -1.694 1.00 94.56 364 SER A N 1
ATOM 2930 C CA . SER A 1 364 ? -44.017 24.242 -1.526 1.00 94.56 364 SER A CA 1
ATOM 2931 C C . SER A 1 364 ? -44.649 25.617 -1.762 1.00 94.56 364 SER A C 1
ATOM 2933 O O . SER A 1 364 ? -45.570 25.735 -2.573 1.00 94.56 364 SER A O 1
ATOM 2935 N N . ASP A 1 365 ? -44.097 26.676 -1.171 1.00 94.88 365 ASP A N 1
ATOM 2936 C CA . ASP A 1 365 ? -44.625 28.037 -1.315 1.00 94.88 365 ASP A CA 1
ATOM 2937 C C . ASP A 1 365 ? -44.463 28.581 -2.735 1.00 94.88 365 ASP A C 1
ATOM 2939 O O . ASP A 1 365 ? -45.405 29.138 -3.302 1.00 94.88 365 ASP A O 1
ATOM 2943 N N . LYS A 1 366 ? -43.314 28.329 -3.382 1.00 94.12 366 LYS A N 1
ATOM 2944 C CA . LYS A 1 366 ? -43.128 28.643 -4.811 1.00 94.12 366 LYS A CA 1
ATOM 2945 C C . LYS A 1 366 ? -44.146 27.915 -5.690 1.00 94.12 366 LYS A C 1
ATOM 2947 O O . LYS A 1 366 ? -44.635 28.487 -6.664 1.00 94.12 366 LYS A O 1
ATOM 2952 N N . SER A 1 367 ? -44.479 26.671 -5.353 1.00 90.00 367 SER A N 1
ATOM 2953 C CA . SER A 1 367 ? -45.481 25.887 -6.083 1.00 90.00 367 SER A CA 1
ATOM 2954 C C . SER A 1 367 ? -46.897 26.425 -5.859 1.00 90.00 367 SER A C 1
ATOM 2956 O O . SER A 1 367 ? -47.670 26.506 -6.814 1.00 90.00 367 SER A O 1
ATOM 2958 N N . ARG A 1 368 ? -47.228 26.870 -4.638 1.00 90.69 368 ARG A N 1
ATOM 2959 C CA . ARG A 1 368 ? -48.499 27.552 -4.334 1.00 90.69 368 ARG A CA 1
ATOM 2960 C C . ARG A 1 368 ? -48.620 28.880 -5.081 1.00 90.69 368 ARG A C 1
ATOM 2962 O O . ARG A 1 368 ? -49.618 29.089 -5.761 1.00 90.69 368 ARG A O 1
ATOM 2969 N N . ALA A 1 369 ? -47.591 29.726 -5.055 1.00 89.81 369 ALA A N 1
ATOM 2970 C CA . ALA A 1 369 ? -47.586 31.012 -5.759 1.00 89.81 369 ALA A CA 1
ATOM 2971 C C . ALA A 1 369 ? -47.756 30.859 -7.282 1.00 89.81 369 ALA A C 1
ATOM 2973 O O . ALA A 1 369 ? -48.448 31.654 -7.918 1.00 89.81 369 ALA A O 1
ATOM 2974 N N . ARG A 1 370 ? -47.173 29.807 -7.877 1.00 85.94 370 ARG A N 1
ATOM 2975 C CA . ARG A 1 370 ? -47.369 29.490 -9.301 1.00 85.94 370 ARG A CA 1
ATOM 2976 C C . ARG A 1 370 ? -48.810 29.107 -9.628 1.00 85.94 370 ARG A C 1
ATOM 2978 O O . ARG A 1 370 ? -49.280 29.486 -10.692 1.00 85.94 370 ARG A O 1
ATOM 2985 N N . ARG A 1 371 ? -49.522 28.411 -8.735 1.00 81.38 371 ARG A N 1
ATOM 2986 C CA . ARG A 1 371 ? -50.938 28.062 -8.958 1.00 81.38 371 ARG A CA 1
ATOM 2987 C C . ARG A 1 371 ? -51.844 29.292 -8.981 1.00 81.38 371 ARG A C 1
ATOM 2989 O O . ARG A 1 371 ? -52.735 29.349 -9.817 1.00 81.38 371 ARG A O 1
ATOM 2996 N N . PHE A 1 372 ? -51.579 30.294 -8.143 1.00 76.06 372 PHE A N 1
ATOM 2997 C CA . PHE A 1 372 ? -52.386 31.520 -8.125 1.00 76.06 372 PHE A CA 1
ATOM 2998 C C . PHE A 1 372 ? -52.232 32.374 -9.395 1.00 76.06 372 PHE A C 1
ATOM 3000 O O . PHE A 1 372 ? -53.205 32.973 -9.835 1.00 76.06 372 PHE A O 1
ATOM 3007 N N . ARG A 1 373 ? -51.062 32.373 -10.055 1.00 65.88 373 ARG A N 1
ATOM 3008 C CA . ARG A 1 373 ? -50.854 33.141 -11.302 1.00 65.88 373 ARG A CA 1
ATOM 3009 C C . ARG A 1 373 ? -51.524 32.548 -12.545 1.00 65.88 373 ARG A C 1
ATOM 3011 O O . ARG A 1 373 ? -51.630 33.237 -13.550 1.00 65.88 373 ARG A O 1
ATOM 3018 N N . VAL A 1 374 ? -51.968 31.292 -12.511 1.00 63.38 374 VAL A N 1
ATOM 3019 C CA . VAL A 1 374 ? -52.581 30.633 -13.683 1.00 63.38 374 VAL A CA 1
ATOM 3020 C C . VAL A 1 374 ? -54.086 30.943 -13.804 1.00 63.38 374 VAL A C 1
ATOM 3022 O O . VAL A 1 374 ? -54.693 30.638 -14.829 1.00 63.38 374 VAL A O 1
ATOM 3025 N N . HIS A 1 375 ? -54.696 31.607 -12.813 1.00 55.03 375 HIS A N 1
ATOM 3026 C CA . HIS A 1 375 ? -56.115 31.992 -12.855 1.00 55.03 375 HIS A CA 1
ATOM 3027 C C . HIS A 1 375 ? -56.410 33.446 -13.239 1.00 55.03 375 HIS A C 1
ATOM 3029 O O . HIS A 1 375 ? -57.574 33.776 -13.441 1.00 55.03 375 HIS A O 1
ATOM 3035 N N . GLU A 1 376 ? -55.401 34.281 -13.479 1.00 52.31 376 GLU A N 1
ATOM 3036 C CA . GLU A 1 376 ? -55.603 35.576 -14.137 1.00 52.31 376 GLU A CA 1
ATOM 3037 C C . GLU A 1 376 ? -55.393 35.419 -15.646 1.00 52.31 376 GLU A C 1
ATOM 3039 O O . GLU A 1 376 ? -54.340 35.737 -16.196 1.00 52.31 376 GLU A O 1
ATOM 3044 N N . LYS A 1 377 ? -56.403 34.885 -16.344 1.00 54.62 377 LYS A N 1
ATOM 3045 C CA . LYS A 1 377 ? -56.510 35.121 -17.788 1.00 54.62 377 LYS A CA 1
ATOM 3046 C C . LYS A 1 377 ? -57.084 36.527 -17.984 1.00 54.62 377 LYS A C 1
ATOM 3048 O O . LYS A 1 377 ? -58.217 36.752 -17.562 1.00 54.62 377 LYS A O 1
ATOM 3053 N N . PRO A 1 378 ? -56.371 37.453 -18.645 1.00 47.53 378 PRO A N 1
ATOM 3054 C CA . PRO A 1 378 ? -56.979 38.691 -19.095 1.00 47.53 378 PRO A CA 1
ATOM 3055 C C . PRO A 1 378 ? -57.997 38.344 -20.187 1.00 47.53 378 PRO A C 1
ATOM 3057 O O . PRO A 1 378 ? -57.653 37.840 -21.256 1.00 47.53 378 PRO A O 1
ATOM 3060 N N . SER A 1 379 ? -59.272 38.580 -19.897 1.00 54.69 379 SER A N 1
ATOM 3061 C CA . SER A 1 379 ? -60.357 38.561 -20.871 1.00 54.69 379 SER A CA 1
ATOM 3062 C C . SER A 1 379 ? -60.243 39.785 -21.780 1.00 54.69 379 SER A C 1
ATOM 3064 O O . SER A 1 379 ? -60.969 40.750 -21.593 1.00 54.69 379 SER A O 1
ATOM 3066 N N . PHE A 1 380 ? -59.308 39.785 -22.728 1.00 49.28 380 PHE A N 1
ATOM 3067 C CA . PHE A 1 380 ? -59.227 40.827 -23.754 1.00 49.28 380 PHE A CA 1
ATOM 3068 C C . PHE A 1 380 ? -58.579 40.276 -25.015 1.00 49.28 380 PHE A C 1
ATOM 3070 O O . PHE A 1 380 ? -57.361 40.254 -25.094 1.00 49.28 380 PHE A O 1
ATOM 3077 N N . TRP A 1 381 ? -59.409 39.847 -25.969 1.00 43.41 381 TRP A N 1
ATOM 3078 C CA . TRP A 1 381 ? -59.204 40.031 -27.411 1.00 43.41 381 TRP A CA 1
ATOM 3079 C C . TRP A 1 381 ? -60.584 39.969 -28.084 1.00 43.41 381 TRP A C 1
ATOM 3081 O O . TRP A 1 381 ? -61.033 38.913 -28.524 1.00 43.41 381 TRP A O 1
ATOM 3091 N N . THR A 1 382 ? -61.285 41.103 -28.133 1.00 48.41 382 THR A N 1
ATOM 3092 C CA . THR A 1 382 ? -62.206 41.379 -29.241 1.00 48.41 382 THR A CA 1
ATOM 3093 C C . THR A 1 382 ? -61.340 41.752 -30.439 1.00 48.41 382 THR A C 1
ATOM 3095 O O . THR A 1 382 ? -60.533 42.673 -30.345 1.00 48.41 382 THR A O 1
ATOM 3098 N N . ASN A 1 383 ? -61.467 41.019 -31.543 1.00 46.53 383 ASN A N 1
ATOM 3099 C CA . ASN A 1 383 ? -60.805 41.344 -32.802 1.00 46.53 383 ASN A CA 1
ATOM 3100 C C . ASN A 1 383 ? -61.892 41.627 -33.846 1.00 46.53 383 ASN A C 1
ATOM 3102 O O . ASN A 1 383 ? -62.708 40.760 -34.145 1.00 46.53 383 ASN A O 1
ATOM 3106 N N . GLU A 1 384 ? -61.899 42.855 -34.361 1.00 49.88 384 GLU A N 1
ATOM 3107 C CA . GLU A 1 384 ? -62.876 43.423 -35.306 1.00 49.88 384 GLU A CA 1
ATOM 3108 C C . GLU A 1 384 ? -62.628 43.031 -36.772 1.00 49.88 384 GLU A C 1
ATOM 3110 O O . GLU A 1 384 ? -63.245 43.570 -37.684 1.00 49.88 384 GLU A O 1
ATOM 3115 N N . TYR A 1 385 ? -61.757 42.060 -37.031 1.00 46.59 385 TYR A N 1
ATOM 3116 C CA . TYR A 1 385 ? -61.460 41.616 -38.388 1.00 46.59 385 TYR A CA 1
ATOM 3117 C C . TYR A 1 385 ? -61.805 40.140 -38.516 1.00 46.59 385 TYR A C 1
ATOM 3119 O O . TYR A 1 385 ? -61.115 39.272 -37.981 1.00 46.59 385 TYR A O 1
ATOM 3127 N N . GLY A 1 386 ? -62.916 39.881 -39.210 1.00 53.75 386 GLY A N 1
ATOM 3128 C CA . GLY A 1 386 ? -63.441 38.562 -39.542 1.00 53.75 386 GLY A CA 1
ATOM 3129 C C . GLY A 1 386 ? -62.501 37.768 -40.445 1.00 53.75 386 GLY A C 1
ATOM 3130 O O . GLY A 1 386 ? -62.773 37.571 -41.624 1.00 53.75 386 GLY A O 1
ATOM 3131 N N . LEU A 1 387 ? -61.406 37.281 -39.871 1.00 43.31 387 LEU A N 1
ATOM 3132 C CA . LEU A 1 387 ? -60.540 36.274 -40.458 1.00 43.31 387 LEU A CA 1
ATOM 3133 C C . LEU A 1 387 ? -60.451 35.104 -39.486 1.00 43.31 387 LEU A C 1
ATOM 3135 O O . LEU A 1 387 ? -59.750 35.123 -38.475 1.00 43.31 387 LEU A O 1
ATOM 3139 N N . ARG A 1 388 ? -61.230 34.079 -39.821 1.00 45.69 388 ARG A N 1
ATOM 3140 C CA . ARG A 1 388 ? -61.233 32.766 -39.191 1.00 45.69 388 ARG A CA 1
ATOM 3141 C C . ARG A 1 388 ? -59.911 32.073 -39.531 1.00 45.69 388 ARG A C 1
ATOM 3143 O O . ARG A 1 388 ? -59.778 31.464 -40.586 1.00 45.69 388 ARG A O 1
ATOM 3150 N N . LEU A 1 389 ? -58.921 32.221 -38.658 1.00 39.56 389 LEU A N 1
ATOM 3151 C CA . LEU A 1 389 ? -57.711 31.402 -38.663 1.00 39.56 389 LEU A CA 1
ATOM 3152 C C . LEU A 1 389 ? -57.962 30.193 -37.759 1.00 39.56 389 LEU A C 1
ATOM 3154 O O . LEU A 1 389 ? -57.812 30.271 -36.540 1.00 39.56 389 LEU A O 1
ATOM 3158 N N . ASP A 1 390 ? -58.377 29.086 -38.376 1.00 43.53 390 ASP A N 1
ATOM 3159 C CA . ASP A 1 390 ? -58.394 27.765 -37.750 1.00 43.53 390 ASP A CA 1
ATOM 3160 C C . ASP A 1 390 ? -56.943 27.338 -37.479 1.00 43.53 390 ASP A C 1
ATOM 3162 O O . ASP A 1 390 ? -56.251 26.786 -38.334 1.00 43.53 390 ASP A O 1
ATOM 3166 N N . PHE A 1 391 ? -56.459 27.617 -36.270 1.00 39.53 391 PHE A N 1
ATOM 3167 C CA . PHE A 1 391 ? -55.264 26.970 -35.746 1.00 39.53 391 PHE A CA 1
ATOM 3168 C C . PHE A 1 391 ? -55.655 25.582 -35.235 1.00 39.53 391 PHE A C 1
ATOM 3170 O O . PHE A 1 391 ? -55.982 25.399 -34.062 1.00 39.53 391 PHE A O 1
ATOM 3177 N N . ASP A 1 392 ? -55.601 24.598 -36.134 1.00 44.81 392 ASP A N 1
ATOM 3178 C CA . ASP A 1 392 ? -55.633 23.167 -35.821 1.00 44.81 392 ASP A CA 1
ATOM 3179 C C . ASP A 1 392 ? -54.313 22.771 -35.132 1.00 44.81 392 ASP A C 1
ATOM 3181 O O . ASP A 1 392 ? -53.427 22.123 -35.689 1.00 44.81 392 ASP A O 1
ATOM 3185 N N . VAL A 1 393 ? -54.132 23.245 -33.898 1.00 43.59 393 VAL A N 1
ATOM 3186 C CA . VAL A 1 393 ? -53.036 22.826 -33.027 1.00 43.59 393 VAL A CA 1
ATOM 3187 C C . VAL A 1 393 ? -53.529 21.629 -32.230 1.00 43.59 393 VAL A C 1
ATOM 3189 O O . VAL A 1 393 ? -54.038 21.745 -31.114 1.00 43.59 393 VAL A O 1
ATOM 3192 N N . LYS A 1 394 ? -53.337 20.443 -32.812 1.00 44.34 394 LYS A N 1
ATOM 3193 C CA . LYS A 1 394 ? -53.333 19.163 -32.097 1.00 44.34 394 LYS A CA 1
ATOM 3194 C C . LYS A 1 394 ? -52.161 19.126 -31.114 1.00 44.34 394 LYS A C 1
ATOM 3196 O O . LYS A 1 394 ? -51.165 18.444 -31.337 1.00 44.34 394 LYS A O 1
ATOM 3201 N N . HIS A 1 395 ? -52.277 19.844 -30.002 1.00 43.22 395 HIS A N 1
ATOM 3202 C CA . HIS A 1 395 ? -51.542 19.494 -28.796 1.00 43.22 395 HIS A CA 1
ATOM 3203 C C . HIS A 1 395 ? -52.410 18.532 -27.982 1.00 43.22 395 HIS A C 1
ATOM 3205 O O . HIS A 1 395 ? -53.527 18.897 -27.610 1.00 43.22 395 HIS A O 1
ATOM 3211 N N . PRO A 1 396 ? -51.943 17.306 -27.685 1.00 50.09 396 PRO A N 1
ATOM 3212 C CA . PRO A 1 396 ? -52.637 16.462 -26.736 1.00 50.09 396 PRO A CA 1
ATOM 3213 C C . PRO A 1 396 ? -52.544 17.149 -25.375 1.00 50.09 396 PRO A C 1
ATOM 3215 O O . PRO A 1 396 ? -51.473 17.233 -24.773 1.00 50.09 396 PRO A O 1
ATOM 3218 N N . PHE A 1 397 ? -53.674 17.668 -24.898 1.00 40.66 397 PHE A N 1
ATOM 3219 C CA . PHE A 1 397 ? -53.835 17.996 -23.494 1.00 40.66 397 PHE A CA 1
ATOM 3220 C C . PHE A 1 397 ? -53.530 16.725 -22.700 1.00 40.66 397 PHE A C 1
ATOM 3222 O O . PHE A 1 397 ? -54.301 15.765 -22.701 1.00 40.66 397 PHE A O 1
ATOM 3229 N N . VAL A 1 398 ? -52.373 16.705 -22.041 1.00 48.41 398 VAL A N 1
ATOM 3230 C CA . VAL A 1 398 ? -52.084 15.741 -20.986 1.00 48.41 398 VAL A CA 1
ATOM 3231 C C . VAL A 1 398 ? -53.047 16.081 -19.856 1.00 48.41 398 VAL A C 1
ATOM 3233 O O . VAL A 1 398 ? -52.800 16.973 -19.053 1.00 48.41 398 VAL A O 1
ATOM 3236 N N . THR A 1 399 ? -54.198 15.417 -19.842 1.00 57.03 399 THR A N 1
ATOM 3237 C CA . THR A 1 399 ? -55.132 15.461 -18.718 1.00 57.03 399 THR A CA 1
ATOM 3238 C C . THR A 1 399 ? -54.404 14.992 -17.459 1.00 57.03 399 THR A C 1
ATOM 3240 O O . THR A 1 399 ? -53.672 14.002 -17.529 1.00 57.03 399 THR A O 1
ATOM 3243 N N . ASP A 1 400 ? -54.633 15.642 -16.314 1.00 52.41 400 ASP A N 1
ATOM 3244 C CA . ASP A 1 400 ? -54.005 15.331 -15.011 1.00 52.41 400 ASP A CA 1
ATOM 3245 C C . ASP A 1 400 ? -54.055 13.836 -14.623 1.00 52.41 400 ASP A C 1
ATOM 3247 O O . ASP A 1 400 ? -53.196 13.337 -13.890 1.00 52.41 400 ASP A O 1
ATOM 3251 N N . ALA A 1 401 ? -55.011 13.081 -15.173 1.00 57.84 401 ALA A N 1
ATOM 3252 C CA . ALA A 1 401 ? -55.098 11.630 -15.031 1.00 57.84 401 ALA A CA 1
ATOM 3253 C C . ALA A 1 401 ? -53.857 10.880 -15.564 1.00 57.84 401 ALA A C 1
ATOM 3255 O O . ALA A 1 401 ? -53.404 9.924 -14.935 1.00 57.84 401 ALA A O 1
ATOM 3256 N N . ASN A 1 402 ? -53.257 11.336 -16.669 1.00 52.78 402 ASN A N 1
ATOM 3257 C CA . ASN A 1 402 ? -52.076 10.697 -17.260 1.00 52.78 402 ASN A CA 1
ATOM 3258 C C . ASN A 1 402 ? -50.812 10.991 -16.447 1.00 52.78 402 ASN A C 1
ATOM 3260 O O . ASN A 1 402 ? -49.971 10.109 -16.286 1.00 52.78 402 ASN A O 1
ATOM 3264 N N . LEU A 1 403 ? -50.707 12.183 -15.851 1.00 62.84 403 LEU A N 1
ATOM 3265 C CA . LEU A 1 403 ? -49.595 12.514 -14.958 1.00 62.84 403 LEU A CA 1
ATOM 3266 C C . LEU A 1 403 ? -49.653 11.677 -13.668 1.00 62.84 403 LEU A C 1
ATOM 3268 O O . LEU A 1 403 ? -48.633 11.172 -13.204 1.00 62.84 403 LEU A O 1
ATOM 3272 N N . SER A 1 404 ? -50.857 11.463 -13.121 1.00 70.62 404 SER A N 1
ATOM 3273 C CA . SER A 1 404 ? -51.068 10.592 -11.956 1.00 70.62 404 SER A CA 1
ATOM 3274 C C . SER A 1 404 ? -50.647 9.144 -12.227 1.00 70.62 404 SER A C 1
ATOM 3276 O O . SER A 1 404 ? -50.055 8.495 -11.361 1.00 70.62 404 SER A O 1
ATOM 3278 N N . LEU A 1 405 ? -50.911 8.643 -13.436 1.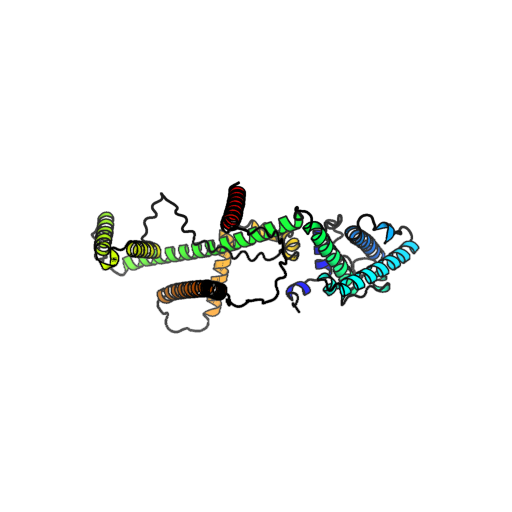00 71.44 405 LEU A N 1
ATOM 3279 C CA . LEU A 1 405 ? -50.576 7.276 -13.828 1.00 71.44 405 LEU A CA 1
ATOM 3280 C C . LEU A 1 405 ? -49.064 7.091 -14.030 1.00 71.44 405 LEU A C 1
ATOM 3282 O O . LEU A 1 405 ? -48.508 6.089 -13.581 1.00 71.44 405 LEU A O 1
ATOM 3286 N N . VAL A 1 406 ? -48.385 8.089 -14.606 1.00 74.56 406 VAL A N 1
ATOM 3287 C CA . VAL A 1 406 ? -46.918 8.101 -14.742 1.00 74.56 406 VAL A CA 1
ATOM 3288 C C . VAL A 1 406 ? -46.243 8.130 -13.367 1.00 74.56 406 VAL A C 1
ATOM 3290 O O . VAL A 1 406 ? -45.384 7.294 -13.096 1.00 74.56 406 VAL A O 1
ATOM 3293 N N . ILE A 1 407 ? -46.701 8.988 -12.448 1.00 78.00 407 ILE A N 1
ATOM 3294 C CA . ILE A 1 407 ? -46.142 9.074 -11.087 1.00 78.00 407 ILE A CA 1
ATOM 3295 C C . ILE A 1 407 ? -46.367 7.770 -10.302 1.00 78.00 407 ILE A C 1
ATOM 3297 O O . ILE A 1 407 ? -45.485 7.321 -9.567 1.00 78.00 407 ILE A O 1
ATOM 3301 N N . ARG A 1 408 ? -47.529 7.119 -10.457 1.00 82.31 408 ARG A N 1
ATOM 3302 C CA . ARG A 1 408 ? -47.798 5.816 -9.820 1.00 82.31 408 ARG A CA 1
ATOM 3303 C C . ARG A 1 408 ? -46.904 4.705 -10.368 1.00 82.31 408 ARG A C 1
ATOM 3305 O O . ARG A 1 408 ? -46.459 3.863 -9.587 1.00 82.31 408 ARG A O 1
ATOM 3312 N N . ASN A 1 409 ? -46.623 4.711 -11.669 1.00 79.94 409 ASN A N 1
ATOM 3313 C CA . ASN A 1 409 ? -45.748 3.720 -12.289 1.00 79.94 409 ASN A CA 1
ATOM 3314 C C . ASN A 1 409 ? -44.285 3.908 -11.866 1.00 79.94 409 ASN A C 1
ATOM 3316 O O . ASN A 1 409 ? -43.654 2.929 -11.471 1.00 79.94 409 ASN A O 1
ATOM 3320 N N . GLU A 1 410 ? -43.780 5.145 -11.813 1.00 83.19 410 GLU A N 1
ATOM 3321 C CA . GLU A 1 410 ? -42.429 5.422 -11.301 1.00 83.19 410 GLU A CA 1
ATOM 3322 C C . GLU A 1 410 ? -42.284 5.050 -9.817 1.00 83.19 410 GLU A C 1
ATOM 3324 O O . GLU A 1 410 ? -41.293 4.436 -9.415 1.00 83.19 410 GLU A O 1
ATOM 3329 N N . ALA A 1 411 ? -43.296 5.339 -8.990 1.00 84.06 411 ALA A N 1
ATOM 3330 C CA . ALA A 1 411 ? -43.289 4.961 -7.576 1.00 84.06 411 ALA A CA 1
ATOM 3331 C C . ALA A 1 411 ? -43.310 3.434 -7.370 1.00 84.06 411 ALA A C 1
ATOM 3333 O O . ALA A 1 411 ? -42.686 2.922 -6.435 1.00 84.06 411 ALA A O 1
ATOM 3334 N N . ARG A 1 412 ? -44.010 2.692 -8.239 1.00 89.12 412 ARG A N 1
ATOM 3335 C CA . ARG A 1 412 ? -44.025 1.223 -8.221 1.00 89.12 412 ARG A CA 1
ATOM 3336 C C . ARG A 1 412 ? -42.669 0.650 -8.628 1.00 89.12 412 ARG A C 1
ATOM 3338 O O . ARG A 1 412 ? -42.160 -0.233 -7.941 1.00 89.12 412 ARG A O 1
ATOM 3345 N N . GLU A 1 413 ? -42.062 1.184 -9.683 1.00 87.62 413 GLU A N 1
ATOM 3346 C CA . GLU A 1 413 ? -40.753 0.730 -10.156 1.00 87.62 413 GLU A CA 1
ATOM 3347 C C . GLU A 1 413 ? -39.647 1.012 -9.124 1.00 87.62 413 GLU A C 1
ATOM 3349 O O . GLU A 1 413 ? -38.800 0.156 -8.856 1.00 87.62 413 GLU A O 1
ATOM 3354 N N . ALA A 1 414 ? -39.701 2.166 -8.450 1.00 82.56 414 ALA A N 1
ATOM 3355 C CA . ALA A 1 414 ? -38.792 2.495 -7.355 1.00 82.56 414 ALA A CA 1
ATOM 3356 C C . ALA A 1 414 ? -38.922 1.517 -6.172 1.00 82.56 414 ALA A C 1
ATOM 3358 O O . ALA A 1 414 ? -37.910 1.071 -5.627 1.00 82.56 414 ALA A O 1
ATOM 3359 N N . ARG A 1 415 ? -40.150 1.123 -5.801 1.00 90.19 415 ARG A N 1
ATOM 3360 C CA . ARG A 1 415 ? -40.383 0.115 -4.748 1.00 90.19 415 ARG A CA 1
ATOM 3361 C C . ARG A 1 415 ? -39.820 -1.252 -5.125 1.00 90.19 415 ARG A C 1
ATOM 3363 O O . ARG A 1 415 ? -39.191 -1.890 -4.286 1.00 90.19 415 ARG A O 1
ATOM 3370 N N . GLU A 1 416 ? -39.981 -1.684 -6.373 1.00 89.50 416 GLU A N 1
ATOM 3371 C CA . GLU A 1 416 ? -39.412 -2.957 -6.829 1.00 89.50 416 GLU A CA 1
ATOM 3372 C C . GLU A 1 416 ? -37.880 -2.952 -6.844 1.00 89.50 416 GLU A C 1
ATOM 3374 O O . GLU A 1 416 ? -37.265 -3.959 -6.487 1.00 89.50 416 GLU A O 1
ATOM 3379 N N . ARG A 1 417 ? -37.250 -1.825 -7.203 1.00 87.31 417 ARG A N 1
ATOM 3380 C CA . ARG A 1 417 ? -35.786 -1.673 -7.129 1.00 87.31 417 ARG A CA 1
ATOM 3381 C C . ARG A 1 417 ? -35.283 -1.765 -5.688 1.00 87.31 417 ARG A C 1
ATOM 3383 O O . ARG A 1 417 ? -34.300 -2.458 -5.441 1.00 87.31 417 ARG A O 1
ATOM 3390 N N . ILE A 1 418 ? -35.986 -1.146 -4.737 1.00 82.94 418 ILE A N 1
ATOM 3391 C CA . ILE A 1 418 ? -35.651 -1.233 -3.307 1.00 82.94 418 ILE A CA 1
ATOM 3392 C C . ILE A 1 418 ? -35.838 -2.667 -2.792 1.00 82.94 418 ILE A C 1
ATOM 3394 O O . ILE A 1 418 ? -34.933 -3.202 -2.159 1.00 82.94 418 ILE A O 1
ATOM 3398 N N . SER A 1 419 ? -36.950 -3.339 -3.111 1.00 84.25 419 SER A N 1
ATOM 3399 C CA . SER A 1 419 ? -37.158 -4.738 -2.704 1.00 84.25 419 SER A CA 1
ATOM 3400 C C . SER A 1 419 ? -36.117 -5.696 -3.286 1.00 84.25 419 SER A C 1
ATOM 3402 O O . SER A 1 419 ? -35.722 -6.638 -2.601 1.00 84.25 419 SER A O 1
ATOM 3404 N N . ARG A 1 420 ? -35.645 -5.472 -4.521 1.00 85.75 420 ARG A N 1
ATOM 3405 C CA . ARG A 1 420 ? -34.544 -6.262 -5.096 1.00 85.75 420 ARG A CA 1
ATOM 3406 C C . ARG A 1 420 ? -33.223 -6.002 -4.380 1.00 85.75 420 ARG A C 1
ATOM 3408 O O . ARG A 1 420 ? -32.522 -6.959 -4.081 1.00 85.75 420 ARG A O 1
ATOM 3415 N N . ALA A 1 421 ? -32.912 -4.746 -4.062 1.00 74.75 421 ALA A N 1
ATOM 3416 C CA . ALA A 1 421 ? -31.692 -4.400 -3.335 1.00 74.75 421 ALA A CA 1
ATOM 3417 C C . ALA A 1 421 ? -31.651 -5.025 -1.930 1.00 74.75 421 ALA A C 1
ATOM 3419 O O . ALA A 1 421 ? -30.605 -5.515 -1.518 1.00 74.75 421 ALA A O 1
ATOM 3420 N N . VAL A 1 422 ? -32.792 -5.079 -1.233 1.00 79.06 422 VAL A N 1
ATOM 3421 C CA . VAL A 1 422 ? -32.893 -5.715 0.092 1.00 79.06 422 VAL A CA 1
ATOM 3422 C C . VAL A 1 422 ? -32.713 -7.236 0.001 1.00 79.06 422 VAL A C 1
ATOM 3424 O O . VAL A 1 422 ? -31.951 -7.800 0.773 1.00 79.06 422 VAL A O 1
ATOM 3427 N N . ARG A 1 423 ? -33.308 -7.909 -0.996 1.00 72.31 423 ARG A N 1
ATOM 3428 C CA . ARG A 1 423 ? -33.138 -9.369 -1.172 1.00 72.31 423 ARG A CA 1
ATOM 3429 C C . ARG A 1 423 ? -31.715 -9.802 -1.535 1.00 72.31 423 ARG A C 1
ATOM 3431 O O . ARG A 1 423 ? -31.366 -10.948 -1.296 1.00 72.31 423 ARG A O 1
ATOM 3438 N N . VAL A 1 424 ? -30.915 -8.918 -2.128 1.00 72.00 424 VAL A N 1
ATOM 3439 C CA . VAL A 1 424 ? -29.505 -9.196 -2.459 1.00 72.00 424 VAL A CA 1
ATOM 3440 C C . VAL A 1 424 ? -28.590 -9.024 -1.237 1.00 72.00 424 VAL A C 1
ATOM 3442 O O . VAL A 1 424 ? -27.455 -9.475 -1.274 1.00 72.00 424 VAL A O 1
ATOM 3445 N N . GLN A 1 425 ? -29.065 -8.402 -0.152 1.00 53.56 425 GLN A N 1
ATOM 3446 C CA . GLN A 1 425 ? -28.313 -8.288 1.105 1.00 53.56 425 GLN A CA 1
ATOM 3447 C C . GLN A 1 425 ? -28.572 -9.430 2.097 1.00 53.56 425 GLN A C 1
ATOM 3449 O O . GLN A 1 425 ? -27.753 -9.621 2.993 1.00 53.56 425 GLN A O 1
ATOM 3454 N N . ASP A 1 426 ? -29.670 -10.174 1.935 1.00 53.91 426 ASP A N 1
ATOM 3455 C CA . ASP A 1 426 ? -30.054 -11.284 2.822 1.00 53.91 426 ASP A CA 1
ATOM 3456 C C . ASP A 1 426 ? -29.624 -12.675 2.301 1.00 53.91 426 ASP A C 1
ATOM 3458 O O . ASP A 1 426 ? -29.834 -13.676 2.987 1.00 53.91 426 ASP A O 1
ATOM 3462 N N . ASN A 1 427 ? -29.002 -12.737 1.117 1.00 44.56 427 ASN A N 1
ATOM 3463 C CA . ASN A 1 427 ? -28.307 -13.912 0.570 1.00 44.56 427 ASN A CA 1
ATOM 3464 C C . ASN A 1 427 ? -26.804 -13.643 0.536 1.00 44.56 427 ASN A C 1
ATOM 3466 O O . ASN A 1 427 ? -26.035 -14.600 0.781 1.00 44.56 427 ASN A O 1
#

Sequence (427 aa):
MNELPKNVTELPLPLLLLIHLQILQYPAVNDDQFDIDLFDSHKRGLRARLKLMEDLGYWLVQKLEGRNVKKVLPIYPCIKPSEIIAFRTSFSRYLESLRQVSIKDNSISGVWWRDVQARKSLLEECSGERFLRLMVALSTHVLYKSQARSANIDDPSPALLYASRILDVQLAQRGWVDRAVRLLERETHLAAQRVQLTESSTVQKKPSKYASLSTTRLTALRDAKLEDTLNKEEWSSADARKALEFLRTLRGLGVVESGTRGDVAVMSRPHNRHLRPQLLPITAAHYPSHLRRLEKPILDLARTKLSELTRKDATNVAKPLKTSLPRADVIMQECLETEERAHNALQEALNPLKREKMILEQRSDKSRARRFRVHEKPSFWTNEYGLRLDFDVKHPFVTDANLSLVIRNEAREARERISRAVRVQDN

pLDDT: mean 78.55, std 18.45, range [34.03, 98.0]

Organism: NCBI:txid2823264

InterPro domains:
  IPR028163 HAUS augmin-like complex subunit 6, N-terminal [PF14661] (42-242)

Radius of gyration: 36.56 Å; chains: 1; bounding box: 92×58×103 Å

Foldseek 3Di:
DDPDPPVVVPDLLLVLLLLLCVLVPPPCSPPPCSDSCVQPCVPDPLVSLLQVCLSLLLVLVCLVVPPCSCVQQVLPPPPDPVSSLVNLVSSLVVLVVVQVVLCVVVDPLNVLSPPAHSDSVLSSSSHDDNVSSSSSSSSVVSVVSNQVVVVVPPDDDVLLVVLVVVVVLVVVLVVLLVVLLVVVVVVVVVVVVVVVVVVCVVVDPPQDPCNVPDPVVVVVVVVVVVVVVCPPPVCVDPVSVVVVQVVCVVVVNDDPPVPDPPPPPPPPVPPPPVPPRDSVVSSVVPDVVVVVVSVDPSNVSSVVVNVVVVVVVVVPPVDPDPDDDPPVVVVVVVVVVVVVVVVVVVVVVVVVVVVVVVVVVVVVVVVVVVVVVVPPDPPDDDDPDPDDDPPPPPDPPPDVVNVVVVVVVVVVVVVVVVVVVVVVVVD